Protein AF-0000000075763378 (afdb_homodimer)

Radius of gyration: 29.49 Å; Cα contacts (8 Å, |Δi|>4): 1200; chains: 2; bounding box: 68×89×72 Å

Solvent-accessible surface area (backbone atoms only — not comparable to full-atom values): 32975 Å² total; per-residue (Å²): 110,73,82,59,66,44,76,88,30,53,76,40,71,66,30,55,44,66,60,52,49,52,50,36,41,72,74,69,45,56,63,47,78,47,71,61,95,68,79,81,43,38,11,32,33,29,51,44,80,39,58,74,29,36,42,33,39,42,28,44,43,29,47,34,38,39,36,25,75,38,49,67,58,29,30,40,41,33,37,33,43,33,51,36,37,38,40,46,54,95,91,40,74,46,77,42,43,57,57,29,30,42,44,43,47,21,74,41,59,44,38,37,36,35,35,43,63,22,28,34,40,36,38,36,37,41,47,67,55,48,52,48,43,36,47,75,45,53,33,45,66,47,93,91,48,78,42,62,73,59,42,73,41,55,43,82,76,36,85,61,45,60,59,49,50,53,50,50,29,48,44,71,54,40,86,80,44,30,58,66,50,33,36,36,52,37,50,39,52,46,42,49,49,63,70,71,42,64,48,65,53,44,66,46,79,48,28,90,42,28,37,37,56,59,51,46,50,51,49,45,67,75,38,40,59,48,92,77,46,67,65,54,52,13,58,75,48,73,39,52,65,67,52,39,38,48,22,28,34,67,68,70,65,37,43,57,68,56,49,50,51,49,51,38,49,50,52,50,48,50,43,40,55,30,62,84,43,89,76,87,47,70,68,56,55,39,43,51,44,62,41,82,49,62,67,61,43,39,50,51,41,22,71,72,71,74,44,42,62,68,54,45,33,55,71,39,90,108,73,82,59,65,46,76,88,31,52,76,40,72,65,29,55,45,66,60,53,47,53,50,36,39,71,75,70,46,55,64,49,77,47,69,62,96,69,78,80,43,38,11,31,31,29,50,45,80,40,57,74,28,34,44,34,38,43,27,42,43,28,46,34,39,38,38,27,75,39,47,66,58,28,31,40,42,32,37,32,42,32,50,37,36,39,36,46,53,92,93,40,75,46,77,42,43,55,56,29,31,40,43,44,47,20,75,43,60,45,38,37,36,36,34,43,64,22,28,34,41,36,38,36,38,41,46,67,57,49,50,48,43,35,47,74,46,54,33,45,64,46,93,90,49,77,41,62,74,61,42,72,42,54,44,80,75,36,83,61,45,60,58,48,51,52,48,51,28,47,42,69,55,38,87,78,44,30,59,66,49,32,36,38,53,39,50,41,53,46,44,49,49,63,71,70,42,64,50,66,53,45,65,44,78,50,29,90,46,27,36,37,54,60,49,45,50,50,49,44,68,74,38,41,61,47,92,75,48,68,65,55,51,12,58,73,48,73,38,51,65,66,53,39,38,49,24,28,34,67,70,71,66,36,43,58,67,57,48,50,51,49,51,37,49,50,51,51,47,50,44,39,55,31,60,84,45,89,74,87,49,69,66,57,53,39,42,49,46,64,41,82,48,62,67,60,43,40,51,52,40,21,71,72,72,72,43,43,62,67,55,46,33,56,71,39,91

Structure (mmCIF, N/CA/C/O backbone):
data_AF-0000000075763378-model_v1
#
loop_
_entity.id
_entity.type
_entity.pdbx_description
1 polymer 'BenABC operon transcriptional acti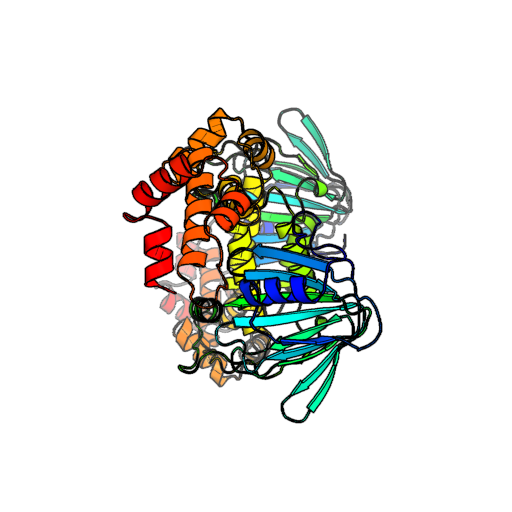vator BenR'
#
loop_
_atom_site.group_PDB
_atom_site.id
_atom_site.type_symbol
_atom_site.label_atom_id
_atom_site.label_alt_id
_atom_site.label_comp_id
_atom_site.label_asym_id
_atom_site.label_entity_id
_atom_site.label_seq_id
_atom_site.pdbx_PDB_ins_code
_atom_site.Cartn_x
_atom_site.Cartn_y
_atom_site.Cartn_z
_atom_site.occupancy
_atom_site.B_iso_or_equiv
_atom_site.auth_seq_id
_atom_site.auth_comp_id
_atom_site.auth_asym_id
_atom_site.auth_atom_id
_atom_site.pdbx_PDB_model_num
ATOM 1 N N . MET A 1 1 ? 7.871 -16.969 12.867 1 43.75 1 MET A N 1
ATOM 2 C CA . MET A 1 1 ? 6.949 -16.266 11.984 1 43.75 1 MET A CA 1
ATOM 3 C C . MET A 1 1 ? 6.199 -17.25 11.094 1 43.75 1 MET A C 1
ATOM 5 O O . MET A 1 1 ? 6.801 -18.141 10.508 1 43.75 1 MET A O 1
ATOM 9 N N . GLU A 1 2 ? 5.066 -17.5 11.398 1 54.94 2 GLU A N 1
ATOM 10 C CA . GLU A 1 2 ? 4.156 -18.453 10.773 1 54.94 2 GLU A CA 1
ATOM 11 C C . GLU A 1 2 ? 4.062 -18.234 9.273 1 54.94 2 GLU A C 1
ATOM 13 O O . GLU A 1 2 ? 4.465 -17.172 8.773 1 54.94 2 GLU A O 1
ATOM 18 N N . ARG A 1 3 ? 3.76 -19.266 8.664 1 60.5 3 ARG A N 1
ATOM 19 C CA . ARG A 1 3 ? 3.533 -19.281 7.223 1 60.5 3 ARG A CA 1
ATOM 20 C C . ARG A 1 3 ? 2.695 -18.094 6.781 1 60.5 3 ARG A C 1
ATOM 22 O O . ARG A 1 3 ? 1.625 -17.844 7.34 1 60.5 3 ARG A O 1
ATOM 29 N N . LEU A 1 4 ? 3.328 -17.375 5.945 1 72.56 4 LEU A N 1
ATOM 30 C CA . LEU A 1 4 ? 2.719 -16.109 5.574 1 72.56 4 LEU A CA 1
ATOM 31 C C . LEU A 1 4 ? 1.67 -16.297 4.484 1 72.56 4 LEU A C 1
ATOM 33 O O . LEU A 1 4 ? 0.601 -15.688 4.527 1 72.56 4 LEU A O 1
ATOM 37 N N . LEU A 1 5 ? 1.991 -17.328 3.596 1 78.62 5 LEU A N 1
ATOM 38 C CA . LEU A 1 5 ? 1.055 -17.469 2.488 1 78.62 5 LEU A CA 1
ATOM 39 C C . LEU A 1 5 ? -0.003 -18.531 2.812 1 78.62 5 LEU A C 1
ATOM 41 O O . LEU A 1 5 ? 0.295 -19.531 3.455 1 78.62 5 LEU A O 1
ATOM 45 N N . ASN A 1 6 ? -1.215 -18.266 2.381 1 71.31 6 ASN A N 1
ATOM 46 C CA . ASN A 1 6 ? -2.34 -19.141 2.719 1 71.31 6 ASN A CA 1
ATOM 47 C C . ASN A 1 6 ? -2.355 -20.391 1.86 1 71.31 6 ASN A C 1
ATOM 49 O O . ASN A 1 6 ? -1.549 -20.531 0.939 1 71.31 6 ASN A O 1
ATOM 53 N N . GLU A 1 7 ? -3.234 -21.297 2.184 1 69.88 7 GLU A N 1
ATOM 54 C CA . GLU A 1 7 ? -3.34 -22.609 1.572 1 69.88 7 GLU A CA 1
ATOM 55 C C . GLU A 1 7 ? -3.779 -22.516 0.114 1 69.88 7 GLU A C 1
ATOM 57 O O . GLU A 1 7 ? -3.471 -23.391 -0.694 1 69.88 7 GLU A O 1
ATOM 62 N N . LYS A 1 8 ? -4.363 -21.438 -0.174 1 68 8 LYS A N 1
ATOM 63 C CA . LYS A 1 8 ? -4.859 -21.266 -1.536 1 68 8 LYS A CA 1
ATOM 64 C C . LYS A 1 8 ? -3.705 -21.125 -2.527 1 68 8 LYS A C 1
ATOM 66 O O . LYS A 1 8 ? -3.861 -21.422 -3.715 1 68 8 LYS A O 1
ATOM 71 N N . SER A 1 9 ? -2.551 -20.828 -2.025 1 75.94 9 SER A N 1
ATOM 72 C CA . SER A 1 9 ? -1.377 -20.625 -2.867 1 75.94 9 SER A CA 1
ATOM 73 C C . SER A 1 9 ? -0.483 -21.859 -2.883 1 75.94 9 SER A C 1
ATOM 75 O O . SER A 1 9 ? 0.584 -21.844 -3.5 1 75.94 9 SER A O 1
ATOM 77 N N . ARG A 1 10 ? -0.946 -22.922 -2.275 1 80.94 10 ARG A N 1
ATOM 78 C CA . ARG A 1 10 ? -0.123 -24.125 -2.174 1 80.94 10 ARG A CA 1
ATOM 79 C C . ARG A 1 10 ? -0.064 -24.859 -3.506 1 80.94 10 ARG A C 1
ATOM 81 O O . ARG A 1 10 ? -1.099 -25.125 -4.125 1 80.94 10 ARG A O 1
ATOM 88 N N . ILE A 1 11 ? 1.103 -25.188 -3.928 1 79.38 11 ILE A N 1
ATOM 89 C CA . ILE A 1 11 ? 1.32 -25.891 -5.188 1 79.38 11 ILE A CA 1
ATOM 90 C C . ILE A 1 11 ? 1.763 -27.312 -4.906 1 79.38 11 ILE A C 1
ATOM 92 O O . ILE A 1 11 ? 1.257 -28.266 -5.52 1 79.38 11 ILE A O 1
ATOM 96 N N . PHE A 1 12 ? 2.754 -27.406 -4.051 1 82.56 12 PHE A N 1
ATOM 97 C CA . PHE A 1 12 ? 3.281 -28.719 -3.652 1 82.56 12 PHE A CA 1
ATOM 98 C C . PHE A 1 12 ? 3.207 -28.891 -2.141 1 82.56 12 PHE A C 1
ATOM 100 O O . PHE A 1 12 ? 3.451 -27.938 -1.389 1 82.56 12 PHE A O 1
ATOM 107 N N . GLU A 1 13 ? 2.818 -30.047 -1.712 1 85.25 13 GLU A N 1
ATOM 108 C CA . GLU A 1 13 ? 2.844 -30.438 -0.306 1 85.25 13 GLU A CA 1
ATOM 109 C C . GLU A 1 13 ? 3.541 -31.781 -0.118 1 85.25 13 GLU A C 1
ATOM 111 O O . GLU A 1 13 ? 3.064 -32.812 -0.606 1 85.25 13 GLU A O 1
ATOM 116 N N . ARG A 1 14 ? 4.633 -31.734 0.608 1 87.75 14 ARG A N 1
ATOM 117 C CA . ARG A 1 14 ? 5.414 -32.938 0.872 1 87.75 14 ARG A CA 1
ATOM 118 C C . ARG A 1 14 ? 5.711 -33.688 -0.42 1 87.75 14 ARG A C 1
ATOM 120 O O . ARG A 1 14 ? 5.398 -34.875 -0.538 1 87.75 14 ARG A O 1
ATOM 127 N N . ALA A 1 15 ? 6.309 -32.969 -1.328 1 85.69 15 ALA A N 1
ATOM 128 C CA . ALA A 1 15 ? 6.57 -33.5 -2.664 1 85.69 15 ALA A CA 1
ATOM 129 C C . ALA A 1 15 ? 8.062 -33.75 -2.871 1 85.69 15 ALA A C 1
ATOM 131 O O . ALA A 1 15 ? 8.875 -33.438 -1.997 1 85.69 15 ALA A O 1
ATOM 132 N N . ASP A 1 16 ? 8.344 -34.375 -3.955 1 87.88 16 ASP A N 1
ATOM 133 C CA . ASP A 1 16 ? 9.727 -34.594 -4.359 1 87.88 16 ASP A CA 1
ATOM 134 C C . ASP A 1 16 ? 10.445 -33.25 -4.57 1 87.88 16 ASP A C 1
ATOM 136 O O . ASP A 1 16 ? 9.977 -32.406 -5.336 1 87.88 16 ASP A O 1
ATOM 140 N N . PRO A 1 17 ? 11.594 -33.125 -3.9 1 92.06 17 PRO A N 1
ATOM 141 C CA . PRO A 1 17 ? 12.328 -31.844 -4.016 1 92.06 17 PRO A CA 1
ATOM 142 C C . PRO A 1 17 ? 12.672 -31.5 -5.461 1 92.06 17 PRO A C 1
ATOM 144 O O . PRO A 1 17 ? 12.695 -30.328 -5.824 1 92.06 17 PRO A O 1
ATOM 147 N N . HIS A 1 18 ? 12.914 -32.438 -6.262 1 90.31 18 HIS A N 1
ATOM 148 C CA . HIS A 1 18 ? 13.258 -32.156 -7.648 1 90.31 18 HIS A CA 1
ATOM 149 C C . HIS A 1 18 ? 12.055 -31.625 -8.422 1 90.31 18 HIS A C 1
ATOM 151 O O . HIS A 1 18 ? 12.203 -30.75 -9.281 1 90.31 18 HIS A O 1
ATOM 157 N N . ALA A 1 19 ? 10.961 -32.156 -8.078 1 84.88 19 ALA A N 1
ATOM 158 C CA . ALA A 1 19 ? 9.75 -31.641 -8.711 1 84.88 19 ALA A CA 1
ATOM 159 C C . ALA A 1 19 ? 9.492 -30.188 -8.305 1 84.88 19 ALA A C 1
ATOM 161 O O . ALA A 1 19 ? 9.133 -29.359 -9.141 1 84.88 19 ALA A O 1
ATOM 162 N N . VAL A 1 20 ? 9.695 -29.953 -7.074 1 89.06 20 VAL A N 1
ATOM 163 C CA . VAL A 1 20 ? 9.539 -28.609 -6.547 1 89.06 20 VAL A CA 1
ATOM 164 C C . VAL A 1 20 ? 10.555 -27.672 -7.199 1 89.06 20 VAL A C 1
ATOM 166 O O . VAL A 1 20 ? 10.211 -26.578 -7.645 1 89.06 20 VAL A O 1
ATOM 169 N N . SER A 1 21 ? 11.742 -28.109 -7.301 1 91.75 21 SER A N 1
ATOM 170 C CA . SER A 1 21 ? 12.805 -27.328 -7.926 1 91.75 21 SER A CA 1
ATOM 171 C C . SER A 1 21 ? 12.477 -27.031 -9.383 1 91.75 21 SER A C 1
ATOM 173 O O . SER A 1 21 ? 12.758 -25.938 -9.875 1 91.75 21 SER A O 1
ATOM 175 N N . ASP A 1 22 ? 11.938 -27.953 -10.047 1 85.56 22 ASP A N 1
ATOM 176 C CA . ASP A 1 22 ? 11.555 -27.766 -11.445 1 85.56 22 ASP A CA 1
ATOM 177 C C . ASP A 1 22 ? 10.531 -26.641 -11.586 1 85.56 22 ASP A C 1
ATOM 179 O O . ASP A 1 22 ? 10.633 -25.797 -12.484 1 85.56 22 ASP A O 1
ATOM 183 N N . TYR A 1 23 ? 9.625 -26.688 -10.719 1 83.44 23 TYR A N 1
ATOM 184 C CA . TYR A 1 23 ? 8.633 -25.625 -10.711 1 83.44 23 TYR A CA 1
ATOM 185 C C . TYR A 1 23 ? 9.273 -24.266 -10.438 1 83.44 23 TYR A C 1
ATOM 187 O O . TYR A 1 23 ? 8.977 -23.281 -11.117 1 83.44 23 TYR A O 1
ATOM 195 N N . VAL A 1 24 ? 10.125 -24.203 -9.484 1 91.44 24 VAL A N 1
ATOM 196 C CA . VAL A 1 24 ? 10.812 -22.984 -9.102 1 91.44 24 VAL A CA 1
ATOM 197 C C . VAL A 1 24 ? 11.633 -22.453 -10.273 1 91.44 24 VAL A C 1
ATOM 199 O O . VAL A 1 24 ? 11.656 -21.25 -10.539 1 91.44 24 VAL A O 1
ATOM 202 N N . ASN A 1 25 ? 12.25 -23.328 -10.992 1 88.25 25 ASN A N 1
ATOM 203 C CA . ASN A 1 25 ? 13.047 -22.953 -12.164 1 88.25 25 ASN A CA 1
ATOM 204 C C . ASN A 1 25 ? 12.188 -22.312 -13.242 1 88.25 25 ASN A C 1
ATOM 206 O O . ASN A 1 25 ? 12.648 -21.422 -13.961 1 88.25 25 ASN A O 1
ATOM 210 N N . GLN A 1 26 ? 11.047 -22.734 -13.211 1 81.81 26 GLN A N 1
ATOM 211 C CA . GLN A 1 26 ? 10.148 -22.25 -14.258 1 81.81 26 GLN A CA 1
ATOM 212 C C . GLN A 1 26 ? 9.508 -20.922 -13.867 1 81.81 26 GLN A C 1
ATOM 214 O O . GLN A 1 26 ? 9.273 -20.062 -14.719 1 81.81 26 GLN A O 1
ATOM 219 N N . HIS A 1 27 ? 9.273 -20.703 -12.594 1 85.06 27 HIS A N 1
ATOM 220 C CA . HIS A 1 27 ? 8.367 -19.609 -12.242 1 85.06 27 HIS A CA 1
ATOM 221 C C . HIS A 1 27 ? 9.062 -18.578 -11.359 1 85.06 27 HIS A C 1
ATOM 223 O O . HIS A 1 27 ? 8.594 -17.453 -11.242 1 85.06 27 HIS A O 1
ATOM 229 N N . VAL A 1 28 ? 10.125 -18.984 -10.766 1 91.38 28 VAL A N 1
ATOM 230 C CA . VAL A 1 28 ? 10.664 -18.125 -9.719 1 91.38 28 VAL A CA 1
ATOM 231 C C . VAL A 1 28 ? 12.086 -17.703 -10.086 1 91.38 28 VAL A C 1
ATOM 233 O O . VAL A 1 28 ? 12.398 -16.5 -10.102 1 91.38 28 VAL A O 1
ATOM 236 N N . GLY A 1 29 ? 12.867 -18.578 -10.398 1 92.06 29 GLY A N 1
ATOM 237 C CA . GLY A 1 29 ? 14.242 -18.312 -10.773 1 92.06 29 GLY A CA 1
ATOM 238 C C . GLY A 1 29 ? 15.039 -19.562 -11.109 1 92.06 29 GLY A C 1
ATOM 239 O O . GLY A 1 29 ? 14.922 -20.578 -10.422 1 92.06 29 GLY A O 1
ATOM 240 N N . VAL A 1 30 ? 15.836 -19.406 -12.086 1 90.25 30 VAL A N 1
ATOM 241 C CA . VAL A 1 30 ? 16.625 -20.547 -12.555 1 90.25 30 VAL A CA 1
ATOM 242 C C . VAL A 1 30 ? 17.703 -20.875 -11.523 1 90.25 30 VAL A C 1
ATOM 244 O O . VAL A 1 30 ? 18.391 -19.984 -11.008 1 90.25 30 VAL A O 1
ATOM 247 N N . HIS A 1 31 ? 17.781 -22.234 -11.242 1 93.62 31 HIS A N 1
ATOM 248 C CA . HIS A 1 31 ? 18.766 -22.688 -10.258 1 93.62 31 HIS A CA 1
ATOM 249 C C . HIS A 1 31 ? 19 -24.188 -10.367 1 93.62 31 HIS A C 1
ATOM 251 O O . HIS A 1 31 ? 18.422 -24.844 -11.227 1 93.62 31 HIS A O 1
ATOM 257 N N . CYS A 1 32 ? 19.984 -24.672 -9.633 1 94.75 32 CYS A N 1
ATOM 258 C CA . CYS A 1 32 ? 20.266 -26.094 -9.461 1 94.75 32 CYS A CA 1
ATOM 259 C C . CYS A 1 32 ? 20.266 -26.484 -7.988 1 94.75 32 CYS A C 1
ATOM 261 O O . CYS A 1 32 ? 20.625 -25.672 -7.133 1 94.75 32 CYS A O 1
ATOM 263 N N . ILE A 1 33 ? 19.828 -27.688 -7.742 1 94.88 33 ILE A N 1
ATOM 264 C CA . ILE A 1 33 ? 19.844 -28.125 -6.355 1 94.88 33 ILE A CA 1
ATOM 265 C C . ILE A 1 33 ? 20.641 -29.422 -6.23 1 94.88 33 ILE A C 1
ATOM 267 O O . ILE A 1 33 ? 20.688 -30.234 -7.16 1 94.88 33 ILE A O 1
ATOM 271 N N . ARG A 1 34 ? 21.312 -29.578 -5.113 1 94.19 34 ARG A N 1
ATOM 272 C CA . ARG A 1 34 ? 21.953 -30.828 -4.695 1 94.19 34 ARG A CA 1
ATOM 273 C C . ARG A 1 34 ? 21.422 -31.297 -3.35 1 94.19 34 ARG A C 1
ATOM 275 O O . ARG A 1 34 ? 21.391 -30.531 -2.385 1 94.19 34 ARG A O 1
ATOM 282 N N . LEU A 1 35 ? 20.984 -32.531 -3.299 1 91.31 35 LEU A N 1
ATOM 283 C CA . LEU A 1 35 ? 20.422 -33.125 -2.094 1 91.31 35 LEU A CA 1
ATOM 284 C C . LEU A 1 35 ? 21.406 -34.062 -1.439 1 91.31 35 LEU A C 1
ATOM 286 O O . LEU A 1 35 ? 22.312 -34.594 -2.104 1 91.31 35 LEU A O 1
ATOM 290 N N . PRO A 1 36 ? 21.156 -34.188 -0.113 1 83.38 36 PRO A N 1
ATOM 291 C CA . PRO A 1 36 ? 22 -35.188 0.523 1 83.38 36 PRO A CA 1
ATOM 292 C C . PRO A 1 36 ? 21.703 -36.625 0.036 1 83.38 36 PRO A C 1
ATOM 294 O O . PRO A 1 36 ? 20.594 -36.875 -0.448 1 83.38 36 PRO A O 1
ATOM 297 N N . ARG A 1 37 ? 22.719 -37.562 0.229 1 79.06 37 ARG A N 1
ATOM 298 C CA . ARG A 1 37 ? 22.641 -38.938 -0.262 1 79.06 37 ARG A CA 1
ATOM 299 C C . ARG A 1 37 ? 21.656 -39.75 0.564 1 79.06 37 ARG A C 1
ATOM 301 O O . ARG A 1 37 ? 21.078 -40.719 0.07 1 79.06 37 ARG A O 1
ATOM 308 N N . THR A 1 38 ? 21.453 -39.25 1.741 1 80.94 38 THR A N 1
ATOM 309 C CA . THR A 1 38 ? 20.578 -40.031 2.613 1 80.94 38 THR A CA 1
ATOM 310 C C . THR A 1 38 ? 19.344 -39.219 3.012 1 80.94 38 THR A C 1
ATOM 312 O O . THR A 1 38 ? 19.406 -38 3.102 1 80.94 38 THR A O 1
ATOM 315 N N . GLY A 1 39 ? 18.234 -39.875 2.975 1 80 39 GLY A N 1
ATOM 316 C CA . GLY A 1 39 ? 17 -39.25 3.434 1 80 39 GLY A CA 1
ATOM 317 C C . GLY A 1 39 ? 15.977 -39.062 2.33 1 80 39 GLY A C 1
ATOM 318 O O . GLY A 1 39 ? 16.266 -39.281 1.156 1 80 39 GLY A O 1
ATOM 319 N N . THR A 1 40 ? 14.719 -38.906 2.768 1 85.5 40 THR A N 1
ATOM 320 C CA . THR A 1 40 ? 13.625 -38.656 1.838 1 85.5 40 THR A CA 1
ATOM 321 C C . THR A 1 40 ? 13 -37.281 2.109 1 85.5 40 THR A C 1
ATOM 323 O O . THR A 1 40 ? 11.914 -37.188 2.697 1 85.5 40 THR A O 1
ATOM 326 N N . PRO A 1 41 ? 13.758 -36.281 1.648 1 89.81 41 PRO A N 1
ATOM 327 C CA . PRO A 1 41 ? 13.211 -34.938 1.894 1 89.81 41 PRO A CA 1
ATOM 328 C C . PRO A 1 41 ? 11.852 -34.75 1.23 1 89.81 41 PRO A C 1
ATOM 330 O O . PRO A 1 41 ? 11.609 -35.25 0.14 1 89.81 41 PRO A O 1
ATOM 333 N N . GLN A 1 42 ? 10.977 -34.125 2.01 1 91.44 42 GLN A N 1
ATOM 334 C CA . GLN A 1 42 ? 9.648 -33.75 1.538 1 91.44 42 GLN A CA 1
ATOM 335 C C . GLN A 1 42 ? 9.516 -32.219 1.422 1 91.44 42 GLN A C 1
ATOM 337 O O . GLN A 1 42 ? 9.469 -31.531 2.434 1 91.44 42 GLN A O 1
ATOM 342 N N . ALA A 1 43 ? 9.398 -31.844 0.19 1 92.25 43 ALA A N 1
ATOM 343 C CA . ALA A 1 43 ? 9.422 -30.406 -0.078 1 92.25 43 ALA A CA 1
ATOM 344 C C . ALA A 1 43 ? 8.008 -29.844 -0.185 1 92.25 43 ALA A C 1
ATOM 346 O O . ALA A 1 43 ? 7.078 -30.562 -0.575 1 92.25 43 ALA A O 1
ATOM 347 N N . SER A 1 44 ? 7.844 -28.672 0.254 1 92.31 44 SER A N 1
ATOM 348 C CA . SER A 1 44 ? 6.582 -27.953 0.128 1 92.31 44 SER A CA 1
ATOM 349 C C . SER A 1 44 ? 6.801 -26.578 -0.478 1 92.31 44 SER A C 1
ATOM 351 O O . SER A 1 44 ? 7.828 -25.938 -0.239 1 92.31 44 SER A O 1
ATOM 353 N N . LEU A 1 45 ? 5.812 -26.172 -1.309 1 90 45 LEU A N 1
ATOM 354 C CA . LEU A 1 45 ? 5.934 -24.891 -2.02 1 90 45 LEU A CA 1
ATOM 355 C C . LEU A 1 45 ? 4.57 -24.234 -2.193 1 90 45 LEU A C 1
ATOM 357 O O . LEU A 1 45 ? 3.602 -24.891 -2.576 1 90 45 LEU A O 1
ATOM 361 N N . SER A 1 46 ? 4.48 -23.031 -1.758 1 88.56 46 SER A N 1
ATOM 362 C CA . SER A 1 46 ? 3.367 -22.156 -2.111 1 88.56 46 SER A CA 1
ATOM 363 C C . SER A 1 46 ? 3.826 -21.016 -3.012 1 88.56 46 SER A C 1
ATOM 365 O O . SER A 1 46 ? 4.914 -20.469 -2.82 1 88.56 46 SER A O 1
ATOM 367 N N . HIS A 1 47 ? 3.088 -20.734 -4.012 1 88.44 47 HIS A N 1
ATOM 368 C CA . HIS A 1 47 ? 3.461 -19.688 -4.961 1 88.44 47 HIS A CA 1
ATOM 369 C C . HIS A 1 47 ? 2.229 -18.984 -5.508 1 88.44 47 HIS A C 1
ATOM 371 O O . HIS A 1 47 ? 1.197 -19.609 -5.746 1 88.44 47 HIS A O 1
ATOM 377 N N . CYS A 1 48 ? 2.33 -17.656 -5.652 1 84.5 48 CYS A N 1
ATOM 378 C CA . CYS A 1 48 ? 1.285 -16.891 -6.336 1 84.5 48 CYS A CA 1
ATOM 379 C C . CYS A 1 48 ? 1.841 -15.602 -6.922 1 84.5 48 CYS A C 1
ATOM 381 O O . CYS A 1 48 ? 2.838 -15.07 -6.434 1 84.5 48 CYS A O 1
ATOM 383 N N . LYS A 1 49 ? 1.235 -15.234 -8.008 1 85.56 49 LYS A N 1
ATOM 384 C CA . LYS A 1 49 ? 1.504 -13.906 -8.539 1 85.56 49 LYS A CA 1
ATOM 385 C C . LYS A 1 49 ? 0.794 -12.828 -7.723 1 85.56 49 LYS A C 1
ATOM 387 O O . LYS A 1 49 ? -0.345 -13.023 -7.293 1 85.56 49 LYS A O 1
ATOM 392 N N . PHE A 1 50 ? 1.455 -11.734 -7.52 1 90.31 50 PHE A N 1
ATOM 393 C CA . PHE A 1 50 ? 0.918 -10.617 -6.75 1 90.31 50 PHE A CA 1
ATOM 394 C C . PHE A 1 50 ? 1.29 -9.289 -7.398 1 90.31 50 PHE A C 1
ATOM 396 O O . PHE A 1 50 ? 2.363 -8.742 -7.133 1 90.31 50 PHE A O 1
ATOM 403 N N . GLY A 1 51 ? 0.297 -8.734 -8.156 1 88.56 51 GLY A N 1
ATOM 404 C CA . GLY A 1 51 ? 0.657 -7.574 -8.953 1 88.56 51 GLY A CA 1
ATOM 405 C C . GLY A 1 51 ? 1.802 -7.84 -9.914 1 88.56 51 GLY A C 1
ATOM 406 O O . GLY A 1 51 ? 1.703 -8.719 -10.773 1 88.56 51 GLY A O 1
ATOM 407 N N . LYS A 1 52 ? 2.916 -7.113 -9.633 1 91.19 52 LYS A N 1
ATOM 408 C CA . LYS A 1 52 ? 4.086 -7.289 -10.484 1 91.19 52 LYS A CA 1
ATOM 409 C C . LYS A 1 52 ? 5.129 -8.18 -9.812 1 91.19 52 LYS A C 1
ATOM 411 O O . LYS A 1 52 ? 6.207 -8.414 -10.367 1 91.19 52 LYS A O 1
ATOM 416 N N . LEU A 1 53 ? 4.773 -8.695 -8.695 1 95.12 53 LEU A N 1
ATOM 417 C CA . LEU A 1 53 ? 5.684 -9.531 -7.93 1 95.12 53 LEU A CA 1
ATOM 418 C C . LEU A 1 53 ? 5.223 -10.992 -7.945 1 95.12 53 LEU A C 1
ATOM 420 O O . LEU A 1 53 ? 4.094 -11.281 -8.336 1 95.12 53 LEU A O 1
ATOM 424 N N . ASP A 1 54 ? 6.125 -11.875 -7.625 1 92.62 54 ASP A N 1
ATOM 425 C CA . ASP A 1 54 ? 5.785 -13.242 -7.238 1 92.62 54 ASP A CA 1
ATOM 426 C C . ASP A 1 54 ? 6.129 -13.5 -5.773 1 92.62 54 ASP A C 1
ATOM 428 O O . ASP A 1 54 ? 7.176 -13.062 -5.289 1 92.62 54 ASP A O 1
ATOM 432 N N . LEU A 1 55 ? 5.219 -14.133 -5.129 1 93.75 55 LEU A N 1
ATOM 433 C CA . LEU A 1 55 ? 5.449 -14.586 -3.762 1 93.75 55 LEU A CA 1
ATOM 434 C C . LEU A 1 55 ? 5.613 -16.094 -3.713 1 93.75 55 LEU A C 1
ATOM 436 O O . LEU A 1 55 ? 4.785 -16.844 -4.25 1 93.75 55 LEU A O 1
ATOM 440 N N . CYS A 1 56 ? 6.703 -16.547 -3.084 1 94.69 56 CYS A N 1
ATOM 441 C CA . CYS A 1 56 ? 7.008 -17.969 -3.031 1 94.69 56 CYS A CA 1
ATOM 442 C C . CYS A 1 56 ? 7.469 -18.375 -1.637 1 94.69 56 CYS A C 1
ATOM 444 O O . CYS A 1 56 ? 8.461 -17.859 -1.129 1 94.69 56 CYS A O 1
ATOM 446 N N . GLN A 1 57 ? 6.727 -19.219 -1.036 1 94.81 57 GLN A N 1
ATOM 447 C CA . GLN A 1 57 ? 7.133 -19.844 0.222 1 94.81 57 GLN A CA 1
ATOM 448 C C . GLN A 1 57 ? 7.598 -21.281 0.003 1 94.81 57 GLN A C 1
ATOM 450 O O . GLN A 1 57 ? 6.852 -22.109 -0.525 1 94.81 57 GLN A O 1
ATOM 455 N N . ILE A 1 58 ? 8.828 -21.578 0.48 1 95.38 58 ILE A N 1
ATOM 456 C CA . ILE A 1 58 ? 9.391 -22.859 0.074 1 95.38 58 ILE A CA 1
ATOM 457 C C . ILE A 1 58 ? 10.086 -23.516 1.262 1 95.38 58 ILE A C 1
ATOM 459 O O . ILE A 1 58 ? 10.68 -22.828 2.098 1 95.38 58 ILE A O 1
ATOM 463 N N . SER A 1 59 ? 9.961 -24.75 1.383 1 95.31 59 SER A N 1
ATOM 464 C CA . SER A 1 59 ? 10.695 -25.672 2.254 1 95.31 59 SER A CA 1
ATOM 465 C C . SER A 1 59 ? 11.031 -26.969 1.535 1 95.31 59 SER A C 1
ATOM 467 O O . SER A 1 59 ? 10.164 -27.578 0.898 1 95.31 59 SER A O 1
ATOM 469 N N . TYR A 1 60 ? 12.273 -27.391 1.584 1 94.25 60 TYR A N 1
ATOM 470 C CA . TYR A 1 60 ? 12.672 -28.594 0.87 1 94.25 60 TYR A CA 1
ATOM 471 C C . TYR A 1 60 ? 12.578 -29.828 1.774 1 94.25 60 TYR A C 1
ATOM 473 O O . TYR A 1 60 ? 12.625 -30.953 1.299 1 94.25 60 TYR A O 1
ATOM 481 N N . GLY A 1 61 ? 12.422 -29.641 3.033 1 91.19 61 GLY A N 1
ATOM 482 C CA . GLY A 1 61 ? 12.258 -30.734 3.969 1 91.19 61 GLY A CA 1
ATOM 483 C C . GLY A 1 61 ? 13.547 -31.5 4.215 1 91.19 61 GLY A C 1
ATOM 484 O O . GLY A 1 61 ? 13.523 -32.594 4.766 1 91.19 61 GLY A O 1
ATOM 485 N N . GLY A 1 62 ? 14.609 -31.031 3.787 1 91.31 62 GLY A N 1
ATOM 486 C CA . GLY A 1 62 ? 15.969 -31.531 3.971 1 91.31 62 GLY A CA 1
ATOM 487 C C . GLY A 1 62 ? 17.031 -30.484 3.641 1 91.31 62 GLY A C 1
ATOM 488 O O . GLY A 1 62 ? 16.703 -29.406 3.156 1 91.31 62 GLY A O 1
ATOM 489 N N . SER A 1 63 ? 18.266 -30.906 4.051 1 93.44 63 SER A N 1
ATOM 490 C CA . SER A 1 63 ? 19.359 -30.016 3.684 1 93.44 63 SER A CA 1
ATOM 491 C C . SER A 1 63 ? 19.562 -29.984 2.174 1 93.44 63 SER A C 1
ATOM 493 O O . SER A 1 63 ? 19.562 -31.031 1.519 1 93.44 63 SER A O 1
ATOM 495 N N . VAL A 1 64 ? 19.641 -28.781 1.643 1 94.88 64 VAL A N 1
ATOM 496 C CA . VAL A 1 64 ? 19.766 -28.641 0.195 1 94.88 64 VAL A CA 1
ATOM 497 C C . VAL A 1 64 ? 20.75 -27.531 -0.136 1 94.88 64 VAL A C 1
ATOM 499 O O . VAL A 1 64 ? 20.766 -26.484 0.525 1 94.88 64 VAL A O 1
ATOM 502 N N . HIS A 1 65 ? 21.594 -27.859 -1.091 1 96.56 65 HIS A N 1
ATOM 503 C CA . HIS A 1 65 ? 22.5 -26.859 -1.649 1 96.56 65 HIS A CA 1
ATOM 504 C C . HIS A 1 65 ? 21.953 -26.297 -2.951 1 96.56 65 HIS A C 1
ATOM 506 O O . HIS A 1 65 ? 21.703 -27.031 -3.908 1 96.56 65 HIS A O 1
ATOM 512 N N . VAL A 1 66 ? 21.688 -24.969 -2.957 1 96.88 66 VAL A N 1
ATOM 513 C CA . VAL A 1 66 ? 21.094 -24.281 -4.102 1 96.88 66 VAL A CA 1
ATOM 514 C C . VAL A 1 66 ? 22.141 -23.375 -4.754 1 96.88 66 VAL A C 1
ATOM 516 O O . VAL A 1 66 ? 22.719 -22.5 -4.09 1 96.88 66 VAL A O 1
ATOM 519 N N . THR A 1 67 ? 22.328 -23.516 -6.066 1 97.06 67 THR A N 1
ATOM 520 C CA . THR A 1 67 ? 23.281 -22.656 -6.773 1 97.06 67 THR A CA 1
ATOM 521 C C . THR A 1 67 ? 22.672 -22.125 -8.07 1 97.06 67 THR A C 1
ATOM 523 O O . THR A 1 67 ? 21.781 -22.75 -8.648 1 97.06 67 THR A O 1
ATOM 526 N N . SER A 1 68 ? 23.062 -20.984 -8.453 1 96.12 68 SER A N 1
ATOM 527 C CA . SER A 1 68 ? 22.719 -20.344 -9.719 1 96.12 68 SER A CA 1
ATOM 528 C C . SER A 1 68 ? 23.781 -19.359 -10.148 1 96.12 68 SER A C 1
ATOM 530 O O . SER A 1 68 ? 24.328 -18.625 -9.32 1 96.12 68 SER A O 1
ATOM 532 N N . PRO A 1 69 ? 24.125 -19.359 -11.477 1 93.81 69 PRO A N 1
ATOM 533 C CA . PRO A 1 69 ? 25.094 -18.359 -11.914 1 93.81 69 PRO A CA 1
ATOM 534 C C . PRO A 1 69 ? 24.562 -16.922 -11.82 1 93.81 69 PRO A C 1
ATOM 536 O O . PRO A 1 69 ? 25.328 -15.992 -11.57 1 93.81 69 PRO A O 1
ATOM 539 N N . ALA A 1 70 ? 23.359 -16.766 -12.133 1 94.5 70 ALA A N 1
ATOM 540 C CA . ALA A 1 70 ? 22.703 -15.461 -12.07 1 94.5 70 ALA A CA 1
ATOM 541 C C . ALA A 1 70 ? 21.188 -15.609 -12.172 1 94.5 70 ALA A C 1
ATOM 543 O O . ALA A 1 70 ? 20.688 -16.625 -12.68 1 94.5 70 ALA A O 1
ATOM 544 N N . LEU A 1 71 ? 20.5 -14.609 -11.648 1 93.44 71 LEU A N 1
ATOM 545 C CA . LEU A 1 71 ? 19.031 -14.586 -11.766 1 93.44 71 LEU A CA 1
ATOM 546 C C . LEU A 1 71 ? 18.609 -13.828 -13.023 1 93.44 71 LEU A C 1
ATOM 548 O O . LEU A 1 71 ? 17.438 -13.867 -13.398 1 93.44 71 LEU A O 1
ATOM 552 N N . GLU A 1 72 ? 19.531 -13.141 -13.562 1 90.25 72 GLU A N 1
ATOM 553 C CA . GLU A 1 72 ? 19.469 -12.523 -14.883 1 90.25 72 GLU A CA 1
ATOM 554 C C . GLU A 1 72 ? 18.578 -11.281 -14.867 1 90.25 72 GLU A C 1
ATOM 556 O O . GLU A 1 72 ? 19.062 -10.156 -14.891 1 90.25 72 GLU A O 1
ATOM 561 N N . THR A 1 73 ? 17.25 -11.422 -14.773 1 93.5 73 THR A N 1
ATOM 562 C CA . THR A 1 73 ? 16.375 -10.273 -14.953 1 93.5 73 THR A CA 1
ATOM 563 C C . THR A 1 73 ? 15.492 -10.062 -13.719 1 93.5 73 THR A C 1
ATOM 565 O O . THR A 1 73 ? 14.523 -9.305 -13.758 1 93.5 73 THR A O 1
ATOM 568 N N . ILE A 1 74 ? 15.828 -10.766 -12.641 1 96.81 74 ILE A N 1
ATOM 569 C CA . ILE A 1 74 ? 14.953 -10.664 -11.477 1 96.81 74 ILE A CA 1
ATOM 570 C C . ILE A 1 74 ? 15.805 -10.477 -10.219 1 96.81 74 ILE A C 1
ATOM 572 O O . ILE A 1 74 ? 16.938 -10.938 -10.156 1 96.81 74 ILE A O 1
ATOM 576 N N . TYR A 1 75 ? 15.273 -9.719 -9.297 1 97.75 75 TYR A N 1
ATOM 577 C CA . TYR A 1 75 ? 15.789 -9.664 -7.934 1 97.75 75 TYR A CA 1
ATOM 578 C C . TYR A 1 75 ? 15.078 -10.68 -7.043 1 97.75 75 TYR A C 1
ATOM 580 O O . TYR A 1 75 ? 13.891 -10.953 -7.23 1 97.75 75 TYR A O 1
ATOM 588 N N . HIS A 1 76 ? 15.773 -11.227 -6.082 1 97.75 76 HIS A N 1
ATOM 589 C CA . HIS A 1 76 ? 15.156 -12.023 -5.023 1 97.75 76 HIS A CA 1
ATOM 590 C C . HIS A 1 76 ? 15.305 -11.336 -3.668 1 97.75 76 HIS A C 1
ATOM 592 O O . HIS A 1 76 ? 16.422 -11.031 -3.238 1 97.75 76 HIS A O 1
ATOM 598 N N . LEU A 1 77 ? 14.234 -11.047 -3.133 1 96.81 77 LEU A N 1
ATOM 599 C CA . LEU A 1 77 ? 14.188 -10.719 -1.712 1 96.81 77 LEU A CA 1
ATOM 600 C C . LEU A 1 77 ? 13.719 -11.922 -0.893 1 96.81 77 LEU A C 1
ATOM 602 O O . LEU A 1 77 ? 12.578 -12.359 -1.025 1 96.81 77 LEU A O 1
ATOM 606 N N . GLN A 1 78 ? 14.594 -12.445 0.006 1 96.38 78 GLN A N 1
ATOM 607 C CA . GLN A 1 78 ? 14.289 -13.672 0.732 1 96.38 78 GLN A CA 1
ATOM 608 C C . GLN A 1 78 ? 14.266 -13.43 2.238 1 96.38 78 GLN A C 1
ATOM 610 O O . GLN A 1 78 ? 15.211 -12.867 2.799 1 96.38 78 GLN A O 1
ATOM 615 N N . LEU A 1 79 ? 13.227 -13.789 2.822 1 94.69 79 LEU A N 1
ATOM 616 C CA . LEU A 1 79 ? 13.086 -13.719 4.273 1 94.69 79 LEU A CA 1
ATOM 617 C C . LEU A 1 79 ? 13.141 -15.109 4.891 1 94.69 79 LEU A C 1
ATOM 619 O O . LEU A 1 79 ? 12.297 -15.961 4.586 1 94.69 79 LEU A O 1
ATOM 623 N N . LEU A 1 80 ? 14.125 -15.305 5.746 1 94.88 80 LEU A N 1
ATOM 624 C CA . LEU A 1 80 ? 14.211 -16.578 6.441 1 94.88 80 LEU A CA 1
ATOM 625 C C . LEU A 1 80 ? 13.188 -16.656 7.57 1 94.88 80 LEU A C 1
ATOM 627 O O . LEU A 1 80 ? 13.141 -15.766 8.43 1 94.88 80 LEU A O 1
ATOM 631 N N . GLN A 1 81 ? 12.375 -17.672 7.512 1 92.75 81 GLN A N 1
ATOM 632 C CA . GLN A 1 81 ? 11.305 -17.781 8.5 1 92.75 81 GLN A CA 1
ATOM 633 C C . GLN A 1 81 ? 11.641 -18.844 9.547 1 92.75 81 GLN A C 1
ATOM 635 O O . GLN A 1 81 ? 11.289 -18.703 10.719 1 92.75 81 GLN A O 1
ATOM 640 N N . ARG A 1 82 ? 12.188 -19.875 9.133 1 95.19 82 ARG A N 1
ATOM 641 C CA . ARG A 1 82 ? 12.57 -20.984 10.008 1 95.19 82 ARG A CA 1
ATOM 642 C C . ARG A 1 82 ? 13.883 -21.609 9.562 1 95.19 82 ARG A C 1
ATOM 644 O O . ARG A 1 82 ? 14.242 -21.547 8.391 1 95.19 82 ARG A O 1
ATOM 651 N N . GLY A 1 83 ? 14.633 -22.172 10.57 1 95.94 83 GLY A N 1
ATOM 652 C CA . GLY A 1 83 ? 15.891 -22.812 10.258 1 95.94 83 GLY A CA 1
ATOM 653 C C . GLY A 1 83 ? 17.016 -21.844 9.992 1 95.94 83 GLY A C 1
ATOM 654 O O . GLY A 1 83 ? 17.094 -20.781 10.625 1 95.94 83 GLY A O 1
ATOM 655 N N . HIS A 1 84 ? 17.969 -22.328 9.227 1 95.88 84 HIS A N 1
ATOM 656 C CA . HIS A 1 84 ? 19.078 -21.453 8.852 1 95.88 84 HIS A CA 1
ATOM 657 C C . HIS A 1 84 ? 19.484 -21.672 7.398 1 95.88 84 HIS A C 1
ATOM 659 O O . HIS A 1 84 ? 19.141 -22.688 6.801 1 95.88 84 HIS A O 1
ATOM 665 N N . CYS A 1 85 ? 20.094 -20.688 6.855 1 96.69 85 CYS A N 1
ATOM 666 C CA . CYS A 1 85 ? 20.547 -20.688 5.473 1 96.69 85 CYS A CA 1
ATOM 667 C C . CYS A 1 85 ? 21.953 -20.094 5.359 1 96.69 85 CYS A C 1
ATOM 669 O O . CYS A 1 85 ? 22.172 -18.953 5.773 1 96.69 85 CYS A O 1
ATOM 671 N N . LEU A 1 86 ? 22.859 -20.906 4.879 1 97.19 86 LEU A N 1
ATOM 672 C CA . LEU A 1 86 ? 24.219 -20.422 4.664 1 97.19 86 LEU A CA 1
ATOM 673 C C . LEU A 1 86 ? 24.359 -19.812 3.277 1 97.19 86 LEU A C 1
ATOM 675 O O . LEU A 1 86 ? 24.062 -20.453 2.27 1 97.19 86 LEU A O 1
ATOM 679 N N . TRP A 1 87 ? 24.766 -18.594 3.264 1 96.81 87 TRP A N 1
ATOM 680 C CA . TRP A 1 87 ? 25.047 -17.859 2.025 1 96.81 87 TRP A CA 1
ATOM 681 C C . TRP A 1 87 ? 26.547 -17.703 1.803 1 96.81 87 TRP A C 1
ATOM 683 O O . TRP A 1 87 ? 27.281 -17.344 2.727 1 96.81 87 TRP A O 1
ATOM 693 N N . ARG A 1 88 ? 26.984 -18.016 0.655 1 94.94 88 ARG A N 1
ATOM 694 C CA . ARG A 1 88 ? 28.359 -17.797 0.25 1 94.94 88 ARG A CA 1
ATOM 695 C C . ARG A 1 88 ? 28.438 -16.891 -0.979 1 94.94 88 ARG A C 1
ATOM 697 O O . ARG A 1 88 ? 27.812 -17.172 -2.002 1 94.94 88 ARG A O 1
ATOM 704 N N . GLY A 1 89 ? 29.094 -15.805 -0.872 1 89.94 89 GLY A N 1
ATOM 705 C CA . GLY A 1 89 ? 29.281 -14.875 -1.974 1 89.94 89 GLY A CA 1
ATOM 706 C C . GLY A 1 89 ? 30.391 -13.875 -1.729 1 89.94 89 GLY A C 1
ATOM 707 O O . GLY A 1 89 ? 30.609 -13.445 -0.594 1 89.94 89 GLY A O 1
ATOM 708 N N . ARG A 1 90 ? 31 -13.547 -2.844 1 83.75 90 ARG A N 1
ATOM 709 C CA . ARG A 1 90 ? 32.062 -12.531 -2.814 1 83.75 90 ARG A CA 1
ATOM 710 C C . ARG A 1 90 ? 33.094 -12.852 -1.765 1 83.75 90 ARG A C 1
ATOM 712 O O . ARG A 1 90 ? 33.531 -11.977 -1.018 1 83.75 90 ARG A O 1
ATOM 719 N N . GLY A 1 91 ? 33.375 -14.078 -1.677 1 85.06 91 GLY A N 1
ATOM 720 C CA . GLY A 1 91 ? 34.406 -14.5 -0.756 1 85.06 91 GLY A CA 1
ATOM 721 C C . GLY A 1 91 ? 33.969 -14.484 0.695 1 85.06 91 GLY A C 1
ATOM 722 O O . GLY A 1 91 ? 34.781 -14.68 1.6 1 85.06 91 GLY A O 1
ATOM 723 N N . GLN A 1 92 ? 32.75 -14.219 0.953 1 90.12 92 GLN A N 1
ATOM 724 C CA . GLN A 1 92 ? 32.219 -14.172 2.312 1 90.12 92 GLN A CA 1
ATOM 725 C C . GLN A 1 92 ? 31.156 -15.227 2.52 1 90.12 92 GLN A C 1
ATOM 727 O O . GLN A 1 92 ? 30.609 -15.758 1.553 1 90.12 92 GLN A O 1
ATOM 732 N N . GLU A 1 93 ? 31.094 -15.602 3.803 1 93.88 93 GLU A N 1
ATOM 733 C CA . GLU A 1 93 ? 30.031 -16.5 4.207 1 93.88 93 GLU A CA 1
ATOM 734 C C . GLU A 1 93 ? 29.188 -15.898 5.324 1 93.88 93 GLU A C 1
ATOM 736 O O . GLU A 1 93 ? 29.703 -15.188 6.188 1 93.88 93 GLU A O 1
ATOM 741 N N . HIS A 1 94 ? 27.906 -16.156 5.238 1 94.12 94 HIS A N 1
ATOM 742 C CA . HIS A 1 94 ? 27.016 -15.672 6.289 1 94.12 94 HIS A CA 1
ATOM 743 C C . HIS A 1 94 ? 25.875 -16.672 6.543 1 94.12 94 HIS A C 1
ATOM 745 O O . HIS A 1 94 ? 25.25 -17.141 5.602 1 94.12 94 HIS A O 1
ATOM 751 N N . TYR A 1 95 ? 25.688 -16.859 7.852 1 94.62 95 TYR A N 1
ATOM 752 C CA . TYR A 1 95 ? 24.578 -17.719 8.273 1 94.62 95 TYR A CA 1
ATOM 753 C C . TYR A 1 95 ? 23.344 -16.875 8.602 1 94.62 95 TYR A C 1
ATOM 755 O O . TYR A 1 95 ? 23.297 -16.203 9.633 1 94.62 95 TYR A O 1
ATOM 763 N N . PHE A 1 96 ? 22.391 -17.062 7.738 1 95.12 96 PHE A N 1
ATOM 764 C CA . PHE A 1 96 ? 21.141 -16.344 7.965 1 95.12 96 PHE A CA 1
ATOM 765 C C . PHE A 1 96 ? 20.266 -17.062 8.984 1 95.12 96 PHE A C 1
ATOM 767 O O . PHE A 1 96 ? 20.141 -18.297 8.938 1 95.12 96 PHE A O 1
ATOM 774 N N . THR A 1 97 ? 19.719 -16.297 9.875 1 93.88 97 THR A N 1
ATOM 775 C CA . THR A 1 97 ? 18.781 -16.797 10.875 1 93.88 97 THR A CA 1
ATOM 776 C C . THR A 1 97 ? 17.406 -16.188 10.672 1 93.88 97 THR A C 1
ATOM 778 O O . THR A 1 97 ? 17.25 -15.219 9.93 1 93.88 97 THR A O 1
ATOM 781 N N . PRO A 1 98 ? 16.406 -16.844 11.305 1 92.69 98 PRO A N 1
ATOM 782 C CA . PRO A 1 98 ? 15.047 -16.312 11.117 1 92.69 98 PRO A CA 1
ATOM 783 C C . PRO A 1 98 ? 14.938 -14.828 11.422 1 92.69 98 PRO A C 1
ATOM 785 O O . PRO A 1 98 ? 15.484 -14.359 12.422 1 92.69 98 PRO A O 1
ATOM 788 N N . GLY A 1 99 ? 14.273 -14.086 10.492 1 89.31 99 GLY A N 1
ATOM 789 C CA . GLY A 1 99 ? 14.117 -12.648 10.648 1 89.31 99 GLY A CA 1
ATOM 790 C C . GLY A 1 99 ? 15.094 -11.852 9.805 1 89.31 99 GLY A C 1
ATOM 791 O O . GLY A 1 99 ? 14.938 -10.641 9.648 1 89.31 99 GLY A O 1
ATOM 792 N N . GLU A 1 100 ? 16.016 -12.492 9.242 1 92 100 GLU A N 1
ATOM 793 C CA . GLU A 1 100 ? 16.984 -11.805 8.391 1 92 100 GLU A CA 1
ATOM 794 C C . GLU A 1 100 ? 16.562 -11.859 6.922 1 92 100 GLU A C 1
ATOM 796 O O . GLU A 1 100 ? 15.891 -12.805 6.5 1 92 100 GLU A O 1
ATOM 801 N N . LEU A 1 101 ? 17.016 -10.773 6.211 1 93.25 101 LEU A N 1
ATOM 802 C CA . LEU A 1 101 ? 16.641 -10.594 4.816 1 93.25 101 LEU A CA 1
ATOM 803 C C . LEU A 1 101 ? 17.844 -10.719 3.9 1 93.25 101 LEU A C 1
ATOM 805 O O . LEU A 1 101 ? 18.891 -10.102 4.156 1 93.25 101 LEU A O 1
ATOM 809 N N . LEU A 1 102 ? 17.734 -11.562 2.918 1 95.38 102 LEU A N 1
ATOM 810 C CA . LEU A 1 102 ? 18.734 -11.711 1.875 1 95.38 102 LEU A CA 1
ATOM 811 C C . LEU A 1 102 ? 18.25 -11.117 0.558 1 95.38 102 LEU A C 1
ATOM 813 O O . LEU A 1 102 ? 17.203 -11.5 0.05 1 95.38 102 LEU A O 1
ATOM 817 N N . LEU A 1 103 ? 18.953 -10.109 0.073 1 96.06 103 LEU A N 1
ATOM 818 C CA . LEU A 1 103 ? 18.641 -9.523 -1.227 1 96.06 103 LEU A CA 1
ATOM 819 C C . LEU A 1 103 ? 19.688 -9.93 -2.264 1 96.06 103 LEU A C 1
ATOM 821 O O . LEU A 1 103 ? 20.891 -9.758 -2.049 1 96.06 103 LEU A O 1
ATOM 825 N N . ILE A 1 104 ? 19.234 -10.539 -3.375 1 97.06 104 ILE A N 1
ATOM 826 C CA . ILE A 1 104 ? 20.125 -11 -4.43 1 97.06 104 ILE A CA 1
ATOM 827 C C . ILE A 1 104 ? 19.906 -10.172 -5.695 1 97.06 104 ILE A C 1
ATOM 829 O O . ILE A 1 104 ? 18.781 -10.117 -6.215 1 97.06 104 ILE A O 1
ATOM 833 N N . ASN A 1 105 ? 20.953 -9.539 -6.219 1 96.75 105 ASN A N 1
ATOM 834 C CA . ASN A 1 105 ? 20.891 -8.812 -7.48 1 96.75 105 ASN A CA 1
ATOM 835 C C . ASN A 1 105 ? 20.797 -9.758 -8.672 1 96.75 105 ASN A C 1
ATOM 837 O O . ASN A 1 105 ? 21.219 -10.914 -8.586 1 96.75 105 ASN A O 1
ATOM 841 N N . PRO A 1 106 ? 20.25 -9.266 -9.789 1 96.19 106 PRO A N 1
ATOM 842 C CA . PRO A 1 106 ? 20.047 -10.117 -10.961 1 96.19 106 PRO A CA 1
ATOM 843 C C . PRO A 1 106 ? 21.328 -10.758 -11.461 1 96.19 106 PRO A C 1
ATOM 845 O O . PRO A 1 106 ? 21.312 -11.898 -11.945 1 96.19 106 PRO A O 1
ATOM 848 N N . ASP A 1 107 ? 22.422 -10.094 -11.297 1 94.06 107 ASP A N 1
ATOM 849 C CA . ASP A 1 107 ? 23.672 -10.57 -11.891 1 94.06 107 ASP A CA 1
ATOM 850 C C . ASP A 1 107 ? 24.547 -11.242 -10.844 1 94.06 107 ASP A C 1
ATOM 852 O O . ASP A 1 107 ? 25.656 -11.703 -11.148 1 94.06 107 ASP A O 1
ATOM 856 N N . ASP A 1 108 ? 24.125 -11.32 -9.633 1 94.5 108 ASP A N 1
ATOM 857 C CA . ASP A 1 108 ? 24.906 -11.977 -8.586 1 94.5 108 ASP A CA 1
ATOM 858 C C . ASP A 1 108 ? 24.719 -13.492 -8.641 1 94.5 108 ASP A C 1
ATOM 860 O O . ASP A 1 108 ? 23.625 -13.992 -8.875 1 94.5 108 ASP A O 1
ATOM 864 N N . PRO A 1 109 ? 25.828 -14.211 -8.445 1 95.56 109 PRO A N 1
ATOM 865 C CA . PRO A 1 109 ? 25.672 -15.664 -8.305 1 95.56 109 PRO A CA 1
ATOM 866 C C . PRO A 1 109 ? 24.969 -16.047 -7.004 1 95.56 109 PRO A C 1
ATOM 868 O O . PRO A 1 109 ? 25.047 -15.312 -6.016 1 95.56 109 PRO A O 1
ATOM 871 N N . VAL A 1 110 ? 24.297 -17.203 -7.031 1 96.69 110 VAL A N 1
ATOM 872 C CA . VAL A 1 110 ? 23.578 -17.719 -5.867 1 96.69 110 VAL A CA 1
ATOM 873 C C . VAL A 1 110 ? 24.297 -18.969 -5.348 1 96.69 110 VAL A C 1
ATOM 875 O O . VAL A 1 110 ? 24.578 -19.891 -6.117 1 96.69 110 VAL A O 1
ATOM 878 N N . ASP A 1 111 ? 24.641 -18.969 -4.141 1 97.62 111 ASP A N 1
ATOM 879 C CA . ASP A 1 111 ? 25.188 -20.125 -3.424 1 97.62 111 ASP A CA 1
ATOM 880 C C . ASP A 1 111 ? 24.625 -20.203 -2.004 1 97.62 111 ASP A C 1
ATOM 882 O O . ASP A 1 111 ? 25.141 -19.547 -1.095 1 97.62 111 ASP A O 1
ATOM 886 N N . LEU A 1 112 ? 23.641 -21.062 -1.861 1 97.44 112 LEU A N 1
ATOM 887 C CA . LEU A 1 112 ? 22.922 -21.172 -0.598 1 97.44 112 LEU A CA 1
ATOM 888 C C . LEU A 1 112 ? 22.859 -22.625 -0.131 1 97.44 112 LEU A C 1
ATOM 890 O O . LEU A 1 112 ? 22.672 -23.531 -0.944 1 97.44 112 LEU A O 1
ATOM 894 N N . THR A 1 113 ? 23 -22.812 1.103 1 97.44 113 THR A N 1
ATOM 895 C CA . THR A 1 113 ? 22.766 -24.125 1.718 1 97.44 113 THR A CA 1
ATOM 896 C C . THR A 1 113 ? 21.672 -24.016 2.785 1 97.44 113 THR A C 1
ATOM 898 O O . THR A 1 113 ? 21.828 -23.297 3.775 1 97.44 113 THR A O 1
ATOM 901 N N . TYR A 1 114 ? 20.625 -24.766 2.535 1 96.62 114 TYR A N 1
ATOM 902 C CA . TYR A 1 114 ? 19.5 -24.781 3.459 1 96.62 114 TYR A CA 1
ATOM 903 C C . TYR A 1 114 ? 19.688 -25.844 4.531 1 96.62 114 TYR A C 1
ATOM 905 O O . TYR A 1 114 ? 20.156 -26.953 4.246 1 96.62 114 TYR A O 1
ATOM 913 N N . SER A 1 115 ? 19.328 -25.547 5.742 1 95.5 115 SER A N 1
ATOM 914 C CA . SER A 1 115 ? 19.141 -26.594 6.754 1 95.5 115 SER A CA 1
ATOM 915 C C . SER A 1 115 ? 17.922 -27.438 6.465 1 95.5 115 SER A C 1
ATOM 917 O O . SER A 1 115 ? 17.109 -27.094 5.586 1 95.5 115 SER A O 1
ATOM 919 N N . ASP A 1 116 ? 17.734 -28.531 7.188 1 93.38 116 ASP A N 1
ATOM 920 C CA . ASP A 1 116 ? 16.641 -29.469 6.957 1 93.38 116 ASP A CA 1
ATOM 921 C C . ASP A 1 116 ? 15.297 -28.828 7.289 1 93.38 116 ASP A C 1
ATOM 923 O O . ASP A 1 116 ? 14.273 -29.172 6.695 1 93.38 116 ASP A O 1
ATOM 927 N N . ASP A 1 117 ? 15.305 -27.891 8.188 1 94.25 117 ASP A N 1
ATOM 928 C CA . ASP A 1 117 ? 14.062 -27.266 8.633 1 94.25 117 ASP A CA 1
ATOM 929 C C . ASP A 1 117 ? 13.914 -25.859 8.039 1 94.25 117 ASP A C 1
ATOM 931 O O . ASP A 1 117 ? 13.055 -25.094 8.477 1 94.25 117 ASP A O 1
ATOM 935 N N . CYS A 1 118 ? 14.727 -25.562 7.012 1 95.81 118 CYS A N 1
ATOM 936 C CA . CYS A 1 118 ? 14.734 -24.219 6.449 1 95.81 118 CYS A CA 1
ATOM 937 C C . CYS A 1 118 ? 13.43 -23.938 5.715 1 95.81 118 CYS A C 1
ATOM 939 O O . CYS A 1 118 ? 13 -24.719 4.863 1 95.81 118 CYS A O 1
ATOM 941 N N . GLU A 1 119 ? 12.766 -22.859 6.102 1 95.5 119 GLU A N 1
ATOM 942 C CA . GLU A 1 119 ? 11.609 -22.297 5.406 1 95.5 119 GLU A CA 1
ATOM 943 C C . GLU A 1 119 ? 11.82 -20.812 5.105 1 95.5 119 GLU A C 1
ATOM 945 O O . GLU A 1 119 ? 12.234 -20.047 5.98 1 95.5 119 GLU A O 1
ATOM 950 N N . LYS A 1 120 ? 11.555 -20.438 3.846 1 94.88 120 LYS A N 1
ATOM 951 C CA . LYS A 1 120 ? 11.789 -19.047 3.48 1 94.88 120 LYS A CA 1
ATOM 952 C C . LYS A 1 120 ? 10.672 -18.516 2.582 1 94.88 120 LYS A C 1
ATOM 954 O O . LYS A 1 120 ? 10.008 -19.297 1.894 1 94.88 120 LYS A O 1
ATOM 959 N N . LEU A 1 121 ? 10.5 -17.25 2.697 1 95.88 121 LEU A N 1
ATOM 960 C CA . LEU A 1 121 ? 9.656 -16.5 1.757 1 95.88 121 LEU A CA 1
ATOM 961 C C . LEU A 1 121 ? 10.516 -15.773 0.727 1 95.88 121 LEU A C 1
ATOM 963 O O . LEU A 1 121 ? 11.438 -15.039 1.089 1 95.88 121 LEU A O 1
ATOM 967 N N . ILE A 1 122 ? 10.266 -15.992 -0.53 1 97.06 122 ILE A N 1
ATOM 968 C CA . ILE A 1 122 ? 10.977 -15.328 -1.619 1 97.06 122 ILE A CA 1
ATOM 969 C C . ILE A 1 122 ? 10.023 -14.391 -2.355 1 97.06 122 ILE A C 1
ATOM 971 O O . ILE A 1 122 ? 8.961 -14.805 -2.816 1 97.06 122 ILE A O 1
ATOM 975 N N . VAL A 1 123 ? 10.383 -13.172 -2.406 1 97.38 123 VAL A N 1
ATOM 976 C CA . VAL A 1 123 ? 9.703 -12.195 -3.25 1 97.38 123 VAL A CA 1
ATOM 977 C C . VAL A 1 123 ? 10.523 -11.953 -4.52 1 97.38 123 VAL A C 1
ATOM 979 O O . VAL A 1 123 ? 11.648 -11.445 -4.457 1 97.38 123 VAL A O 1
ATOM 982 N N . LYS A 1 124 ? 9.953 -12.328 -5.57 1 97.69 124 LYS A N 1
ATOM 983 C CA . LYS A 1 124 ? 10.578 -12.125 -6.871 1 97.69 124 LYS A CA 1
ATOM 984 C C . LYS A 1 124 ? 10.18 -10.773 -7.469 1 97.69 124 LYS A C 1
ATOM 986 O O . LYS A 1 124 ? 8.992 -10.477 -7.602 1 97.69 124 LYS A O 1
ATOM 991 N N . LEU A 1 125 ? 11.18 -9.969 -7.84 1 97.44 125 LEU A N 1
ATOM 992 C CA . LEU A 1 125 ? 10.945 -8.648 -8.414 1 97.44 125 LEU A CA 1
ATOM 993 C C . LEU A 1 125 ? 11.602 -8.523 -9.789 1 97.44 125 LEU A C 1
ATOM 995 O O . LEU A 1 125 ? 12.836 -8.562 -9.891 1 97.44 125 LEU A O 1
ATOM 999 N N . PRO A 1 126 ? 10.812 -8.266 -10.82 1 95.94 126 PRO A N 1
ATOM 1000 C CA . PRO A 1 126 ? 11.438 -8.023 -12.117 1 95.94 126 PRO A CA 1
ATOM 1001 C C . PRO A 1 126 ? 12.273 -6.742 -12.141 1 95.94 126 PRO A C 1
ATOM 1003 O O . PRO A 1 126 ? 11.867 -5.727 -11.562 1 95.94 126 PRO A O 1
ATOM 1006 N N . ALA A 1 127 ? 13.414 -6.828 -12.805 1 96.38 127 ALA A N 1
ATOM 1007 C CA . ALA A 1 127 ? 14.305 -5.68 -12.898 1 96.38 127 ALA A CA 1
ATOM 1008 C C . ALA A 1 127 ? 13.609 -4.492 -13.562 1 96.38 127 ALA A C 1
ATOM 1010 O O . ALA A 1 127 ? 13.781 -3.348 -13.141 1 96.38 127 ALA A O 1
ATOM 1011 N N . SER A 1 128 ? 12.828 -4.742 -14.508 1 94.81 128 SER A N 1
ATOM 1012 C CA . SER A 1 128 ? 12.109 -3.688 -15.211 1 94.81 128 SER A CA 1
ATOM 1013 C C . SER A 1 128 ? 11.133 -2.971 -14.289 1 94.81 128 SER A C 1
ATOM 1015 O O . SER A 1 128 ? 10.953 -1.756 -14.383 1 94.81 128 SER A O 1
ATOM 1017 N N . PHE A 1 129 ? 10.57 -3.77 -13.461 1 95.69 129 PHE A N 1
ATOM 1018 C CA . PHE A 1 129 ? 9.609 -3.209 -12.508 1 95.69 129 PHE A CA 1
ATOM 1019 C C . PHE A 1 129 ? 10.312 -2.303 -11.508 1 95.69 129 PHE A C 1
ATOM 1021 O O . PHE A 1 129 ? 9.797 -1.236 -11.164 1 95.69 129 PHE A O 1
ATOM 1028 N N . LEU A 1 130 ? 11.438 -2.684 -11.008 1 96.19 130 LEU A N 1
ATOM 1029 C CA . LEU A 1 130 ? 12.219 -1.87 -10.078 1 96.19 130 LEU A CA 1
ATOM 1030 C C . LEU A 1 130 ? 12.672 -0.574 -10.742 1 96.19 130 LEU A C 1
ATOM 1032 O O . LEU A 1 130 ? 12.68 0.483 -10.102 1 96.19 130 LEU A O 1
ATOM 1036 N N . GLU A 1 131 ? 13.047 -0.669 -11.969 1 93.38 131 GLU A N 1
ATOM 1037 C CA . GLU A 1 131 ? 13.43 0.516 -12.727 1 93.38 131 GLU A CA 1
ATOM 1038 C C . GLU A 1 131 ? 12.258 1.477 -12.891 1 93.38 131 GLU A C 1
ATOM 1040 O O . GLU A 1 131 ? 12.43 2.695 -12.82 1 93.38 131 GLU A O 1
ATOM 1045 N N . GLN A 1 132 ? 11.156 0.93 -13.148 1 92.88 132 GLN A N 1
ATOM 1046 C CA . GLN A 1 132 ? 9.945 1.743 -13.242 1 92.88 132 GLN A CA 1
ATOM 1047 C C . GLN A 1 132 ? 9.68 2.486 -11.938 1 92.88 132 GLN A C 1
ATOM 1049 O O . GLN A 1 132 ? 9.352 3.674 -11.945 1 92.88 132 GLN A O 1
ATOM 1054 N N . ALA A 1 133 ? 9.734 1.769 -10.859 1 92 133 ALA A N 1
ATOM 1055 C CA . ALA A 1 133 ? 9.539 2.383 -9.555 1 92 133 ALA A CA 1
ATOM 1056 C C . ALA A 1 133 ? 10.547 3.504 -9.312 1 92 133 ALA A C 1
ATOM 1058 O O . ALA A 1 133 ? 10.203 4.547 -8.75 1 92 133 ALA A O 1
ATOM 1059 N N . CYS A 1 134 ? 11.758 3.277 -9.703 1 91.19 134 CYS A N 1
ATOM 1060 C CA . CYS A 1 134 ? 12.805 4.289 -9.586 1 91.19 134 CYS A CA 1
ATOM 1061 C C . CYS A 1 134 ? 12.422 5.559 -10.336 1 91.19 134 CYS A C 1
ATOM 1063 O O . CYS A 1 134 ? 12.516 6.66 -9.797 1 91.19 134 CYS A O 1
ATOM 1065 N N . SER A 1 135 ? 11.953 5.34 -11.516 1 88.31 135 SER A N 1
ATOM 1066 C CA . SER A 1 135 ? 11.547 6.465 -12.352 1 88.31 135 SER A CA 1
ATOM 1067 C C . SER A 1 135 ? 10.352 7.195 -11.758 1 88.31 135 SER A C 1
ATOM 1069 O O . SER A 1 135 ? 10.297 8.43 -11.773 1 88.31 135 SER A O 1
ATOM 1071 N N . GLU A 1 136 ? 9.422 6.445 -11.266 1 84.69 136 GLU A N 1
ATOM 1072 C CA . GLU A 1 136 ? 8.219 7.023 -10.68 1 84.69 136 GLU A CA 1
ATOM 1073 C C . GLU A 1 136 ? 8.555 7.887 -9.469 1 84.69 136 GLU A C 1
ATOM 1075 O O . GLU A 1 136 ? 7.824 8.828 -9.141 1 84.69 136 GLU A O 1
ATOM 1080 N N . ASN A 1 137 ? 9.594 7.531 -8.82 1 82.44 137 ASN A N 1
ATOM 1081 C CA . ASN A 1 137 ? 10.039 8.312 -7.676 1 82.44 137 ASN A CA 1
ATOM 1082 C C . ASN A 1 137 ? 11 9.422 -8.094 1 82.44 137 ASN A C 1
ATOM 1084 O O . ASN A 1 137 ? 11.594 10.094 -7.25 1 82.44 137 ASN A O 1
ATOM 1088 N N . GLN A 1 138 ? 11.156 9.508 -9.344 1 78.5 138 GLN A N 1
ATOM 1089 C CA . GLN A 1 138 ? 11.977 10.555 -9.945 1 78.5 138 GLN A CA 1
ATOM 1090 C C . GLN A 1 138 ? 13.445 10.383 -9.57 1 78.5 138 GLN A C 1
ATOM 1092 O O . GLN A 1 138 ? 14.148 11.359 -9.312 1 78.5 138 GLN A O 1
ATOM 1097 N N . TRP A 1 139 ? 13.852 9.203 -9.398 1 83.25 139 TRP A N 1
ATOM 1098 C CA . TRP A 1 139 ? 15.258 8.852 -9.219 1 83.25 139 TRP A CA 1
ATOM 1099 C C . TRP A 1 139 ? 15.867 8.367 -10.523 1 83.25 139 TRP A C 1
ATOM 1101 O O . TRP A 1 139 ? 15.164 8.156 -11.516 1 83.25 139 TRP A O 1
ATOM 1111 N N . ARG A 1 140 ? 17.219 8.359 -10.547 1 86.5 140 ARG A N 1
ATOM 1112 C CA . ARG A 1 140 ? 17.906 7.957 -11.766 1 86.5 140 ARG A CA 1
ATOM 1113 C C . ARG A 1 140 ? 18.656 6.648 -11.57 1 86.5 140 ARG A C 1
ATOM 1115 O O . ARG A 1 140 ? 19.484 6.535 -10.664 1 86.5 140 ARG A O 1
ATOM 1122 N N . ALA A 1 141 ? 18.312 5.715 -12.367 1 90.19 141 ALA A N 1
ATOM 1123 C CA . ALA A 1 141 ? 19.016 4.434 -12.367 1 90.19 141 ALA A CA 1
ATOM 1124 C C . ALA A 1 141 ? 20.172 4.441 -13.375 1 90.19 141 ALA A C 1
ATOM 1126 O O . ALA A 1 141 ? 20.062 5.039 -14.445 1 90.19 141 ALA A O 1
ATOM 1127 N N . PRO A 1 142 ? 21.25 3.795 -13 1 88.5 142 PRO A N 1
ATOM 1128 C CA . PRO A 1 142 ? 22.344 3.674 -13.984 1 88.5 142 PRO A CA 1
ATOM 1129 C C . PRO A 1 142 ? 21.938 2.84 -15.195 1 88.5 142 PRO A C 1
ATOM 1131 O O . PRO A 1 142 ? 21 2.033 -15.117 1 88.5 142 PRO A O 1
ATOM 1134 N N . SER A 1 143 ? 22.609 3.027 -16.281 1 89.19 143 SER A N 1
ATOM 1135 C CA . SER A 1 143 ? 22.312 2.316 -17.531 1 89.1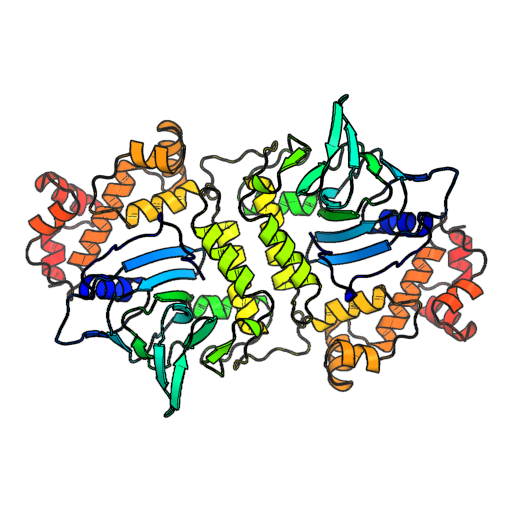9 143 SER A CA 1
ATOM 1136 C C . SER A 1 143 ? 22.516 0.813 -17.359 1 89.19 143 SER A C 1
ATOM 1138 O O . SER A 1 143 ? 21.875 0.016 -18.031 1 89.19 143 SER A O 1
ATOM 1140 N N . GLY A 1 144 ? 23.469 0.436 -16.469 1 90.31 144 GLY A N 1
ATOM 1141 C CA . GLY A 1 144 ? 23.75 -0.974 -16.25 1 90.31 144 GLY A CA 1
ATOM 1142 C C . GLY A 1 144 ? 22.734 -1.654 -15.344 1 90.31 144 GLY A C 1
ATOM 1143 O O . GLY A 1 144 ? 22.812 -2.859 -15.102 1 90.31 144 GLY A O 1
ATOM 1144 N N . GLY A 1 145 ? 21.781 -0.883 -14.875 1 92.94 145 GLY A N 1
ATOM 1145 C CA . GLY A 1 145 ? 20.75 -1.441 -14.008 1 92.94 145 GLY A CA 1
ATOM 1146 C C . GLY A 1 145 ? 20.953 -1.092 -12.547 1 92.94 145 GLY A C 1
ATOM 1147 O O . GLY A 1 145 ? 22.016 -0.639 -12.148 1 92.94 145 GLY A O 1
ATOM 1148 N N . ILE A 1 146 ? 19.953 -1.312 -11.812 1 95.69 146 ILE A N 1
ATOM 1149 C CA . ILE A 1 146 ? 19.969 -1.026 -10.383 1 95.69 146 ILE A CA 1
ATOM 1150 C C . ILE A 1 146 ? 20.672 -2.17 -9.641 1 95.69 146 ILE A C 1
ATOM 1152 O O . ILE A 1 146 ? 20.422 -3.342 -9.938 1 95.69 146 ILE A O 1
ATOM 1156 N N . ARG A 1 147 ? 21.531 -1.829 -8.766 1 95.31 147 ARG A N 1
ATOM 1157 C CA . ARG A 1 147 ? 22.203 -2.812 -7.918 1 95.31 147 ARG A CA 1
ATOM 1158 C C . ARG A 1 147 ? 22.203 -2.369 -6.457 1 95.31 147 ARG A C 1
ATOM 1160 O O . ARG A 1 147 ? 22.578 -1.237 -6.145 1 95.31 147 ARG A O 1
ATOM 1167 N N . PHE A 1 148 ? 21.781 -3.262 -5.629 1 94.06 148 PHE A N 1
ATOM 1168 C CA . PHE A 1 148 ? 21.859 -2.998 -4.195 1 94.06 148 PHE A CA 1
ATOM 1169 C C . PHE A 1 148 ? 23.25 -3.322 -3.666 1 94.06 148 PHE A C 1
ATOM 1171 O O . PHE A 1 148 ? 23.891 -4.277 -4.117 1 94.06 148 PHE A O 1
ATOM 1178 N N . SER A 1 149 ? 23.672 -2.568 -2.643 1 88.38 149 SER A N 1
ATOM 1179 C CA . SER A 1 149 ? 25.047 -2.609 -2.188 1 88.38 149 SER A CA 1
ATOM 1180 C C . SER A 1 149 ? 25.297 -3.809 -1.277 1 88.38 149 SER A C 1
ATOM 1182 O O . SER A 1 149 ? 26.391 -4.371 -1.266 1 88.38 149 SER A O 1
ATOM 1184 N N . ALA A 1 150 ? 24.359 -4.125 -0.48 1 85.31 150 ALA A N 1
ATOM 1185 C CA . ALA A 1 150 ? 24.516 -5.223 0.469 1 85.31 150 ALA A CA 1
ATOM 1186 C C . ALA A 1 150 ? 23.453 -6.297 0.233 1 85.31 150 ALA A C 1
ATOM 1188 O O . ALA A 1 150 ? 22.344 -5.996 -0.212 1 85.31 150 ALA A O 1
ATOM 1189 N N . ASN A 1 151 ? 23.844 -7.504 0.57 1 86.69 151 ASN A N 1
ATOM 1190 C CA . ASN A 1 151 ? 22.922 -8.617 0.419 1 86.69 151 ASN A CA 1
ATOM 1191 C C . ASN A 1 151 ? 22.156 -8.883 1.707 1 86.69 151 ASN A C 1
ATOM 1193 O O . ASN A 1 151 ? 21.016 -9.352 1.668 1 86.69 151 ASN A O 1
ATOM 1197 N N . ARG A 1 152 ? 22.828 -8.516 2.695 1 87.25 152 ARG A N 1
ATOM 1198 C CA . ARG A 1 152 ? 22.25 -8.836 3.996 1 87.25 152 ARG A CA 1
ATOM 1199 C C . ARG A 1 152 ? 21.578 -7.613 4.609 1 87.25 152 ARG A C 1
ATOM 1201 O O . ARG A 1 152 ? 22.156 -6.531 4.66 1 87.25 152 ARG A O 1
ATOM 1208 N N . HIS A 1 153 ? 20.391 -7.891 5.129 1 86.88 153 HIS A N 1
ATOM 1209 C CA . HIS A 1 153 ? 19.656 -6.84 5.824 1 86.88 153 HIS A CA 1
ATOM 1210 C C . HIS A 1 153 ? 18.828 -7.41 6.969 1 86.88 153 HIS A C 1
ATOM 1212 O O . HIS A 1 153 ? 18.422 -8.578 6.93 1 86.88 153 HIS A O 1
ATOM 1218 N N . ALA A 1 154 ? 18.766 -6.586 7.965 1 81.62 154 ALA A N 1
ATOM 1219 C CA . ALA A 1 154 ? 17.844 -6.953 9.031 1 81.62 154 ALA A CA 1
ATOM 1220 C C . ALA A 1 154 ? 16.438 -6.438 8.734 1 81.62 154 ALA A C 1
ATOM 1222 O O . ALA A 1 154 ? 16.266 -5.324 8.234 1 81.62 154 ALA A O 1
ATOM 1223 N N . LEU A 1 155 ? 15.469 -7.238 9.008 1 76.12 155 LEU A N 1
ATOM 1224 C CA . LEU A 1 155 ? 14.086 -6.848 8.781 1 76.12 155 LEU A CA 1
ATOM 1225 C C . LEU A 1 155 ? 13.734 -5.594 9.578 1 76.12 155 LEU A C 1
ATOM 1227 O O . LEU A 1 155 ? 12.977 -4.746 9.109 1 76.12 155 LEU A O 1
ATOM 1231 N N . GLY A 1 156 ? 14.383 -5.445 10.664 1 73.56 156 GLY A N 1
ATOM 1232 C CA . GLY A 1 156 ? 14.133 -4.312 11.547 1 73.56 156 GLY A CA 1
ATOM 1233 C C . GLY A 1 156 ? 14.711 -3.012 11.023 1 73.56 156 GLY A C 1
ATOM 1234 O O . GLY A 1 156 ? 14.352 -1.932 11.492 1 73.56 156 GLY A O 1
ATOM 1235 N N . GLU A 1 157 ? 15.602 -3.105 10.047 1 72.75 157 GLU A N 1
ATOM 1236 C CA . GLU A 1 157 ? 16.219 -1.916 9.477 1 72.75 157 GLU A CA 1
ATOM 1237 C C . GLU A 1 157 ? 15.25 -1.159 8.578 1 72.75 157 GLU A C 1
ATOM 1239 O O . GLU A 1 157 ? 15.453 0.023 8.289 1 72.75 157 GLU A O 1
ATOM 1244 N N . MET A 1 158 ? 14.352 -1.808 8.133 1 76.75 158 MET A N 1
ATOM 1245 C CA . MET A 1 158 ? 13.344 -1.189 7.273 1 76.75 158 MET A CA 1
ATOM 1246 C C . MET A 1 158 ? 12.031 -1.001 8.016 1 76.75 158 MET A C 1
ATOM 1248 O O . MET A 1 158 ? 11.289 -1.963 8.234 1 76.75 158 MET A O 1
ATOM 1252 N N . ASP A 1 159 ? 11.797 0.223 8.32 1 78.12 159 ASP A N 1
ATOM 1253 C CA . ASP A 1 159 ? 10.656 0.535 9.18 1 78.12 159 ASP A CA 1
ATOM 1254 C C . ASP A 1 159 ? 9.352 0.05 8.547 1 78.12 159 ASP A C 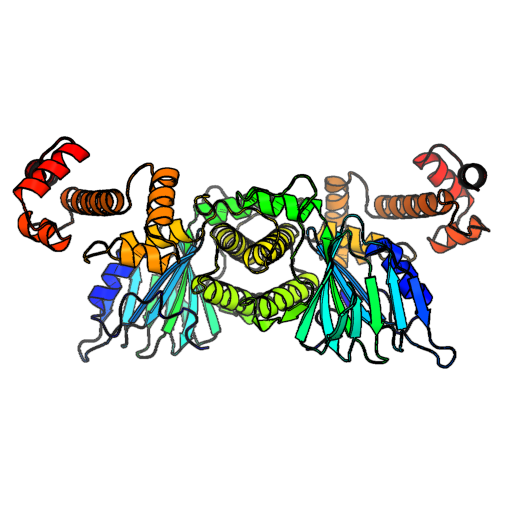1
ATOM 1256 O O . ASP A 1 159 ? 9.008 0.443 7.43 1 78.12 159 ASP A O 1
ATOM 1260 N N . GLY A 1 160 ? 8.75 -0.861 9.289 1 83.44 160 GLY A N 1
ATOM 1261 C CA . GLY A 1 160 ? 7.414 -1.307 8.922 1 83.44 160 GLY A CA 1
ATOM 1262 C C . GLY A 1 160 ? 7.418 -2.359 7.828 1 83.44 160 GLY A C 1
ATOM 1263 O O . GLY A 1 160 ? 6.355 -2.799 7.379 1 83.44 160 GLY A O 1
ATOM 1264 N N . PHE A 1 161 ? 8.57 -2.75 7.379 1 88.31 161 PHE A N 1
ATOM 1265 C CA . PHE A 1 161 ? 8.641 -3.645 6.23 1 88.31 161 PHE A CA 1
ATOM 1266 C C . PHE A 1 161 ? 8.109 -5.027 6.586 1 88.31 161 PHE A C 1
ATOM 1268 O O . PHE A 1 161 ? 7.477 -5.684 5.754 1 88.31 161 PHE A O 1
ATOM 1275 N N . ASP A 1 162 ? 8.359 -5.469 7.82 1 88 162 ASP A N 1
ATOM 1276 C CA . ASP A 1 162 ? 7.82 -6.746 8.281 1 88 162 ASP A CA 1
ATOM 1277 C C . ASP A 1 162 ? 6.293 -6.742 8.242 1 88 162 ASP A C 1
ATOM 1279 O O . ASP A 1 162 ? 5.68 -7.695 7.75 1 88 162 ASP A O 1
ATOM 1283 N N . SER A 1 163 ? 5.746 -5.688 8.703 1 89.38 163 SER A N 1
ATOM 1284 C CA . SER A 1 163 ? 4.293 -5.547 8.688 1 89.38 163 SER A CA 1
ATOM 1285 C C . SER A 1 163 ? 3.762 -5.473 7.258 1 89.38 163 SER A C 1
ATOM 1287 O O . SER A 1 163 ? 2.699 -6.02 6.957 1 89.38 163 SER A O 1
ATOM 1289 N N . LEU A 1 164 ? 4.523 -4.785 6.43 1 92.81 164 LEU A N 1
ATOM 1290 C CA . LEU A 1 164 ? 4.133 -4.664 5.027 1 92.81 164 LEU A CA 1
ATOM 1291 C C . LEU A 1 164 ? 4.109 -6.031 4.352 1 92.81 164 LEU A C 1
ATOM 1293 O O . LEU A 1 164 ? 3.131 -6.387 3.693 1 92.81 164 LEU A O 1
ATOM 1297 N N . LEU A 1 165 ? 5.121 -6.793 4.59 1 92.06 165 LEU A N 1
ATOM 1298 C CA . LEU A 1 165 ? 5.18 -8.125 3.998 1 92.06 165 LEU A CA 1
ATOM 1299 C C . LEU A 1 165 ? 4.055 -9.008 4.527 1 92.06 165 LEU A C 1
ATOM 1301 O O . LEU A 1 165 ? 3.439 -9.758 3.766 1 92.06 165 LEU A O 1
ATOM 1305 N N . GLY A 1 166 ? 3.844 -8.93 5.785 1 90.62 166 GLY A N 1
ATOM 1306 C CA . GLY A 1 166 ? 2.721 -9.648 6.359 1 90.62 166 GLY A CA 1
ATOM 1307 C C . GLY A 1 166 ? 1.392 -9.289 5.719 1 90.62 166 GLY A C 1
ATOM 1308 O O . GLY A 1 166 ? 0.587 -10.172 5.41 1 90.62 166 GLY A O 1
ATOM 1309 N N . LEU A 1 167 ? 1.2 -8.047 5.52 1 91.12 167 LEU A N 1
ATOM 1310 C CA . LEU A 1 167 ? -0.035 -7.562 4.914 1 91.12 167 LEU A CA 1
ATOM 1311 C C . LEU A 1 167 ? -0.15 -8.031 3.467 1 91.12 167 LEU A C 1
ATOM 1313 O O . LEU A 1 167 ? -1.227 -8.438 3.025 1 91.12 167 LEU A O 1
ATOM 1317 N N . VAL A 1 168 ? 0.908 -7.984 2.764 1 92.94 168 VAL A N 1
ATOM 1318 C CA . VAL A 1 168 ? 0.948 -8.414 1.37 1 92.94 168 VAL A CA 1
ATOM 1319 C C . VAL A 1 168 ? 0.59 -9.898 1.278 1 92.94 168 VAL A C 1
ATOM 1321 O O . VAL A 1 168 ? -0.21 -10.297 0.429 1 92.94 168 VAL A O 1
ATOM 1324 N N . CYS A 1 169 ? 1.135 -10.68 2.162 1 90.5 169 CYS A N 1
ATOM 1325 C CA . CYS A 1 169 ? 0.858 -12.109 2.16 1 90.5 169 CYS A CA 1
ATOM 1326 C C . CYS A 1 169 ? -0.596 -12.383 2.525 1 90.5 169 CYS A C 1
ATOM 1328 O O . CYS A 1 169 ? -1.227 -13.273 1.953 1 90.5 169 CYS A O 1
ATOM 1330 N N . ARG A 1 170 ? -1.073 -11.648 3.393 1 86.31 170 ARG A N 1
ATOM 1331 C CA . ARG A 1 170 ? -2.48 -11.781 3.762 1 86.31 170 ARG A CA 1
ATOM 1332 C C . ARG A 1 170 ? -3.389 -11.406 2.596 1 86.31 170 ARG A C 1
ATOM 1334 O O . ARG A 1 170 ? -4.379 -12.094 2.328 1 86.31 170 ARG A O 1
ATOM 1341 N N . GLU A 1 171 ? -3.021 -10.336 1.979 1 86 171 GLU A N 1
ATOM 1342 C CA . GLU A 1 171 ? -3.787 -9.867 0.827 1 86 171 GLU A CA 1
ATOM 1343 C C . GLU A 1 171 ? -3.773 -10.898 -0.299 1 86 171 GLU A C 1
ATOM 1345 O O . GLU A 1 171 ? -4.77 -11.062 -1.005 1 86 171 GLU A O 1
ATOM 1350 N N . ALA A 1 172 ? -2.652 -11.484 -0.446 1 83.81 172 ALA A N 1
ATOM 1351 C CA . ALA A 1 172 ? -2.502 -12.484 -1.502 1 83.81 172 ALA A CA 1
ATOM 1352 C C . ALA A 1 172 ? -3.477 -13.641 -1.307 1 83.81 172 ALA A C 1
ATOM 1354 O O . ALA A 1 172 ? -3.916 -14.258 -2.277 1 83.81 172 ALA A O 1
ATOM 1355 N N . GLY A 1 173 ? -3.785 -13.875 -0.112 1 76.38 173 GLY A N 1
ATOM 1356 C CA . GLY A 1 173 ? -4.691 -14.977 0.187 1 76.38 173 GLY A CA 1
ATOM 1357 C C . GLY A 1 173 ? -6.145 -14.539 0.276 1 76.38 173 GLY A C 1
ATOM 1358 O O . GLY A 1 173 ? -7.039 -15.383 0.417 1 76.38 173 GLY A O 1
ATOM 1359 N N . SER A 1 174 ? -6.336 -13.273 0.198 1 74.5 174 SER A N 1
ATOM 1360 C CA . SER A 1 174 ? -7.684 -12.75 0.394 1 74.5 174 SER A CA 1
ATOM 1361 C C . SER A 1 174 ? -8.531 -12.922 -0.861 1 74.5 174 SER A C 1
ATOM 1363 O O . SER A 1 174 ? -8.039 -12.75 -1.978 1 74.5 174 SER A O 1
ATOM 1365 N N . GLU A 1 175 ? -9.758 -13.211 -0.668 1 64.62 175 GLU A N 1
ATOM 1366 C CA . GLU A 1 175 ? -10.703 -13.344 -1.773 1 64.62 175 GLU A CA 1
ATOM 1367 C C . GLU A 1 175 ? -11.133 -11.977 -2.305 1 64.62 175 GLU A C 1
ATOM 1369 O O . GLU A 1 175 ? -11.625 -11.867 -3.432 1 64.62 175 GLU A O 1
ATOM 1374 N N . GLN A 1 176 ? -10.914 -10.992 -1.515 1 64.44 176 GLN A N 1
ATOM 1375 C CA . GLN A 1 176 ? -11.391 -9.656 -1.855 1 64.44 176 GLN A CA 1
ATOM 1376 C C . GLN A 1 176 ? -10.289 -8.828 -2.504 1 64.44 176 GLN A C 1
ATOM 1378 O O . GLN A 1 176 ? -10.523 -7.68 -2.896 1 64.44 176 GLN A O 1
ATOM 1383 N N . SER A 1 177 ? -9.203 -9.5 -2.646 1 72.81 177 SER A N 1
ATOM 1384 C CA . SER A 1 177 ? -8.102 -8.703 -3.178 1 72.81 177 SER A CA 1
ATOM 1385 C C . SER A 1 177 ? -8.273 -8.445 -4.672 1 72.81 177 SER A C 1
ATOM 1387 O O . SER A 1 177 ? -8.516 -9.375 -5.441 1 72.81 177 SER A O 1
ATOM 1389 N N . ILE A 1 178 ? -8.258 -7.16 -4.996 1 74.81 178 ILE A N 1
ATOM 1390 C CA . ILE A 1 178 ? -8.398 -6.766 -6.395 1 74.81 178 ILE A CA 1
ATOM 1391 C C . ILE A 1 178 ? -7.02 -6.453 -6.977 1 74.81 178 ILE A C 1
ATOM 1393 O O . ILE A 1 178 ? -6.094 -6.086 -6.246 1 74.81 178 ILE A O 1
ATOM 1397 N N . PRO A 1 179 ? -6.844 -6.574 -8.227 1 80.56 179 PRO A N 1
ATOM 1398 C CA . PRO A 1 179 ? -5.547 -6.395 -8.883 1 80.56 179 PRO A CA 1
ATOM 1399 C C . PRO A 1 179 ? -4.93 -5.027 -8.609 1 80.56 179 PRO A C 1
ATOM 1401 O O . PRO A 1 179 ? -3.715 -4.914 -8.438 1 80.56 179 PRO A O 1
ATOM 1404 N N . GLN A 1 180 ? -5.723 -4.047 -8.539 1 83.44 180 GLN A N 1
ATOM 1405 C CA . GLN A 1 180 ? -5.215 -2.695 -8.328 1 83.44 180 GLN A CA 1
ATOM 1406 C C . GLN A 1 180 ? -4.535 -2.57 -6.965 1 83.44 180 GLN A C 1
ATOM 1408 O O . GLN A 1 180 ? -3.498 -1.917 -6.84 1 83.44 180 GLN A O 1
ATOM 1413 N N . ILE A 1 181 ? -5.168 -3.18 -5.969 1 89.56 181 ILE A N 1
ATOM 1414 C CA . ILE A 1 181 ? -4.59 -3.162 -4.629 1 89.56 181 ILE A CA 1
ATOM 1415 C C . ILE A 1 181 ? -3.254 -3.904 -4.633 1 89.56 181 ILE A C 1
ATOM 1417 O O . ILE A 1 181 ? -2.273 -3.434 -4.051 1 89.56 181 ILE A O 1
ATOM 1421 N N . GLN A 1 182 ? -3.193 -4.977 -5.344 1 90 182 GLN A N 1
ATOM 1422 C CA . GLN A 1 182 ? -1.959 -5.746 -5.453 1 90 182 GLN A CA 1
ATOM 1423 C C . GLN A 1 182 ? -0.867 -4.938 -6.148 1 90 182 GLN A C 1
ATOM 1425 O O . GLN A 1 182 ? 0.29 -4.953 -5.723 1 90 182 GLN A O 1
ATOM 1430 N N . GLU A 1 183 ? -1.256 -4.27 -7.133 1 90.69 183 GLU A N 1
ATOM 1431 C CA . GLU A 1 183 ? -0.311 -3.426 -7.859 1 90.69 183 GLU A CA 1
ATOM 1432 C C . GLU A 1 183 ? 0.237 -2.316 -6.965 1 90.69 183 GLU A C 1
ATOM 1434 O O . GLU A 1 183 ? 1.434 -2.02 -6.996 1 90.69 183 GLU A O 1
ATOM 1439 N N . GLN A 1 184 ? -0.65 -1.731 -6.238 1 93.06 184 GLN A N 1
ATOM 1440 C CA . GLN A 1 184 ? -0.226 -0.661 -5.344 1 93.06 184 GLN A CA 1
ATOM 1441 C C . GLN A 1 184 ? 0.747 -1.18 -4.289 1 93.06 184 GLN A C 1
ATOM 1443 O O . GLN A 1 184 ? 1.771 -0.548 -4.016 1 93.06 184 GLN A O 1
ATOM 1448 N N . TYR A 1 185 ? 0.438 -2.307 -3.695 1 95.06 185 TYR A N 1
ATOM 1449 C CA . TYR A 1 185 ? 1.344 -2.906 -2.721 1 95.06 185 TYR A CA 1
ATOM 1450 C C . TYR A 1 185 ? 2.701 -3.199 -3.348 1 95.06 185 TYR A C 1
ATOM 1452 O O . TYR A 1 185 ? 3.74 -3.006 -2.711 1 95.06 185 TYR A O 1
ATOM 1460 N N . SER A 1 186 ? 2.688 -3.709 -4.582 1 95.69 186 SER A N 1
ATOM 1461 C CA . SER A 1 186 ? 3.934 -3.996 -5.285 1 95.69 186 SER A CA 1
ATOM 1462 C C . SER A 1 186 ? 4.797 -2.744 -5.418 1 95.69 186 SER A C 1
ATOM 1464 O O . SER A 1 186 ? 6.008 -2.791 -5.191 1 95.69 186 SER A O 1
ATOM 1466 N N . ARG A 1 187 ? 4.18 -1.692 -5.715 1 94.44 187 ARG A N 1
ATOM 1467 C CA . ARG A 1 187 ? 4.891 -0.429 -5.875 1 94.44 187 ARG A CA 1
ATOM 1468 C C . ARG A 1 187 ? 5.473 0.045 -4.547 1 94.44 187 ARG A C 1
ATOM 1470 O O . ARG A 1 187 ? 6.574 0.599 -4.512 1 94.44 187 ARG A O 1
ATOM 1477 N N . ILE A 1 188 ? 4.684 -0.162 -3.523 1 94.81 188 ILE A N 1
ATOM 1478 C CA . ILE A 1 188 ? 5.164 0.226 -2.201 1 94.81 188 ILE A CA 1
ATOM 1479 C C . ILE A 1 188 ? 6.414 -0.577 -1.85 1 94.81 188 ILE A C 1
ATOM 1481 O O . ILE A 1 188 ? 7.418 -0.014 -1.406 1 94.81 188 ILE A O 1
ATOM 1485 N N . ILE A 1 189 ? 6.383 -1.851 -2.098 1 95.5 189 ILE A N 1
ATOM 1486 C CA . ILE A 1 189 ? 7.512 -2.725 -1.798 1 95.5 189 ILE A CA 1
ATOM 1487 C C . ILE A 1 189 ? 8.742 -2.262 -2.574 1 95.5 189 ILE A C 1
ATOM 1489 O O . ILE A 1 189 ? 9.82 -2.086 -1.999 1 95.5 189 ILE A O 1
ATOM 1493 N N . ALA A 1 190 ? 8.609 -2.047 -3.846 1 95.19 190 ALA A N 1
ATOM 1494 C CA . ALA A 1 190 ? 9.719 -1.622 -4.695 1 95.19 190 ALA A CA 1
ATOM 1495 C C . ALA A 1 190 ? 10.289 -0.288 -4.223 1 95.19 190 ALA A C 1
ATOM 1497 O O . ALA A 1 190 ? 11.508 -0.143 -4.074 1 95.19 190 ALA A O 1
ATOM 1498 N N . SER A 1 191 ? 9.43 0.649 -3.963 1 91.38 191 SER A N 1
ATOM 1499 C CA . SER A 1 191 ? 9.859 1.98 -3.547 1 91.38 191 SER A CA 1
ATOM 1500 C C . SER A 1 191 ? 10.547 1.939 -2.184 1 91.38 191 SER A C 1
ATOM 1502 O O . SER A 1 191 ? 11.531 2.639 -1.959 1 91.38 191 SER A O 1
ATOM 1504 N N . LYS A 1 192 ? 9.945 1.199 -1.279 1 90.5 192 LYS A N 1
ATOM 1505 C CA . LYS A 1 192 ? 10.539 1.079 0.05 1 90.5 192 LYS A CA 1
ATOM 1506 C C . LYS A 1 192 ? 11.945 0.485 -0.023 1 90.5 192 LYS A C 1
ATOM 1508 O O . LYS A 1 192 ? 12.852 0.929 0.687 1 90.5 192 LYS A O 1
ATOM 1513 N N . LEU A 1 193 ? 12.141 -0.543 -0.836 1 91.62 193 LEU A N 1
ATOM 1514 C CA . LEU A 1 193 ? 13.461 -1.137 -1.018 1 91.62 193 LEU A CA 1
ATOM 1515 C C . LEU A 1 193 ? 14.453 -0.1 -1.525 1 91.62 193 LEU A C 1
ATOM 1517 O O . LEU A 1 193 ? 15.555 0.028 -0.983 1 91.62 193 LEU A O 1
ATOM 1521 N N . LEU A 1 194 ? 14.047 0.657 -2.482 1 89.19 194 LEU A N 1
ATOM 1522 C CA . LEU A 1 194 ? 14.93 1.624 -3.127 1 89.19 194 LEU A CA 1
ATOM 1523 C C . LEU A 1 194 ? 15.266 2.768 -2.178 1 89.19 194 LEU A C 1
ATOM 1525 O O . LEU A 1 194 ? 16.375 3.312 -2.227 1 89.19 194 LEU A O 1
ATOM 1529 N N . CYS A 1 195 ? 14.328 3.072 -1.312 1 83 195 CYS A N 1
ATOM 1530 C CA . CYS A 1 195 ? 14.539 4.203 -0.418 1 83 195 CYS A CA 1
ATOM 1531 C C . CYS A 1 195 ? 15.32 3.785 0.819 1 83 195 CYS A C 1
ATOM 1533 O O . CYS A 1 195 ? 16.094 4.574 1.368 1 83 195 CYS A O 1
ATOM 1535 N N . SER A 1 196 ? 15.125 2.59 1.261 1 82.56 196 SER A N 1
ATOM 1536 C CA . SER A 1 196 ? 15.664 2.174 2.553 1 82.56 196 SER A CA 1
ATOM 1537 C C . SER A 1 196 ? 17.031 1.505 2.396 1 82.56 196 SER A C 1
ATOM 1539 O O . SER A 1 196 ? 17.844 1.529 3.316 1 82.56 196 SER A O 1
ATOM 1541 N N . LEU A 1 197 ? 17.25 0.879 1.264 1 86.94 197 LEU A N 1
ATOM 1542 C CA . LEU A 1 197 ? 18.484 0.121 1.09 1 86.94 197 LEU A CA 1
ATOM 1543 C C . LEU A 1 197 ? 19.469 0.875 0.2 1 86.94 197 LEU A C 1
ATOM 1545 O O . LEU A 1 197 ? 19.062 1.513 -0.776 1 86.94 197 LEU A O 1
ATOM 1549 N N . ALA A 1 198 ? 20.719 0.759 0.587 1 87.06 198 ALA A N 1
ATOM 1550 C CA . ALA A 1 198 ? 21.75 1.387 -0.227 1 87.06 198 ALA A CA 1
ATOM 1551 C C . ALA A 1 198 ? 21.844 0.733 -1.604 1 87.06 198 ALA A C 1
ATOM 1553 O O . ALA A 1 198 ? 21.766 -0.492 -1.721 1 87.06 198 ALA A O 1
ATOM 1554 N N . SER A 1 199 ? 21.812 1.526 -2.592 1 91.12 199 SER A N 1
ATOM 1555 C CA . SER A 1 199 ? 21.922 1.082 -3.979 1 91.12 199 SER A CA 1
ATOM 1556 C C . SER A 1 199 ? 22.719 2.076 -4.82 1 91.12 199 SER A C 1
ATOM 1558 O O . SER A 1 199 ? 23.219 3.07 -4.301 1 91.12 199 SER A O 1
ATOM 1560 N N . ASN A 1 200 ? 22.875 1.768 -6.09 1 90.56 200 ASN A N 1
ATOM 1561 C CA . ASN A 1 200 ? 23.656 2.617 -6.98 1 90.56 200 ASN A CA 1
ATOM 1562 C C . ASN A 1 200 ? 22.781 3.682 -7.645 1 90.56 200 ASN A C 1
ATOM 1564 O O . ASN A 1 200 ? 23.219 4.34 -8.594 1 90.56 200 ASN A O 1
ATOM 1568 N N . ILE A 1 201 ? 21.547 3.773 -7.16 1 89.06 201 ILE A N 1
ATOM 1569 C CA . ILE A 1 201 ? 20.672 4.789 -7.742 1 89.06 201 ILE A CA 1
ATOM 1570 C C . ILE A 1 201 ? 21.094 6.172 -7.254 1 89.06 201 ILE A C 1
ATOM 1572 O O . ILE A 1 201 ? 21.672 6.309 -6.168 1 89.06 201 ILE A O 1
ATOM 1576 N N . GLN A 1 202 ? 20.969 7.074 -8.203 1 81.06 202 GLN A N 1
ATOM 1577 C CA . GLN A 1 202 ? 21.219 8.469 -7.84 1 81.06 202 GLN A CA 1
ATOM 1578 C C . GLN A 1 202 ? 19.922 9.172 -7.453 1 81.06 202 GLN A C 1
ATOM 1580 O O . GLN A 1 202 ? 18.953 9.164 -8.211 1 81.06 202 GLN A O 1
ATOM 1585 N N . ARG A 1 203 ? 19.922 9.43 -6.254 1 70.38 203 ARG A N 1
ATOM 1586 C CA . ARG A 1 203 ? 18.75 10.148 -5.75 1 70.38 203 ARG A CA 1
ATOM 1587 C C . ARG A 1 203 ? 18.984 11.656 -5.773 1 70.38 203 ARG A C 1
ATOM 1589 O O . ARG A 1 203 ? 20.078 12.125 -5.434 1 70.38 203 ARG A O 1
ATOM 1596 N N . ASP A 1 204 ? 18.406 12.211 -6.809 1 56.19 204 ASP A N 1
ATOM 1597 C CA . ASP A 1 204 ? 18.578 13.664 -6.809 1 56.19 204 ASP A CA 1
ATOM 1598 C C . ASP A 1 204 ? 18.141 14.266 -5.477 1 56.19 204 ASP A C 1
ATOM 1600 O O . ASP A 1 204 ? 16.969 14.18 -5.105 1 56.19 204 ASP A O 1
ATOM 1604 N N . PRO A 1 205 ? 19.125 14.438 -4.586 1 51.75 205 PRO A N 1
ATOM 1605 C CA . PRO A 1 205 ? 18.766 15.031 -3.293 1 51.75 205 PRO A CA 1
ATOM 1606 C C . PRO A 1 205 ? 17.672 16.078 -3.408 1 51.75 205 PRO A C 1
ATOM 1608 O O . PRO A 1 205 ? 16.953 16.344 -2.436 1 51.75 205 PRO A O 1
ATOM 1611 N N . PHE A 1 206 ? 17.734 16.672 -4.656 1 48.47 206 PHE A N 1
ATOM 1612 C CA . PHE A 1 206 ? 16.844 17.797 -4.871 1 48.47 206 PHE A CA 1
ATOM 1613 C C . PHE A 1 206 ? 15.578 17.344 -5.598 1 48.47 206 PHE A C 1
ATOM 1615 O O . PHE A 1 206 ? 14.766 18.188 -6.012 1 48.47 206 PHE A O 1
ATOM 1622 N N . GLY A 1 207 ? 15.523 16.125 -5.875 1 49.12 207 GLY A N 1
ATOM 1623 C CA . GLY A 1 207 ? 14.414 15.695 -6.715 1 49.12 207 GLY A CA 1
ATOM 1624 C C . GLY A 1 207 ? 13.086 15.648 -5.977 1 49.12 207 GLY A C 1
ATOM 1625 O O . GLY A 1 207 ? 13.039 15.844 -4.762 1 49.12 207 GLY A O 1
ATOM 1626 N N . ASP A 1 208 ? 12 15.805 -6.668 1 47.31 208 ASP A N 1
ATOM 1627 C CA . ASP A 1 208 ? 10.625 15.828 -6.184 1 47.31 208 ASP A CA 1
ATOM 1628 C C . ASP A 1 208 ? 10.391 14.727 -5.148 1 47.31 208 ASP A C 1
ATOM 1630 O O . ASP A 1 208 ? 9.469 14.828 -4.336 1 47.31 208 ASP A O 1
ATOM 1634 N N . SER A 1 209 ? 11.188 13.805 -5.336 1 46.41 209 SER A N 1
ATOM 1635 C CA . SER A 1 209 ? 10.961 12.633 -4.492 1 46.41 209 SER A CA 1
ATOM 1636 C C . SER A 1 209 ? 11.641 12.797 -3.135 1 46.41 209 SER A C 1
ATOM 1638 O O . SER A 1 209 ? 11.602 11.883 -2.305 1 46.41 209 SER A O 1
ATOM 1640 N N . CYS A 1 210 ? 12.461 13.805 -3.02 1 48.66 210 CYS A N 1
ATOM 1641 C CA . CYS A 1 210 ? 13.109 13.961 -1.723 1 48.66 210 CYS A CA 1
ATOM 1642 C C . CYS A 1 210 ? 12.086 14.188 -0.621 1 48.66 210 CYS A C 1
ATOM 1644 O O . CYS A 1 210 ? 11.328 15.164 -0.661 1 48.66 210 CYS A O 1
ATOM 1646 N N . PRO A 1 211 ? 11.664 13.141 0.04 1 50.12 211 PRO A N 1
ATOM 1647 C CA . PRO A 1 211 ? 10.727 13.266 1.162 1 50.12 211 PRO A CA 1
ATOM 1648 C C . PRO A 1 211 ? 10.891 14.578 1.923 1 50.12 211 PRO A C 1
ATOM 1650 O O . PRO A 1 211 ? 9.922 15.086 2.504 1 50.12 211 PRO A O 1
ATOM 1653 N N . SER A 1 212 ? 11.984 15.203 1.595 1 57.56 212 SER A N 1
ATOM 1654 C CA . SER A 1 212 ? 12.406 16.281 2.486 1 57.56 212 SER A CA 1
ATOM 1655 C C . SER A 1 212 ? 11.68 17.578 2.158 1 57.56 212 SER A C 1
ATOM 1657 O O . SER A 1 212 ? 11.258 18.312 3.061 1 57.56 212 SER A O 1
ATOM 1659 N N . PHE A 1 213 ? 11.289 17.672 0.807 1 66.62 213 PHE A N 1
ATOM 1660 C CA . PHE A 1 213 ? 10.773 19 0.54 1 66.62 213 PHE A CA 1
ATOM 1661 C C . PHE A 1 213 ? 9.328 19.125 1.012 1 66.62 213 PHE A C 1
ATOM 1663 O O . PHE A 1 213 ? 8.953 20.141 1.608 1 66.62 213 PHE A O 1
ATOM 1670 N N . GLY A 1 214 ? 8.594 18.078 0.721 1 64.62 214 GLY A N 1
ATOM 1671 C CA . GLY A 1 214 ? 7.227 18.109 1.223 1 64.62 214 GLY A CA 1
ATOM 1672 C C . GLY A 1 214 ? 7.148 18.234 2.732 1 64.62 214 GLY A C 1
ATOM 1673 O O . GLY A 1 214 ? 6.371 19.031 3.26 1 64.62 214 GLY A O 1
ATOM 1674 N N . ARG A 1 215 ? 7.918 17.453 3.246 1 66.69 215 ARG A N 1
ATOM 1675 C CA . ARG A 1 215 ? 7.984 17.516 4.703 1 66.69 215 ARG A CA 1
ATOM 1676 C C . ARG A 1 215 ? 8.438 18.891 5.168 1 66.69 215 ARG A C 1
ATOM 1678 O O . ARG A 1 215 ? 7.926 19.422 6.164 1 66.69 215 ARG A O 1
ATOM 1685 N N . LEU A 1 216 ? 9.352 19.391 4.426 1 75.31 216 LEU A N 1
ATOM 1686 C CA . LEU A 1 216 ? 9.859 20.719 4.777 1 75.31 216 LEU A CA 1
ATOM 1687 C C . LEU A 1 216 ? 8.773 21.781 4.609 1 75.31 216 LEU A C 1
ATOM 1689 O O . LEU A 1 216 ? 8.586 22.625 5.488 1 75.31 216 LEU A O 1
ATOM 1693 N N . THR A 1 217 ? 8.047 21.578 3.514 1 78.5 217 THR A N 1
ATOM 1694 C CA . THR A 1 217 ? 7.035 22.594 3.262 1 78.5 217 THR A CA 1
ATOM 1695 C C . THR A 1 217 ? 5.863 22.438 4.227 1 78.5 217 THR A C 1
ATOM 1697 O O . THR A 1 217 ? 5.293 23.438 4.688 1 78.5 217 THR A O 1
ATOM 1700 N N . ASP A 1 218 ? 5.551 21.266 4.504 1 72.88 218 ASP A N 1
ATOM 1701 C CA . ASP A 1 218 ? 4.531 21.047 5.52 1 72.88 218 ASP A CA 1
ATOM 1702 C C . ASP A 1 218 ? 4.953 21.625 6.867 1 72.88 218 ASP A C 1
ATOM 1704 O O . ASP A 1 218 ? 4.156 22.266 7.547 1 72.88 218 ASP A O 1
ATOM 1708 N N . TYR A 1 219 ? 6.125 21.344 7.223 1 76.56 219 TYR A N 1
ATOM 1709 C CA . TYR A 1 219 ? 6.676 21.875 8.461 1 76.56 219 TYR A CA 1
ATOM 1710 C C . TYR A 1 219 ? 6.621 23.406 8.477 1 76.56 219 TYR A C 1
ATOM 1712 O O . TYR A 1 219 ? 6.223 24 9.477 1 76.56 219 TYR A O 1
ATOM 1720 N N . ILE A 1 220 ? 6.977 23.938 7.367 1 85 220 ILE A N 1
ATOM 1721 C CA . ILE A 1 220 ? 6.977 25.391 7.262 1 85 220 ILE A CA 1
ATOM 1722 C C . ILE A 1 220 ? 5.559 25.922 7.457 1 85 220 ILE A C 1
ATOM 1724 O O . ILE A 1 220 ? 5.328 26.828 8.266 1 85 220 ILE A O 1
ATOM 1728 N N . ASP A 1 221 ? 4.648 25.25 6.812 1 81.5 221 ASP A N 1
ATOM 1729 C CA . ASP A 1 221 ? 3.264 25.703 6.871 1 81.5 221 ASP A CA 1
ATOM 1730 C C . ASP A 1 221 ? 2.697 25.562 8.281 1 81.5 221 ASP A C 1
ATOM 1732 O O . ASP A 1 221 ? 1.927 26.422 8.734 1 81.5 221 ASP A O 1
ATOM 1736 N N . GLU A 1 222 ? 3.139 24.594 8.906 1 75.69 222 GLU A N 1
ATOM 1737 C CA . GLU A 1 222 ? 2.631 24.312 10.242 1 75.69 222 GLU A CA 1
ATOM 1738 C C . GLU A 1 222 ? 3.268 25.219 11.281 1 75.69 222 GLU A C 1
ATOM 1740 O O . GLU A 1 222 ? 2.717 25.406 12.367 1 75.69 222 GLU A O 1
ATOM 1745 N N . HIS A 1 223 ? 4.371 25.812 10.938 1 82 223 HIS A N 1
ATOM 1746 C CA . HIS A 1 223 ? 5.129 26.562 11.938 1 82 223 HIS A CA 1
ATOM 1747 C C . HIS A 1 223 ? 5.414 27.984 11.469 1 82 223 HIS A C 1
ATOM 1749 O O . HIS A 1 223 ? 6.473 28.531 11.766 1 82 223 HIS A O 1
ATOM 1755 N N . LEU A 1 224 ? 4.527 28.484 10.812 1 87.19 224 LEU A N 1
ATOM 1756 C CA . LEU A 1 224 ? 4.75 29.781 10.18 1 87.19 224 LEU A CA 1
ATOM 1757 C C . LEU A 1 224 ? 4.867 30.891 11.227 1 87.19 224 LEU A C 1
ATOM 1759 O O . LEU A 1 224 ? 5.52 31.906 10.984 1 87.19 224 LEU A O 1
ATOM 1763 N N . LYS A 1 225 ? 4.246 30.703 12.352 1 84.88 225 LYS A N 1
ATOM 1764 C CA . LYS A 1 225 ? 4.262 31.734 13.375 1 84.88 225 LYS A CA 1
ATOM 1765 C C . LYS A 1 225 ? 5.52 31.656 14.234 1 84.88 225 LYS A C 1
ATOM 1767 O O . LYS A 1 225 ? 5.75 32.5 15.094 1 84.88 225 LYS A O 1
ATOM 1772 N N . GLN A 1 226 ? 6.262 30.641 13.961 1 81.69 226 GLN A N 1
ATOM 1773 C CA . GLN A 1 226 ? 7.52 30.469 14.68 1 81.69 226 GLN A CA 1
ATOM 1774 C C . GLN A 1 226 ? 8.703 30.938 13.844 1 81.69 226 GLN A C 1
ATOM 1776 O O . GLN A 1 226 ? 8.562 31.203 12.648 1 81.69 226 GLN A O 1
ATOM 1781 N N . ASP A 1 227 ? 9.82 31.188 14.625 1 82.62 227 ASP A N 1
ATOM 1782 C CA . ASP A 1 227 ? 11.062 31.516 13.93 1 82.62 227 ASP A CA 1
ATOM 1783 C C . ASP A 1 227 ? 11.734 30.266 13.391 1 82.62 227 ASP A C 1
ATOM 1785 O O . ASP A 1 227 ? 12.383 29.531 14.133 1 82.62 227 ASP A O 1
ATOM 1789 N N . ILE A 1 228 ? 11.453 30 12.102 1 85 228 ILE A N 1
ATOM 1790 C CA . ILE A 1 228 ? 12.008 28.812 11.461 1 85 228 ILE A CA 1
ATOM 1791 C C . ILE A 1 228 ? 13.391 29.141 10.891 1 85 228 ILE A C 1
ATOM 1793 O O . ILE A 1 228 ? 13.523 29.969 9.992 1 85 228 ILE A O 1
ATOM 1797 N N . SER A 1 229 ? 14.398 28.547 11.445 1 87.5 229 SER A N 1
ATOM 1798 C CA . SER A 1 229 ? 15.734 28.75 10.891 1 87.5 229 SER A CA 1
ATOM 1799 C C . SER A 1 229 ? 16.016 27.766 9.758 1 87.5 229 SER A C 1
ATOM 1801 O O . SER A 1 229 ? 15.453 26.672 9.734 1 87.5 229 SER A O 1
ATOM 1803 N N . VAL A 1 230 ? 16.828 28.281 8.828 1 87.5 230 VAL A N 1
ATOM 1804 C CA . VAL A 1 230 ? 17.219 27.438 7.707 1 87.5 230 VAL A CA 1
ATOM 1805 C C . VAL A 1 230 ? 18 26.219 8.227 1 87.5 230 VAL A C 1
ATOM 1807 O O . VAL A 1 230 ? 17.906 25.141 7.656 1 87.5 230 VAL A O 1
ATOM 1810 N N . GLU A 1 231 ? 18.688 26.453 9.312 1 85.25 231 GLU A N 1
ATOM 1811 C CA . GLU A 1 231 ? 19.438 25.359 9.93 1 85.25 231 GLU A CA 1
ATOM 1812 C C . GLU A 1 231 ? 18.516 24.266 10.445 1 85.25 231 GLU A C 1
ATOM 1814 O O . GLU A 1 231 ? 18.797 23.078 10.289 1 85.25 231 GLU A O 1
ATOM 1819 N N . GLN A 1 232 ? 17.484 24.75 11.047 1 83.5 232 GLN A N 1
ATOM 1820 C CA . GLN A 1 232 ? 16.484 23.812 11.531 1 83.5 232 GLN A CA 1
ATOM 1821 C C . GLN A 1 232 ? 15.883 23 10.383 1 83.5 232 GLN A C 1
ATOM 1823 O O . GLN A 1 232 ? 15.672 21.797 10.508 1 83.5 232 GLN A O 1
ATOM 1828 N N . LEU A 1 233 ? 15.609 23.688 9.336 1 84.88 233 LEU A N 1
ATOM 1829 C CA . LEU A 1 233 ? 15.055 23.031 8.156 1 84.88 233 LEU A CA 1
ATOM 1830 C C . LEU A 1 233 ? 16.047 22.016 7.594 1 84.88 233 LEU A C 1
ATOM 1832 O O . LEU A 1 233 ? 15.648 20.906 7.199 1 84.88 233 LEU A O 1
ATOM 1836 N N . ALA A 1 234 ? 17.281 22.391 7.555 1 80.19 234 ALA A N 1
ATOM 1837 C CA . ALA A 1 234 ? 18.328 21.5 7.059 1 80.19 234 ALA A CA 1
ATOM 1838 C C . ALA A 1 234 ? 18.422 20.234 7.918 1 80.19 234 ALA A C 1
ATOM 1840 O O . ALA A 1 234 ? 18.547 19.125 7.391 1 80.19 234 ALA A O 1
ATOM 1841 N N . GLU A 1 235 ? 18.344 20.469 9.195 1 75.75 235 GLU A N 1
ATOM 1842 C CA . GLU A 1 235 ? 18.391 19.344 10.133 1 75.75 235 GLU A CA 1
ATOM 1843 C C . GLU A 1 235 ? 17.188 18.422 9.938 1 75.75 235 GLU A C 1
ATOM 1845 O O . GLU A 1 235 ? 17.328 17.203 9.93 1 75.75 235 GLU A O 1
ATOM 1850 N N . LEU A 1 236 ? 16.109 19.062 9.781 1 70.88 236 LEU A N 1
ATOM 1851 C CA . LEU A 1 236 ? 14.867 18.312 9.602 1 70.88 236 LEU A CA 1
ATOM 1852 C C . LEU A 1 236 ? 14.945 17.438 8.359 1 70.88 236 LEU A C 1
ATOM 1854 O O . LEU A 1 236 ? 14.43 16.312 8.352 1 70.88 236 LEU A O 1
ATOM 1858 N N . ALA A 1 237 ? 15.578 17.969 7.359 1 70.25 237 ALA A N 1
ATOM 1859 C CA . ALA A 1 237 ? 15.656 17.281 6.074 1 70.25 237 ALA A CA 1
ATOM 1860 C C . ALA A 1 237 ? 16.953 16.469 5.973 1 70.25 237 ALA A C 1
ATOM 1862 O O . ALA A 1 237 ? 17.219 15.844 4.941 1 70.25 237 ALA A O 1
ATOM 1863 N N . ASN A 1 238 ? 17.797 16.531 7.059 1 70.5 238 ASN A N 1
ATOM 1864 C CA . ASN A 1 238 ? 19.094 15.867 7.07 1 70.5 238 ASN A CA 1
ATOM 1865 C C . ASN A 1 238 ? 19.906 16.203 5.828 1 70.5 238 ASN A C 1
ATOM 1867 O O . ASN A 1 238 ? 20.406 15.32 5.145 1 70.5 238 ASN A O 1
ATOM 1871 N N . MET A 1 239 ? 19.891 17.453 5.609 1 69.81 239 MET A N 1
ATOM 1872 C CA . MET A 1 239 ? 20.625 17.984 4.469 1 69.81 239 MET A CA 1
ATOM 1873 C C . MET A 1 239 ? 21.594 19.078 4.906 1 69.81 239 MET A C 1
ATOM 1875 O O . MET A 1 239 ? 21.391 19.703 5.953 1 69.81 239 MET A O 1
ATOM 1879 N N . SER A 1 240 ? 22.672 19.203 4.172 1 72.12 240 SER A N 1
ATOM 1880 C CA . SER A 1 240 ? 23.5 20.375 4.355 1 72.12 240 SER A CA 1
ATOM 1881 C C . SER A 1 240 ? 22.75 21.641 3.951 1 72.12 240 SER A C 1
ATOM 1883 O O . SER A 1 240 ? 21.75 21.578 3.242 1 72.12 240 SER A O 1
ATOM 1885 N N . LEU A 1 241 ? 23.234 22.734 4.539 1 80.38 241 LEU A N 1
ATOM 1886 C CA . LEU A 1 241 ? 22.641 24.016 4.168 1 80.38 241 LEU A CA 1
ATOM 1887 C C . LEU A 1 241 ? 22.688 24.219 2.654 1 80.38 241 LEU A C 1
ATOM 1889 O O . LEU A 1 241 ? 21.719 24.672 2.061 1 80.38 241 LEU A O 1
ATOM 1893 N N . ARG A 1 242 ? 23.781 23.781 2.121 1 77.69 242 ARG A N 1
ATOM 1894 C CA . ARG A 1 242 ? 23.922 23.922 0.676 1 77.69 242 ARG A CA 1
ATOM 1895 C C . ARG A 1 242 ? 22.891 23.094 -0.071 1 77.69 242 ARG A C 1
ATOM 1897 O O . ARG A 1 242 ? 22.25 23.594 -1.002 1 77.69 242 ARG A O 1
ATOM 1904 N N . SER A 1 243 ? 22.688 21.922 0.288 1 75.12 243 SER A N 1
ATOM 1905 C CA . SER A 1 243 ? 21.734 21.016 -0.346 1 75.12 243 SER A CA 1
ATOM 1906 C C . SER A 1 243 ? 20.312 21.531 -0.174 1 75.12 243 SER A C 1
ATOM 1908 O O . SER A 1 243 ? 19.484 21.391 -1.076 1 75.12 243 SER A O 1
ATOM 1910 N N . LEU A 1 244 ? 20.078 22.078 1.009 1 81.62 244 LEU A N 1
ATOM 1911 C CA . LEU A 1 244 ? 18.75 22.641 1.268 1 81.62 244 LEU A CA 1
ATOM 1912 C C . LEU A 1 244 ? 18.453 23.797 0.317 1 81.62 244 LEU A C 1
ATOM 1914 O O . LEU A 1 244 ? 17.359 23.859 -0.26 1 81.62 244 LEU A O 1
ATOM 1918 N N . TYR A 1 245 ? 19.406 24.641 0.223 1 81.81 245 TYR A N 1
ATOM 1919 C CA . TYR A 1 245 ? 19.234 25.781 -0.673 1 81.81 245 TYR A CA 1
ATOM 1920 C C . TYR A 1 245 ? 19.031 25.312 -2.109 1 81.81 245 TYR A C 1
ATOM 1922 O O . TYR A 1 245 ? 18.188 25.844 -2.828 1 81.81 245 TYR A O 1
ATOM 1930 N N . LEU A 1 246 ? 19.719 24.297 -2.482 1 76.38 246 LEU A N 1
ATOM 1931 C CA . LEU A 1 246 ? 19.578 23.75 -3.824 1 76.38 246 LEU A CA 1
ATOM 1932 C C . LEU A 1 246 ? 18.188 23.125 -4.012 1 76.38 246 LEU A C 1
ATOM 1934 O O . LEU A 1 246 ? 17.578 23.266 -5.074 1 76.38 246 LEU A O 1
ATOM 1938 N N . LEU A 1 247 ? 17.781 22.5 -2.959 1 76.75 247 LEU A N 1
ATOM 1939 C CA . LEU A 1 247 ? 16.469 21.859 -2.992 1 76.75 247 LEU A CA 1
ATOM 1940 C C . LEU A 1 247 ? 15.383 22.906 -3.256 1 76.75 247 LEU A C 1
ATOM 1942 O O . LEU A 1 247 ? 14.547 22.703 -4.141 1 76.75 247 LEU A O 1
ATOM 1946 N N . PHE A 1 248 ? 15.375 23.938 -2.48 1 82.62 248 PHE A N 1
ATOM 1947 C CA . PHE A 1 248 ? 14.367 24.984 -2.631 1 82.62 248 PHE A CA 1
ATOM 1948 C C . PHE A 1 248 ? 14.5 25.672 -3.98 1 82.62 248 PHE A C 1
ATOM 1950 O O . PHE A 1 248 ? 13.5 25.984 -4.629 1 82.62 248 PHE A O 1
ATOM 1957 N N . GLU A 1 249 ? 15.727 25.844 -4.34 1 79.25 249 GLU A N 1
ATOM 1958 C CA . GLU A 1 249 ? 15.953 26.453 -5.645 1 79.25 249 GLU A CA 1
ATOM 1959 C C . GLU A 1 249 ? 15.359 25.609 -6.762 1 79.25 249 GLU A C 1
ATOM 1961 O O . GLU A 1 249 ? 14.695 26.125 -7.66 1 79.25 249 GLU A O 1
ATOM 1966 N N . ARG A 1 250 ? 15.547 24.438 -6.609 1 71.88 250 ARG A N 1
ATOM 1967 C CA . ARG A 1 250 ? 15.102 23.516 -7.652 1 71.88 250 ARG A CA 1
ATOM 1968 C C . ARG A 1 250 ? 13.586 23.328 -7.617 1 71.88 250 ARG A C 1
ATOM 1970 O O . ARG A 1 250 ? 12.945 23.266 -8.664 1 71.88 250 ARG A O 1
ATOM 1977 N N . LYS A 1 251 ? 13.133 23.25 -6.375 1 72.69 251 LYS A N 1
ATOM 1978 C CA . LYS A 1 251 ? 11.727 22.875 -6.23 1 72.69 251 LYS A CA 1
ATOM 1979 C C . LYS A 1 251 ? 10.812 24.094 -6.398 1 72.69 251 LYS A C 1
ATOM 1981 O O . LYS A 1 251 ? 9.719 23.984 -6.945 1 72.69 251 LYS A O 1
ATOM 1986 N N . VAL A 1 252 ? 11.234 25.156 -5.832 1 78.06 252 VAL A N 1
ATOM 1987 C CA . VAL A 1 252 ? 10.312 26.297 -5.812 1 78.06 252 VAL A CA 1
ATOM 1988 C C . VAL A 1 252 ? 11.016 27.531 -6.359 1 78.06 252 VAL A C 1
ATOM 1990 O O . VAL A 1 252 ? 10.438 28.625 -6.395 1 78.06 252 VAL A O 1
ATOM 1993 N N . GLY A 1 253 ? 12.242 27.328 -6.766 1 77.62 253 GLY A N 1
ATOM 1994 C CA . GLY A 1 253 ? 12.969 28.391 -7.441 1 77.62 253 GLY A CA 1
ATOM 1995 C C . GLY A 1 253 ? 13.398 29.5 -6.512 1 77.62 253 GLY A C 1
ATOM 1996 O O . GLY A 1 253 ? 13.578 30.641 -6.945 1 77.62 253 GLY A O 1
ATOM 1997 N N . THR A 1 254 ? 13.359 29.328 -5.289 1 85.5 254 THR A N 1
ATOM 1998 C CA . THR A 1 254 ? 13.742 30.344 -4.32 1 85.5 254 THR A CA 1
ATOM 1999 C C . THR A 1 254 ? 14.484 29.734 -3.141 1 85.5 254 THR A C 1
ATOM 2001 O O . THR A 1 254 ? 14.789 28.531 -3.15 1 85.5 254 THR A O 1
ATOM 2004 N N . THR A 1 255 ? 14.969 30.609 -2.223 1 88.12 255 THR A N 1
ATOM 2005 C CA . THR A 1 255 ? 15.68 30.141 -1.039 1 88.12 255 THR A CA 1
ATOM 2006 C C . THR A 1 255 ? 14.695 29.703 0.043 1 88.12 255 THR A C 1
ATOM 2008 O O . THR A 1 255 ? 13.531 30.125 0.039 1 88.12 255 THR A O 1
ATOM 2011 N N . PRO A 1 256 ? 15.203 28.859 0.92 1 89.38 256 PRO A N 1
ATOM 2012 C CA . PRO A 1 256 ? 14.336 28.484 2.041 1 89.38 256 PRO A CA 1
ATOM 2013 C C . PRO A 1 256 ? 13.812 29.688 2.816 1 89.38 256 PRO A C 1
ATOM 2015 O O . PRO A 1 256 ? 12.633 29.734 3.168 1 89.38 256 PRO A O 1
ATOM 2018 N N . LYS A 1 257 ? 14.641 30.641 3.055 1 88.88 257 LYS A N 1
ATOM 2019 C CA . LYS A 1 257 ? 14.25 31.844 3.801 1 88.88 257 LYS A CA 1
ATOM 2020 C C . LYS A 1 257 ? 13.156 32.625 3.064 1 88.88 257 LYS A C 1
ATOM 2022 O O . LYS A 1 257 ? 12.164 33.031 3.668 1 88.88 257 LYS A O 1
ATOM 2027 N N . SER A 1 258 ? 13.414 32.75 1.774 1 89.38 258 SER A N 1
ATOM 2028 C CA . SER A 1 258 ? 12.43 33.469 0.97 1 89.38 258 SER A CA 1
ATOM 2029 C C . SER A 1 258 ? 11.109 32.719 0.896 1 89.38 258 SER A C 1
ATOM 2031 O O . SER A 1 258 ? 10.039 33.312 0.922 1 89.38 258 SER A O 1
ATOM 2033 N N . TYR A 1 259 ? 11.234 31.391 0.813 1 91 259 TYR A N 1
ATOM 2034 C CA . TYR A 1 259 ? 10.039 30.562 0.763 1 91 259 TYR A CA 1
ATOM 2035 C C . TYR A 1 259 ? 9.219 30.719 2.035 1 91 259 TYR A C 1
ATOM 2037 O O . TYR A 1 259 ? 7.996 30.906 1.974 1 91 259 TYR A O 1
ATOM 2045 N N . ILE A 1 260 ? 9.883 30.719 3.104 1 91.19 260 ILE A N 1
ATOM 2046 C CA . ILE A 1 260 ? 9.219 30.875 4.395 1 91.19 260 ILE A CA 1
ATOM 2047 C C . ILE A 1 260 ? 8.523 32.219 4.469 1 91.19 260 ILE A C 1
ATOM 2049 O O . ILE A 1 260 ? 7.367 32.312 4.879 1 91.19 260 ILE A O 1
ATOM 2053 N N . ARG A 1 261 ? 9.258 33.188 4.121 1 88.94 261 ARG A N 1
ATOM 2054 C CA . ARG A 1 261 ? 8.719 34.562 4.137 1 88.94 261 ARG A CA 1
ATOM 2055 C C . ARG A 1 261 ? 7.48 34.656 3.25 1 88.94 261 ARG A C 1
ATOM 2057 O O . ARG A 1 261 ? 6.477 35.25 3.648 1 88.94 261 ARG A O 1
ATOM 2064 N N . GLN A 1 262 ? 7.598 34.062 2.098 1 88.25 262 GLN A N 1
ATOM 2065 C CA . GLN A 1 262 ? 6.477 34.094 1.161 1 88.25 262 GLN A CA 1
ATOM 2066 C C . GLN A 1 262 ? 5.262 33.375 1.734 1 88.25 262 GLN A C 1
ATOM 2068 O O . GLN A 1 262 ? 4.129 33.844 1.596 1 88.25 262 GLN A O 1
ATOM 2073 N N . ARG A 1 263 ? 5.559 32.312 2.307 1 90.06 263 ARG A N 1
ATOM 2074 C CA . ARG A 1 263 ? 4.473 31.562 2.91 1 90.06 263 ARG A CA 1
ATOM 2075 C C . ARG A 1 263 ? 3.807 32.344 4.035 1 90.06 263 ARG A C 1
ATOM 2077 O O . ARG A 1 263 ? 2.582 32.312 4.172 1 90.06 263 ARG A O 1
ATOM 2084 N N . LYS A 1 264 ? 4.586 33.031 4.84 1 90.69 264 LYS A N 1
ATOM 2085 C CA . LYS A 1 264 ? 4.059 33.875 5.898 1 90.69 264 LYS A CA 1
ATOM 2086 C C . LYS A 1 264 ? 3.182 35 5.324 1 90.69 264 LYS A C 1
ATOM 2088 O O . LYS A 1 264 ? 2.082 35.25 5.824 1 90.69 264 LYS A O 1
ATOM 2093 N N . LEU A 1 265 ? 3.682 35.5 4.316 1 89.44 265 LEU A N 1
ATOM 2094 C CA . LEU A 1 265 ? 2.936 36.562 3.688 1 89.44 265 LEU A CA 1
ATOM 2095 C C . LEU A 1 265 ? 1.604 36.062 3.139 1 89.44 265 LEU A C 1
ATOM 2097 O O . LEU A 1 265 ? 0.58 36.75 3.268 1 89.44 265 LEU A O 1
ATOM 2101 N N . GLU A 1 266 ? 1.685 34.938 2.564 1 87.5 266 GLU A N 1
ATOM 2102 C CA . GLU A 1 266 ? 0.478 34.344 1.991 1 87.5 266 GLU A CA 1
ATOM 2103 C C . GLU A 1 266 ? -0.565 34.062 3.07 1 87.5 266 GLU A C 1
ATOM 2105 O O . GLU A 1 266 ? -1.758 34.312 2.863 1 87.5 266 GLU A O 1
ATOM 2110 N N . GLN A 1 267 ? -0.141 33.625 4.078 1 86.62 267 GLN A N 1
ATOM 2111 C CA . GLN A 1 267 ? -1.051 33.375 5.188 1 86.62 267 GLN A CA 1
ATOM 2112 C C . GLN A 1 267 ? -1.66 34.656 5.723 1 86.62 267 GLN A C 1
ATOM 2114 O O . GLN A 1 267 ? -2.859 34.719 6.004 1 86.62 267 GLN A O 1
ATOM 2119 N N . ILE A 1 268 ? -0.854 35.594 5.887 1 85.56 268 ILE A N 1
ATOM 2120 C CA . ILE A 1 268 ? -1.33 36.906 6.34 1 85.56 268 ILE A CA 1
ATOM 2121 C C . ILE A 1 268 ? -2.344 37.469 5.344 1 85.56 268 ILE A C 1
ATOM 2123 O O . ILE A 1 268 ? -3.408 37.938 5.734 1 85.56 268 ILE A O 1
ATOM 2127 N N . HIS A 1 269 ? -1.976 37.281 4.129 1 85.5 269 HIS A N 1
ATOM 2128 C CA . HIS A 1 269 ? -2.879 37.75 3.086 1 85.5 269 HIS A CA 1
ATOM 2129 C C . HIS A 1 269 ? -4.227 37.031 3.16 1 85.5 269 HIS A C 1
ATOM 2131 O O . HIS A 1 269 ? -5.273 37.656 2.996 1 85.5 269 HIS A O 1
ATOM 2137 N N . GLY A 1 270 ? -4.121 35.844 3.33 1 81.81 270 GLY A N 1
ATOM 2138 C CA . GLY A 1 270 ? -5.344 35.094 3.482 1 81.81 270 GLY A CA 1
ATOM 2139 C C . GLY A 1 270 ? -6.203 35.562 4.641 1 81.81 270 GLY A C 1
ATOM 2140 O O . GLY A 1 270 ? -7.426 35.656 4.508 1 81.81 270 GLY A O 1
ATOM 2141 N N . ARG A 1 271 ? -5.617 35.875 5.656 1 81.19 271 ARG A N 1
ATOM 2142 C CA . ARG A 1 271 ? -6.324 36.344 6.84 1 81.19 271 ARG A CA 1
ATOM 2143 C C . ARG A 1 271 ? -6.887 37.75 6.613 1 81.19 271 ARG A C 1
ATOM 2145 O O . ARG A 1 271 ? -8.008 38.062 7.031 1 81.19 271 ARG A O 1
ATOM 2152 N N . LEU A 1 272 ? -6.062 38.5 5.977 1 83.94 272 LEU A N 1
ATOM 2153 C CA . LEU A 1 272 ? -6.488 39.875 5.711 1 83.94 272 LEU A CA 1
ATOM 2154 C C . LEU A 1 272 ? -7.629 39.875 4.699 1 83.94 272 LEU A C 1
ATOM 2156 O O . LEU A 1 272 ? -8.469 40.781 4.727 1 83.94 272 LEU A O 1
ATOM 2160 N N . SER A 1 273 ? -7.617 38.844 3.896 1 78.69 273 SER A N 1
ATOM 2161 C CA . SER A 1 273 ? -8.609 38.781 2.83 1 78.69 273 SER A CA 1
ATOM 2162 C C . SER A 1 273 ? -9.883 38.094 3.299 1 78.69 273 SER A C 1
ATOM 2164 O O . SER A 1 273 ? -10.883 38.062 2.572 1 78.69 273 SER A O 1
ATOM 2166 N N . ASP A 1 274 ? -9.828 37.531 4.348 1 72.88 274 ASP A N 1
ATOM 2167 C CA . ASP A 1 274 ? -10.977 36.844 4.91 1 72.88 274 ASP A CA 1
ATOM 2168 C C . ASP A 1 274 ? -11.797 37.75 5.82 1 72.88 274 ASP A C 1
ATOM 2170 O O . ASP A 1 274 ? -11.359 38.062 6.93 1 72.88 274 ASP A O 1
ATOM 2174 N N . PRO A 1 275 ? -13 38.094 5.371 1 69.94 275 PRO A N 1
ATOM 2175 C CA . PRO A 1 275 ? -13.82 38.969 6.184 1 69.94 275 PRO A CA 1
ATOM 2176 C C . PRO A 1 275 ? -14.234 38.344 7.516 1 69.94 275 PRO A C 1
ATOM 2178 O O . PRO A 1 275 ? -14.539 39.062 8.469 1 69.94 275 PRO A O 1
ATOM 2181 N N . SER A 1 276 ? -14.25 37.156 7.516 1 66.31 276 SER A N 1
ATOM 2182 C CA . SER A 1 276 ? -14.672 36.469 8.734 1 66.31 276 SER A CA 1
ATOM 2183 C C . SER A 1 276 ? -13.547 36.438 9.766 1 66.31 276 SER A C 1
ATOM 2185 O O . SER A 1 276 ? -13.797 36.219 10.945 1 66.31 276 SER A O 1
ATOM 2187 N N . ALA A 1 277 ? -12.406 36.781 9.25 1 64.5 277 ALA A N 1
ATOM 2188 C CA . ALA A 1 277 ? -11.242 36.781 10.141 1 64.5 277 ALA A CA 1
ATOM 2189 C C . ALA A 1 277 ? -11.172 38.094 10.93 1 64.5 277 ALA A C 1
ATOM 2191 O O . ALA A 1 277 ? -11.461 39.156 10.406 1 64.5 277 ALA A O 1
ATOM 2192 N N . ARG A 1 278 ? -11.547 38.219 12.211 1 65.81 278 ARG A N 1
ATOM 2193 C CA . ARG A 1 278 ? -11.5 39.438 13.055 1 65.81 278 ARG A CA 1
ATOM 2194 C C . ARG A 1 278 ? -10.07 39.969 13.156 1 65.81 278 ARG A C 1
ATOM 2196 O O . ARG A 1 278 ? -9.383 39.719 14.148 1 65.81 278 ARG A O 1
ATOM 2203 N N . VAL A 1 279 ? -9.57 40.562 11.984 1 65.69 279 VAL A N 1
ATOM 2204 C CA . VAL A 1 279 ? -8.227 41.156 12 1 65.69 279 VAL A CA 1
ATOM 2205 C C . VAL A 1 279 ? -8.312 42.625 12.422 1 65.69 279 VAL A C 1
ATOM 2207 O O . VAL A 1 279 ? -8.961 43.438 11.758 1 65.69 279 VAL A O 1
ATOM 2210 N N . ARG A 1 280 ? -8.023 43.062 13.633 1 66.69 280 ARG A N 1
ATOM 2211 C CA . ARG A 1 280 ? -8.18 44.406 14.117 1 66.69 280 ARG A CA 1
ATOM 2212 C C . ARG A 1 280 ? -6.906 45.219 13.883 1 66.69 280 ARG A C 1
ATOM 2214 O O . ARG A 1 280 ? -6.965 46.438 13.703 1 66.69 280 ARG A O 1
ATOM 2221 N N . ASN A 1 281 ? -5.75 44.469 13.852 1 82.44 281 ASN A N 1
ATOM 2222 C CA . ASN A 1 281 ? -4.473 45.188 13.852 1 82.44 281 ASN A CA 1
ATOM 2223 C C . ASN A 1 281 ? -3.441 44.469 12.977 1 82.44 281 ASN A C 1
ATOM 2225 O O . ASN A 1 281 ? -3.051 43.344 13.266 1 82.44 281 ASN A O 1
ATOM 2229 N N . ILE A 1 282 ? -3.031 45.156 11.883 1 86.75 282 ILE A N 1
ATOM 2230 C CA . ILE A 1 282 ? -2.072 44.625 10.914 1 86.75 282 ILE A CA 1
ATOM 2231 C C . ILE A 1 282 ? -0.73 44.375 11.602 1 86.75 282 ILE A C 1
ATOM 2233 O O . ILE A 1 282 ? -0.05 43.406 11.312 1 86.75 282 ILE A O 1
ATOM 2237 N N . THR A 1 283 ? -0.461 45.312 12.508 1 86.88 283 THR A N 1
ATOM 2238 C CA . THR A 1 283 ? 0.796 45.188 13.242 1 86.88 283 THR A CA 1
ATOM 2239 C C . THR A 1 283 ? 0.848 43.875 14.031 1 86.88 283 THR A C 1
ATOM 2241 O O . THR A 1 283 ? 1.859 43.188 14.008 1 86.88 283 THR A O 1
ATOM 2244 N N . GLU A 1 284 ? -0.198 43.625 14.594 1 87.19 284 GLU A N 1
ATOM 2245 C CA . GLU A 1 284 ? -0.264 42.406 15.422 1 87.19 284 GLU A CA 1
ATOM 2246 C C . GLU A 1 284 ? -0.106 41.156 14.586 1 87.19 284 GLU A C 1
ATOM 2248 O O . GLU A 1 284 ? 0.627 40.25 14.961 1 87.19 284 GLU A O 1
ATOM 2253 N N . ILE A 1 285 ? -0.783 41.125 13.484 1 87.88 285 ILE A N 1
ATOM 2254 C CA . ILE A 1 285 ? -0.732 39.938 12.633 1 87.88 285 ILE A CA 1
ATOM 2255 C C . ILE A 1 285 ? 0.664 39.812 12.031 1 87.88 285 ILE A C 1
ATOM 2257 O O . ILE A 1 285 ? 1.19 38.688 11.93 1 87.88 285 ILE A O 1
ATOM 2261 N N . ALA A 1 286 ? 1.195 40.875 11.648 1 90.06 286 ALA A N 1
ATOM 2262 C CA . ALA A 1 286 ? 2.549 40.844 11.102 1 90.06 286 ALA A CA 1
ATOM 2263 C C . ALA A 1 286 ? 3.547 40.312 12.117 1 90.06 286 ALA A C 1
ATOM 2265 O O . ALA A 1 286 ? 4.371 39.438 11.789 1 90.06 286 ALA A O 1
ATOM 2266 N N . MET A 1 287 ? 3.385 40.75 13.32 1 87.56 287 MET A N 1
ATOM 2267 C CA . MET A 1 287 ? 4.293 40.312 14.383 1 87.56 287 MET A CA 1
ATOM 2268 C C . MET A 1 287 ? 4.074 38.844 14.734 1 87.56 287 MET A C 1
ATOM 2270 O O . MET A 1 287 ? 5.027 38.125 15.039 1 87.56 287 MET A O 1
ATOM 2274 N N . ASP A 1 288 ? 2.85 38.5 14.617 1 87.12 288 ASP A N 1
ATOM 2275 C CA . ASP A 1 288 ? 2.506 37.094 14.891 1 87.12 288 ASP A CA 1
ATOM 2276 C C . ASP A 1 288 ? 3.27 36.156 13.961 1 87.12 288 ASP A C 1
ATOM 2278 O O . ASP A 1 288 ? 3.615 35.031 14.359 1 87.12 288 ASP A O 1
ATOM 2282 N N . TYR A 1 289 ? 3.498 36.688 12.836 1 90 289 TYR A N 1
ATOM 2283 C CA . TYR A 1 289 ? 4.16 35.844 11.844 1 90 289 TYR A CA 1
ATOM 2284 C C . TYR A 1 289 ? 5.641 36.188 11.742 1 90 289 TYR A C 1
ATOM 2286 O O . TYR A 1 289 ? 6.32 35.781 10.805 1 90 289 TYR A O 1
ATOM 2294 N N . GLY A 1 290 ? 6.121 37.062 12.641 1 87.25 290 GLY A N 1
ATOM 2295 C CA . GLY A 1 290 ? 7.551 37.25 12.805 1 87.25 290 GLY A CA 1
ATOM 2296 C C . GLY A 1 290 ? 8.086 38.469 12.055 1 87.25 290 GLY A C 1
ATOM 2297 O O . GLY A 1 290 ? 9.297 38.656 11.938 1 87.25 290 GLY A O 1
ATOM 2298 N N . PHE A 1 291 ? 7.219 39.25 11.586 1 89.88 291 PHE A N 1
ATOM 2299 C CA . PHE A 1 291 ? 7.676 40.469 10.945 1 89.88 291 PHE A CA 1
ATOM 2300 C C . PHE A 1 291 ? 7.867 41.562 11.977 1 89.88 291 PHE A C 1
ATOM 2302 O O . PHE A 1 291 ? 6.895 42.188 12.445 1 89.88 291 PHE A O 1
ATOM 2309 N N . MET A 1 292 ? 9.188 41.812 12.25 1 85.69 292 MET A N 1
ATOM 2310 C CA . MET A 1 292 ? 9.508 42.75 13.328 1 85.69 292 MET A CA 1
ATOM 2311 C C . MET A 1 292 ? 9.625 44.188 12.789 1 85.69 292 MET A C 1
ATOM 2313 O O . MET A 1 292 ? 9.477 45.156 13.539 1 85.69 292 MET A O 1
ATOM 2317 N N . HIS A 1 293 ? 10.047 44.25 11.562 1 86 293 HIS A N 1
ATOM 2318 C CA . HIS A 1 293 ? 10.148 45.531 10.922 1 86 293 HIS A CA 1
ATOM 2319 C C . HIS A 1 293 ? 8.961 45.812 10.008 1 86 293 HIS A C 1
ATOM 2321 O O . HIS A 1 293 ? 8.938 45.344 8.859 1 86 293 HIS A O 1
ATOM 2327 N N . LEU A 1 294 ? 8.031 46.625 10.484 1 87.38 294 LEU A N 1
ATOM 2328 C CA . LEU A 1 294 ? 6.762 46.812 9.797 1 87.38 294 LEU A CA 1
ATOM 2329 C C . LEU A 1 294 ? 6.973 47.5 8.445 1 87.38 294 LEU A C 1
ATOM 2331 O O . LEU A 1 294 ? 6.215 47.25 7.504 1 87.38 294 LEU A O 1
ATOM 2335 N N . GLY A 1 295 ? 7.957 48.344 8.383 1 88.94 295 GLY A N 1
ATOM 2336 C CA . GLY A 1 295 ? 8.281 48.938 7.098 1 88.94 295 GLY A CA 1
ATOM 2337 C C . GLY A 1 295 ? 8.68 47.906 6.055 1 88.94 295 GLY A C 1
ATOM 2338 O O . GLY A 1 295 ? 8.156 47.906 4.941 1 88.94 295 GLY A O 1
ATOM 2339 N N . ARG A 1 296 ? 9.633 47.062 6.48 1 89.44 296 ARG A N 1
ATOM 2340 C CA . ARG A 1 296 ? 10.102 46.031 5.582 1 89.44 296 ARG A CA 1
ATOM 2341 C C . ARG A 1 296 ? 8.977 45.062 5.234 1 89.44 296 ARG A C 1
ATOM 2343 O O . ARG A 1 296 ? 8.898 44.562 4.105 1 89.44 296 ARG A O 1
ATOM 2350 N N . PHE A 1 297 ? 8.172 44.812 6.227 1 93.56 297 PHE A N 1
ATOM 2351 C CA . PHE A 1 297 ? 7.008 43.938 6.016 1 93.56 297 PHE A CA 1
ATOM 2352 C C . PHE A 1 297 ? 6.094 44.531 4.949 1 93.56 297 PHE A C 1
ATOM 2354 O O . PHE A 1 297 ? 5.719 43.844 3.996 1 93.56 297 PHE A O 1
ATOM 2361 N N . SER A 1 298 ? 5.762 45.75 5.074 1 91.5 298 SER A N 1
ATOM 2362 C CA . SER A 1 298 ? 4.863 46.406 4.129 1 91.5 298 SER A CA 1
ATOM 2363 C C . SER A 1 298 ? 5.449 46.406 2.721 1 91.5 298 SER A C 1
ATOM 2365 O O . SER A 1 298 ? 4.723 46.219 1.743 1 91.5 298 SER A O 1
ATOM 2367 N N . GLU A 1 299 ? 6.703 46.594 2.715 1 90.25 299 GLU A N 1
ATOM 2368 C CA . GLU A 1 299 ? 7.387 46.594 1.426 1 90.25 299 GLU A CA 1
ATOM 2369 C C . GLU A 1 299 ? 7.348 45.219 0.783 1 90.25 299 GLU A C 1
ATOM 2371 O O . GLU A 1 299 ? 7.07 45.094 -0.411 1 90.25 299 GLU A O 1
ATOM 2376 N N . SER A 1 300 ? 7.645 44.25 1.541 1 91.19 300 SER A N 1
ATOM 2377 C CA . SER A 1 300 ? 7.637 42.875 1.05 1 91.19 300 SER A CA 1
ATOM 2378 C C . SER A 1 300 ? 6.238 42.469 0.613 1 91.19 300 SER A C 1
ATOM 2380 O O . SER A 1 300 ? 6.078 41.781 -0.401 1 91.19 300 SER A O 1
ATOM 2382 N N . TYR A 1 301 ? 5.262 42.812 1.401 1 93.25 301 TYR A N 1
ATOM 2383 C CA . TYR A 1 301 ? 3.871 42.531 1.091 1 93.25 301 TYR A CA 1
ATOM 2384 C C . TYR A 1 301 ? 3.455 43.156 -0.232 1 93.25 301 TYR A C 1
ATOM 2386 O O . TYR A 1 301 ? 2.879 42.469 -1.093 1 93.25 301 TYR A O 1
ATOM 2394 N N . LYS A 1 302 ? 3.84 44.312 -0.357 1 91.44 302 LYS A N 1
ATOM 2395 C CA . LYS A 1 302 ? 3.514 45.031 -1.582 1 91.44 302 LYS A CA 1
ATOM 2396 C C . LYS A 1 302 ? 4.215 44.406 -2.789 1 91.44 302 LYS A C 1
ATOM 2398 O O . LYS A 1 302 ? 3.623 44.312 -3.865 1 91.44 302 LYS A O 1
ATOM 2403 N N . SER A 1 303 ? 5.375 44.094 -2.598 1 88.62 303 SER A N 1
ATOM 2404 C CA . SER A 1 303 ? 6.137 43.469 -3.674 1 88.62 303 SER A CA 1
ATOM 2405 C C . SER A 1 303 ? 5.512 42.156 -4.098 1 88.62 303 SER A C 1
ATOM 2407 O O . SER A 1 303 ? 5.531 41.812 -5.281 1 88.62 303 SER A O 1
ATOM 2409 N N . THR A 1 304 ? 4.93 41.5 -3.15 1 86.88 304 THR A N 1
ATOM 2410 C CA . THR A 1 304 ? 4.387 40.156 -3.406 1 86.88 304 THR A CA 1
ATOM 2411 C C . THR A 1 304 ? 2.973 40.25 -3.973 1 86.88 304 THR A C 1
ATOM 2413 O O . THR A 1 304 ? 2.617 39.5 -4.887 1 86.88 304 THR A O 1
ATOM 2416 N N . PHE A 1 305 ? 2.119 41.188 -3.48 1 89.56 305 PHE A N 1
ATOM 2417 C CA . PHE A 1 305 ? 0.698 41.125 -3.803 1 89.56 305 PHE A CA 1
ATOM 2418 C C . PHE A 1 305 ? 0.277 42.406 -4.559 1 89.56 305 PHE A C 1
ATOM 2420 O O . PHE A 1 305 ? -0.864 42.5 -5.016 1 89.56 305 PHE A O 1
ATOM 2427 N N . GLY A 1 306 ? 1.208 43.312 -4.656 1 87.19 306 GLY A N 1
ATOM 2428 C CA . GLY A 1 306 ? 0.964 44.5 -5.461 1 87.19 306 GLY A CA 1
ATOM 2429 C C . GLY A 1 306 ? 0.218 45.594 -4.711 1 87.19 306 GLY A C 1
ATOM 2430 O O . GLY A 1 306 ? -0.116 46.625 -5.285 1 87.19 306 GLY A O 1
ATOM 2431 N N . GLU A 1 307 ? -0.087 45.375 -3.498 1 89.25 307 GLU A N 1
ATOM 2432 C CA . GLU A 1 307 ? -0.76 46.375 -2.646 1 89.25 307 GLU A CA 1
ATOM 2433 C C . GLU A 1 307 ? -0.279 46.25 -1.201 1 89.25 307 GLU A C 1
ATOM 2435 O O . GLU A 1 307 ? 0.35 45.281 -0.82 1 89.25 307 GLU A O 1
ATOM 2440 N N . LEU A 1 308 ? -0.592 47.344 -0.428 1 91.75 308 LEU A N 1
ATOM 2441 C CA . LEU A 1 308 ? -0.214 47.344 0.981 1 91.75 308 LEU A CA 1
ATOM 2442 C C . LEU A 1 308 ? -1.175 46.5 1.808 1 91.75 308 LEU A C 1
ATOM 2444 O O . LEU A 1 308 ? -2.334 46.312 1.431 1 91.75 308 LEU A O 1
ATOM 2448 N N . PRO A 1 309 ? -0.604 46 2.9 1 91.5 309 PRO A N 1
ATOM 2449 C CA . PRO A 1 309 ? -1.492 45.219 3.771 1 91.5 309 PRO A CA 1
ATOM 2450 C C . PRO A 1 309 ? -2.732 46 4.195 1 91.5 309 PRO A C 1
ATOM 2452 O O . PRO A 1 309 ? -3.826 45.438 4.277 1 91.5 309 PRO A O 1
ATOM 2455 N N . SER A 1 310 ? -2.598 47.219 4.453 1 89.19 310 SER A N 1
ATOM 2456 C CA . SER A 1 310 ? -3.711 48.062 4.859 1 89.19 310 SER A CA 1
ATOM 2457 C C . SER A 1 310 ? -4.77 48.156 3.766 1 89.19 310 SER A C 1
ATOM 2459 O O . SER A 1 310 ? -5.969 48.219 4.059 1 89.19 310 SER A O 1
ATOM 2461 N N . ASP A 1 311 ? -4.289 48.188 2.562 1 90 311 ASP A N 1
ATOM 2462 C CA . ASP A 1 311 ? -5.211 48.219 1.431 1 90 311 ASP A CA 1
ATOM 2463 C C . ASP A 1 311 ? -6.02 46.938 1.334 1 90 311 ASP A C 1
ATOM 2465 O O . ASP A 1 311 ? -7.223 46.969 1.076 1 90 311 ASP A O 1
ATOM 2469 N N . THR A 1 312 ? -5.332 45.844 1.496 1 88.25 312 THR A N 1
ATOM 2470 C CA . THR A 1 312 ? -6.012 44.531 1.468 1 88.25 312 THR A CA 1
ATOM 2471 C C . THR A 1 312 ? -7.086 44.469 2.549 1 88.25 312 THR A C 1
ATOM 2473 O O . THR A 1 312 ? -8.203 44.031 2.293 1 88.25 312 THR A O 1
ATOM 2476 N N . LEU A 1 313 ? -6.703 44.875 3.756 1 87.69 313 LEU A N 1
ATOM 2477 C CA . LEU A 1 313 ? -7.637 44.875 4.875 1 87.69 313 LEU A CA 1
ATOM 2478 C C . LEU A 1 313 ? -8.844 45.75 4.582 1 87.69 313 LEU A C 1
ATOM 2480 O O . LEU A 1 313 ? -9.984 45.375 4.867 1 87.69 313 LEU A O 1
ATOM 2484 N N . ARG A 1 314 ? -8.617 46.875 4.082 1 84.81 314 ARG A N 1
ATOM 2485 C CA . ARG A 1 314 ? -9.68 47.812 3.783 1 84.81 314 ARG A CA 1
ATOM 2486 C C . ARG A 1 314 ? -10.609 47.281 2.699 1 84.81 314 ARG A C 1
ATOM 2488 O O . ARG A 1 314 ? -11.82 47.469 2.754 1 84.81 314 ARG A O 1
ATOM 2495 N N . ARG A 1 315 ? -10.023 46.562 1.846 1 80.44 315 ARG A N 1
ATOM 2496 C CA . ARG A 1 315 ? -10.781 46.031 0.715 1 80.44 315 ARG A CA 1
ATOM 2497 C C . ARG A 1 315 ? -11.703 44.906 1.148 1 80.44 315 ARG A C 1
ATOM 2499 O O . ARG A 1 315 ? -12.781 44.719 0.573 1 80.44 315 ARG A O 1
ATOM 2506 N N . HIS A 1 316 ? -11.367 44.219 2.092 1 73.25 316 HIS A N 1
ATOM 2507 C CA . HIS A 1 316 ? -12.109 43 2.398 1 73.25 316 HIS A CA 1
ATOM 2508 C C . HIS A 1 316 ? -12.859 43.125 3.717 1 73.25 316 HIS A C 1
ATOM 2510 O O . HIS A 1 316 ? -13.617 42.219 4.094 1 73.25 316 HIS A O 1
ATOM 2516 N N . HIS A 1 317 ? -12.555 44.125 4.41 1 71.19 317 HIS A N 1
ATOM 2517 C CA . HIS A 1 317 ? -13.273 44.375 5.652 1 71.19 317 HIS A CA 1
ATOM 2518 C C . HIS A 1 317 ? -13.945 45.75 5.645 1 71.19 317 HIS A C 1
ATOM 2520 O O . HIS A 1 317 ? -13.43 46.688 5.039 1 71.19 317 HIS A O 1
ATOM 2526 N N . MET B 1 1 ? -5.523 -0.052 21.875 1 43.88 1 MET B N 1
ATOM 2527 C CA . MET B 1 1 ? -4.73 0.243 20.688 1 43.88 1 MET B CA 1
ATOM 2528 C C . MET B 1 1 ? -4.016 1.582 20.828 1 43.88 1 MET B C 1
ATOM 2530 O O . MET B 1 1 ? -4.621 2.576 21.219 1 43.88 1 MET B O 1
ATOM 2534 N N . GLU B 1 2 ? -2.854 1.548 21.109 1 55.28 2 GLU B N 1
ATOM 2535 C CA . GLU B 1 2 ? -1.948 2.658 21.391 1 55.28 2 GLU B CA 1
ATOM 2536 C C . GLU B 1 2 ? -2.002 3.707 20.281 1 55.28 2 GLU B C 1
ATOM 2538 O O . GLU B 1 2 ? -2.52 3.443 19.188 1 55.28 2 GLU B O 1
ATOM 2543 N N . ARG B 1 3 ? -1.716 4.84 20.688 1 61.5 3 ARG B N 1
ATOM 2544 C CA . ARG B 1 3 ? -1.614 5.992 19.812 1 61.5 3 ARG B CA 1
ATOM 2545 C C . ARG B 1 3 ? -0.88 5.629 18.516 1 61.5 3 ARG B C 1
ATOM 2547 O O . ARG B 1 3 ? 0.216 5.066 18.562 1 61.5 3 ARG B O 1
ATOM 2554 N N . LEU B 1 4 ? -1.629 5.812 17.5 1 72.62 4 LEU B N 1
ATOM 2555 C CA . LEU B 1 4 ? -1.118 5.344 16.219 1 72.62 4 LEU B CA 1
ATOM 2556 C C . LEU B 1 4 ? -0.167 6.367 15.609 1 72.62 4 LEU B C 1
ATOM 2558 O O . LEU B 1 4 ? 0.866 6 15.047 1 72.62 4 LEU B O 1
ATOM 2562 N N . LEU B 1 5 ? -0.516 7.684 15.898 1 78.75 5 LEU B N 1
ATOM 2563 C CA . LEU B 1 5 ? 0.324 8.688 15.266 1 78.75 5 LEU B CA 1
ATOM 2564 C C . LEU B 1 5 ? 1.446 9.133 16.203 1 78.75 5 LEU B C 1
ATOM 2566 O O . LEU B 1 5 ? 1.246 9.234 17.406 1 78.75 5 LEU B O 1
ATOM 2570 N N . ASN B 1 6 ? 2.602 9.367 15.633 1 71.56 6 ASN B N 1
ATOM 2571 C CA . ASN B 1 6 ? 3.783 9.688 16.422 1 71.56 6 ASN B CA 1
ATOM 2572 C C . ASN B 1 6 ? 3.781 11.141 16.875 1 71.56 6 ASN B C 1
ATOM 2574 O O . ASN B 1 6 ? 2.904 11.914 16.484 1 71.56 6 ASN B O 1
ATOM 2578 N N . GLU B 1 7 ? 4.734 11.492 17.688 1 69.94 7 GLU B N 1
ATOM 2579 C CA . GLU B 1 7 ? 4.848 12.797 18.344 1 69.94 7 GLU B CA 1
ATOM 2580 C C . GLU B 1 7 ? 5.148 13.891 17.328 1 69.94 7 GLU B C 1
ATOM 2582 O O . GLU B 1 7 ? 4.809 15.062 17.531 1 69.94 7 GLU B O 1
ATOM 2587 N N . LYS B 1 8 ? 5.664 13.469 16.25 1 68.12 8 LYS B N 1
ATOM 2588 C CA . LYS B 1 8 ? 6.027 14.453 15.227 1 68.12 8 LYS B CA 1
ATOM 2589 C C . LYS B 1 8 ? 4.789 15.086 14.609 1 68.12 8 LYS B C 1
ATOM 2591 O O . LYS B 1 8 ? 4.852 16.203 14.094 1 68.12 8 LYS B O 1
ATOM 2596 N N . SER B 1 9 ? 3.666 14.453 14.773 1 76.06 9 SER B N 1
ATOM 2597 C CA . SER B 1 9 ? 2.416 14.938 14.203 1 76.06 9 SER B CA 1
ATOM 2598 C C . SER B 1 9 ? 1.58 15.68 15.234 1 76.06 9 SER B C 1
ATOM 2600 O O . SER B 1 9 ? 0.462 16.109 14.945 1 76.06 9 SER B O 1
ATOM 2602 N N . ARG B 1 10 ? 2.154 15.906 16.422 1 81.31 10 ARG B N 1
ATOM 2603 C CA . ARG B 1 10 ? 1.396 16.531 17.484 1 81.31 10 ARG B CA 1
ATOM 2604 C C . ARG B 1 10 ? 1.249 18.031 17.25 1 81.31 10 ARG B C 1
ATOM 2606 O O . ARG B 1 10 ? 2.234 18.719 16.984 1 81.31 10 ARG B O 1
ATOM 2613 N N . ILE B 1 11 ? 0.059 18.5 17.344 1 79.19 11 ILE B N 1
ATOM 2614 C CA . ILE B 1 11 ? -0.242 19.922 17.141 1 79.19 11 ILE B CA 1
AT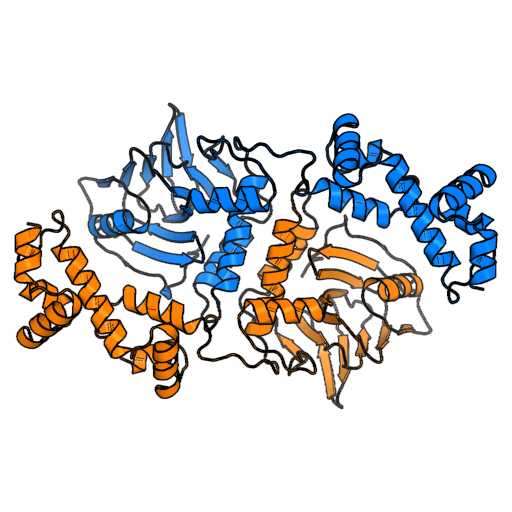OM 2615 C C . ILE B 1 11 ? -0.596 20.562 18.484 1 79.19 11 ILE B C 1
ATOM 2617 O O . ILE B 1 11 ? -0.106 21.656 18.797 1 79.19 11 ILE B O 1
ATOM 2621 N N . PHE B 1 12 ? -1.495 19.906 19.172 1 82.75 12 PHE B N 1
ATOM 2622 C CA . PHE B 1 12 ? -1.929 20.375 20.484 1 82.75 12 PHE B CA 1
ATOM 2623 C C . PHE B 1 12 ? -1.718 19.297 21.547 1 82.75 12 PHE B C 1
ATOM 2625 O O . PHE B 1 12 ? -1.941 18.109 21.281 1 82.75 12 PHE B O 1
ATOM 2632 N N . GLU B 1 13 ? -1.237 19.688 22.688 1 85.56 13 GLU B N 1
ATOM 2633 C CA . GLU B 1 13 ? -1.124 18.828 23.859 1 85.56 13 GLU B CA 1
ATOM 2634 C C . GLU B 1 13 ? -1.742 19.484 25.094 1 85.56 13 GLU B C 1
ATOM 2636 O O . GLU B 1 13 ? -1.263 20.516 25.547 1 85.56 13 GLU B O 1
ATOM 2641 N N . ARG B 1 14 ? -2.777 18.828 25.594 1 88.12 14 ARG B N 1
ATOM 2642 C CA . ARG B 1 14 ? -3.479 19.344 26.766 1 88.12 14 ARG B CA 1
ATOM 2643 C C . ARG B 1 14 ? -3.85 20.812 26.594 1 88.12 14 ARG B C 1
ATOM 2645 O O . ARG B 1 14 ? -3.498 21.641 27.422 1 88.12 14 ARG B O 1
ATOM 2652 N N . ALA B 1 15 ? -4.543 21.047 25.516 1 85.75 15 ALA B N 1
ATOM 2653 C CA . ALA B 1 15 ? -4.898 22.406 25.141 1 85.75 15 ALA B CA 1
ATOM 2654 C C . ALA B 1 15 ? -6.391 22.672 25.344 1 85.75 15 ALA B C 1
ATOM 2656 O O . ALA B 1 15 ? -7.137 21.766 25.719 1 85.75 15 ALA B O 1
ATOM 2657 N N . ASP B 1 16 ? -6.73 23.906 25.188 1 87.94 16 ASP B N 1
ATOM 2658 C CA . ASP B 1 16 ? -8.141 24.297 25.234 1 87.94 16 ASP B CA 1
ATOM 2659 C C . ASP B 1 16 ? -8.93 23.609 24.125 1 87.94 16 ASP B C 1
ATOM 2661 O O . ASP B 1 16 ? -8.578 23.703 22.953 1 87.94 16 ASP B O 1
ATOM 2665 N N . PRO B 1 17 ? -10.023 22.938 24.516 1 92.06 17 PRO B N 1
ATOM 2666 C CA . PRO B 1 17 ? -10.82 22.219 23.531 1 92.06 17 PRO B CA 1
ATOM 2667 C C . PRO B 1 17 ? -11.305 23.125 22.391 1 92.06 17 PRO B C 1
ATOM 2669 O O . PRO B 1 17 ? -11.422 22.672 21.25 1 92.06 17 PRO B O 1
ATOM 2672 N N . HIS B 1 18 ? -11.57 24.312 22.672 1 90.31 18 HIS B N 1
ATOM 2673 C CA . HIS B 1 18 ? -12.055 25.219 21.625 1 90.31 18 HIS B CA 1
ATOM 2674 C C . HIS B 1 18 ? -10.945 25.547 20.625 1 90.31 18 HIS B C 1
ATOM 2676 O O . HIS B 1 18 ? -11.203 25.688 19.438 1 90.31 18 HIS B O 1
ATOM 2682 N N . ALA B 1 19 ? -9.805 25.656 21.172 1 84.56 19 ALA B N 1
ATOM 2683 C CA . ALA B 1 19 ? -8.672 25.891 20.266 1 84.56 19 ALA B CA 1
ATOM 2684 C C . ALA B 1 19 ? -8.453 24.688 19.359 1 84.56 19 ALA B C 1
ATOM 2686 O O . ALA B 1 19 ? -8.203 24.844 18.156 1 84.56 19 ALA B O 1
ATOM 2687 N N . VAL B 1 20 ? -8.555 23.562 19.938 1 88.88 20 VAL B N 1
ATOM 2688 C CA . VAL B 1 20 ? -8.414 22.328 19.172 1 88.88 20 VAL B CA 1
ATOM 2689 C C . VAL B 1 20 ? -9.523 22.219 18.141 1 88.88 20 VAL B C 1
ATOM 2691 O O . VAL B 1 20 ? -9.273 21.906 16.969 1 88.88 20 VAL B O 1
ATOM 2694 N N . SER B 1 21 ? -10.695 22.516 18.531 1 91.69 21 SER B N 1
ATOM 2695 C CA . SER B 1 21 ? -11.836 22.484 17.625 1 91.69 21 SER B CA 1
ATOM 2696 C C . SER B 1 21 ? -11.656 23.453 16.453 1 91.69 21 SER B C 1
ATOM 2698 O O . SER B 1 21 ? -12.031 23.156 15.32 1 91.69 21 SER B O 1
ATOM 2700 N N . ASP B 1 22 ? -11.141 24.562 16.75 1 85 22 ASP B N 1
ATOM 2701 C CA . ASP B 1 22 ? -10.898 25.562 15.703 1 85 22 ASP B CA 1
ATOM 2702 C C . ASP B 1 22 ? -9.938 25.016 14.641 1 85 22 ASP B C 1
ATOM 2704 O O . ASP B 1 22 ? -10.156 25.219 13.445 1 85 22 ASP B O 1
ATOM 2708 N N . TYR B 1 23 ? -8.961 24.406 15.133 1 83.5 23 TYR B N 1
ATOM 2709 C CA . TYR B 1 23 ? -8.016 23.781 14.211 1 83.5 23 TYR B CA 1
ATOM 2710 C C . TYR B 1 23 ? -8.688 22.703 13.375 1 83.5 23 TYR B C 1
ATOM 2712 O O . TYR B 1 23 ? -8.5 22.641 12.156 1 83.5 23 TYR B O 1
ATOM 2720 N N . VAL B 1 24 ? -9.453 21.891 13.984 1 91.44 24 VAL B N 1
ATOM 2721 C CA . VAL B 1 24 ? -10.156 20.797 13.312 1 91.44 24 VAL B CA 1
ATOM 2722 C C . VAL B 1 24 ? -11.102 21.359 12.258 1 91.44 24 VAL B C 1
ATOM 2724 O O . VAL B 1 24 ? -11.203 20.828 11.148 1 91.44 24 VAL B O 1
ATOM 2727 N N . ASN B 1 25 ? -11.75 22.438 12.555 1 88 25 ASN B N 1
ATOM 2728 C CA . ASN B 1 25 ? -12.656 23.094 11.625 1 88 25 ASN B CA 1
ATOM 2729 C C . ASN B 1 25 ? -11.93 23.578 10.375 1 88 25 ASN B C 1
ATOM 2731 O O . ASN B 1 25 ? -12.484 23.562 9.281 1 88 25 ASN B O 1
ATOM 2735 N N . GLN B 1 26 ? -10.773 23.859 10.625 1 81.06 26 GLN B N 1
ATOM 2736 C CA . GLN B 1 26 ? -9.992 24.422 9.531 1 81.06 26 GLN B CA 1
ATOM 2737 C C . GLN B 1 26 ? -9.375 23.312 8.672 1 81.06 26 GLN B C 1
ATOM 2739 O O . GLN B 1 26 ? -9.258 23.469 7.453 1 81.06 26 GLN B O 1
ATOM 2744 N N . HIS B 1 27 ? -9.039 22.203 9.242 1 84.69 27 HIS B N 1
ATOM 2745 C CA . HIS B 1 27 ? -8.148 21.281 8.531 1 84.69 27 HIS B CA 1
ATOM 2746 C C . HIS B 1 27 ? -8.805 19.922 8.32 1 84.69 27 HIS B C 1
ATOM 2748 O O . HIS B 1 27 ? -8.383 19.156 7.457 1 84.69 27 HIS B O 1
ATOM 2754 N N . VAL B 1 28 ? -9.797 19.656 9.094 1 91.25 28 VAL B N 1
ATOM 2755 C CA . VAL B 1 28 ? -10.281 18.281 9.109 1 91.25 28 VAL B CA 1
ATOM 2756 C C . VAL B 1 28 ? -11.742 18.25 8.672 1 91.25 28 VAL B C 1
ATOM 2758 O O . VAL B 1 28 ? -12.109 17.516 7.754 1 91.25 28 VAL B O 1
ATOM 2761 N N . GLY B 1 29 ? -12.508 19 9.25 1 91.88 29 GLY B N 1
ATOM 2762 C CA . GLY B 1 29 ? -13.922 19.062 8.93 1 91.88 29 GLY B CA 1
ATOM 2763 C C . GLY B 1 29 ? -14.68 20.062 9.773 1 91.88 29 GLY B C 1
ATOM 2764 O O . GLY B 1 29 ? -14.461 20.172 10.977 1 91.88 29 GLY B O 1
ATOM 2765 N N . VAL B 1 30 ? -15.578 20.719 9.141 1 90 30 VAL B N 1
ATOM 2766 C CA . VAL B 1 30 ? -16.359 21.734 9.812 1 90 30 VAL B CA 1
ATOM 2767 C C . VAL B 1 30 ? -17.328 21.094 10.805 1 90 30 VAL B C 1
ATOM 2769 O O . VAL B 1 30 ? -17.984 20.094 10.484 1 90 30 VAL B O 1
ATOM 2772 N N . HIS B 1 31 ? -17.328 21.719 12.047 1 93.62 31 HIS B N 1
ATOM 2773 C CA . HIS B 1 31 ? -18.188 21.172 13.086 1 93.62 31 HIS B CA 1
ATOM 2774 C C . HIS B 1 31 ? -18.359 22.172 14.227 1 93.62 31 HIS B C 1
ATOM 2776 O O . HIS B 1 31 ? -17.844 23.281 14.164 1 93.62 31 HIS B O 1
ATOM 2782 N N . CYS B 1 32 ? -19.25 21.859 15.148 1 94.69 32 CYS B N 1
ATOM 2783 C CA . CYS B 1 32 ? -19.453 22.594 16.391 1 94.69 32 CYS B CA 1
ATOM 2784 C C . CYS B 1 32 ? -19.297 21.672 17.594 1 94.69 32 CYS B C 1
ATOM 2786 O O . CYS B 1 32 ? -19.625 20.484 17.516 1 94.69 32 CYS B O 1
ATOM 2788 N N . ILE B 1 33 ? -18.797 22.234 18.641 1 94.88 33 ILE B N 1
ATOM 2789 C CA . ILE B 1 33 ? -18.672 21.422 19.844 1 94.88 33 ILE B CA 1
ATOM 2790 C C . ILE B 1 33 ? -19.406 22.094 21 1 94.88 33 ILE B C 1
ATOM 2792 O O . ILE B 1 33 ? -19.484 23.312 21.062 1 94.88 33 ILE B O 1
ATOM 2796 N N . ARG B 1 34 ? -19.969 21.297 21.891 1 94.25 34 ARG B N 1
ATOM 2797 C CA . ARG B 1 34 ? -20.516 21.703 23.172 1 94.25 34 ARG B CA 1
ATOM 2798 C C . ARG B 1 34 ? -19.844 20.969 24.328 1 94.25 34 ARG B C 1
ATOM 2800 O O . ARG B 1 34 ? -19.766 19.734 24.312 1 94.25 34 ARG B O 1
ATOM 2807 N N . LEU B 1 35 ? -19.344 21.719 25.266 1 91.25 35 LEU B N 1
ATOM 2808 C CA . LEU B 1 35 ? -18.641 21.156 26.422 1 91.25 35 LEU B CA 1
ATOM 2809 C C . LEU B 1 35 ? -19.531 21.203 27.656 1 91.25 35 LEU B C 1
ATOM 2811 O O . LEU B 1 35 ? -20.469 22 27.734 1 91.25 35 LEU B O 1
ATOM 2815 N N . PRO B 1 36 ? -19.156 20.234 28.547 1 83 36 PRO B N 1
ATOM 2816 C CA . PRO B 1 36 ? -19.906 20.328 29.812 1 83 36 PRO B CA 1
ATOM 2817 C C . PRO B 1 36 ? -19.578 21.609 30.594 1 83 36 PRO B C 1
ATOM 2819 O O . PRO B 1 36 ? -18.516 22.188 30.406 1 83 36 PRO B O 1
ATOM 2822 N N . ARG B 1 37 ? -20.547 21.969 31.531 1 79 37 ARG B N 1
ATOM 2823 C CA . ARG B 1 37 ? -20.438 23.219 32.312 1 79 37 ARG B CA 1
ATOM 2824 C C . ARG B 1 37 ? -19.359 23.109 33.375 1 79 37 ARG B C 1
ATOM 2826 O O . ARG B 1 37 ? -18.797 24.125 33.781 1 79 37 ARG B O 1
ATOM 2833 N N . THR B 1 38 ? -19.062 21.891 33.688 1 80.88 38 THR B N 1
ATOM 2834 C CA . THR B 1 38 ? -18.094 21.734 34.75 1 80.88 38 THR B CA 1
ATOM 2835 C C . THR B 1 38 ? -16.859 20.969 34.25 1 80.88 38 THR B C 1
ATOM 2837 O O . THR B 1 38 ? -16.969 20.141 33.344 1 80.88 38 THR B O 1
ATOM 2840 N N . GLY B 1 39 ? -15.742 21.438 34.625 1 79.88 39 GLY B N 1
ATOM 2841 C CA . GLY B 1 39 ? -14.5 20.734 34.312 1 79.88 39 GLY B CA 1
ATOM 2842 C C . GLY B 1 39 ? -13.586 21.547 33.406 1 79.88 39 GLY B C 1
ATOM 2843 O O . GLY B 1 39 ? -13.977 22.594 32.906 1 79.88 39 GLY B O 1
ATOM 2844 N N . THR B 1 40 ? -12.305 21.156 33.438 1 85.5 40 THR B N 1
ATOM 2845 C CA . THR B 1 40 ? -11.305 21.766 32.562 1 85.5 40 THR B CA 1
ATOM 2846 C C . THR B 1 40 ? -10.719 20.734 31.609 1 85.5 40 THR B C 1
ATOM 2848 O O . THR B 1 40 ? -9.594 20.266 31.797 1 85.5 40 THR B O 1
ATOM 2851 N N . PRO B 1 41 ? -11.562 20.453 30.609 1 89.81 41 PRO B N 1
ATOM 2852 C CA . PRO B 1 41 ? -11.055 19.469 29.656 1 89.81 41 PRO B CA 1
ATOM 2853 C C . PRO B 1 41 ? -9.773 19.906 28.969 1 89.81 41 PRO B C 1
ATOM 2855 O O . PRO B 1 41 ? -9.602 21.109 28.672 1 89.81 41 PRO B O 1
ATOM 2858 N N . GLN B 1 42 ? -8.859 18.953 28.891 1 91.56 42 GLN B N 1
ATOM 2859 C CA . GLN B 1 42 ? -7.594 19.156 28.188 1 91.56 42 GLN B CA 1
ATOM 2860 C C . GLN B 1 42 ? -7.539 18.312 26.922 1 91.56 42 GLN B C 1
ATOM 2862 O O . GLN B 1 42 ? -7.43 17.078 26.984 1 91.56 42 GLN B O 1
ATOM 2867 N N . ALA B 1 43 ? -7.535 19.031 25.828 1 92.31 43 ALA B N 1
ATOM 2868 C CA . ALA B 1 43 ? -7.648 18.359 24.547 1 92.31 43 ALA B CA 1
ATOM 2869 C C . ALA B 1 43 ? -6.273 18.156 23.906 1 92.31 43 ALA B C 1
ATOM 2871 O O . ALA B 1 43 ? -5.352 18.938 24.141 1 92.31 43 ALA B O 1
ATOM 2872 N N . SER B 1 44 ? -6.125 17.094 23.266 1 92.25 44 SER B N 1
ATOM 2873 C CA . SER B 1 44 ? -4.918 16.797 22.516 1 92.25 44 SER B CA 1
ATOM 2874 C C . SER B 1 44 ? -5.25 16.406 21.078 1 92.25 44 SER B C 1
ATOM 2876 O O . SER B 1 44 ? -6.281 15.789 20.812 1 92.25 44 SER B O 1
ATOM 2878 N N . LEU B 1 45 ? -4.355 16.859 20.156 1 89.81 45 LEU B N 1
ATOM 2879 C CA . LEU B 1 45 ? -4.594 16.625 18.734 1 89.81 45 LEU B CA 1
ATOM 2880 C C . LEU B 1 45 ? -3.283 16.422 17.984 1 89.81 45 LEU B C 1
ATOM 2882 O O . LEU B 1 45 ? -2.32 17.156 18.188 1 89.81 45 LEU B O 1
ATOM 2886 N N . SER B 1 46 ? -3.207 15.32 17.297 1 88.56 46 SER B N 1
ATOM 2887 C CA . SER B 1 46 ? -2.168 15.109 16.297 1 88.56 46 SER B CA 1
ATOM 2888 C C . SER B 1 46 ? -2.754 15.086 14.891 1 88.56 46 SER B C 1
ATOM 2890 O O . SER B 1 46 ? -3.842 14.547 14.68 1 88.56 46 SER B O 1
ATOM 2892 N N . HIS B 1 47 ? -2.135 15.734 13.992 1 88.06 47 HIS B N 1
ATOM 2893 C CA . HIS B 1 47 ? -2.635 15.812 12.625 1 88.06 47 HIS B CA 1
ATOM 2894 C C . HIS B 1 47 ? -1.488 15.859 11.617 1 88.06 47 HIS B C 1
ATOM 2896 O O . HIS B 1 47 ? -0.456 16.484 11.875 1 88.06 47 HIS B O 1
ATOM 2902 N N . CYS B 1 48 ? -1.658 15.141 10.5 1 84.31 48 CYS B N 1
ATOM 2903 C CA . CYS B 1 48 ? -0.711 15.25 9.391 1 84.31 48 CYS B CA 1
ATOM 2904 C C . CYS B 1 48 ? -1.372 14.883 8.07 1 84.31 48 CYS B C 1
ATOM 2906 O O . CYS B 1 48 ? -2.342 14.125 8.039 1 84.31 48 CYS B O 1
ATOM 2908 N N . LYS B 1 49 ? -0.888 15.531 7.07 1 85.56 49 LYS B N 1
ATOM 2909 C CA . LYS B 1 49 ? -1.258 15.117 5.723 1 85.56 49 LYS B CA 1
ATOM 2910 C C . LYS B 1 49 ? -0.527 13.836 5.32 1 85.56 49 LYS B C 1
ATOM 2912 O O . LYS B 1 49 ? 0.652 13.664 5.637 1 85.56 49 LYS B O 1
ATOM 2917 N N . PHE B 1 50 ? -1.211 12.977 4.641 1 90.19 50 PHE B N 1
ATOM 2918 C CA . PHE B 1 50 ? -0.655 11.703 4.188 1 90.19 50 PHE B CA 1
ATOM 2919 C C . PHE B 1 50 ? -1.139 11.375 2.781 1 90.19 50 PHE B C 1
ATOM 2921 O O . PHE B 1 50 ? -2.203 10.773 2.609 1 90.19 50 PHE B O 1
ATOM 2928 N N . GLY B 1 51 ? -0.237 11.664 1.794 1 88.38 51 GLY B N 1
ATOM 2929 C CA . GLY B 1 51 ? -0.714 11.555 0.424 1 88.38 51 GLY B CA 1
ATOM 2930 C C . GLY B 1 51 ? -1.926 12.43 0.147 1 88.38 51 GLY B C 1
ATOM 2931 O O . GLY B 1 51 ? -1.865 13.648 0.293 1 88.38 51 GLY B O 1
ATOM 2932 N N . LYS B 1 52 ? -3.045 11.711 -0.147 1 90.69 52 LYS B N 1
ATOM 2933 C CA . LYS B 1 52 ? -4.277 12.438 -0.434 1 90.69 52 LYS B CA 1
ATOM 2934 C C . LYS B 1 52 ? -5.219 12.422 0.767 1 90.69 52 LYS B C 1
ATOM 2936 O O . LYS B 1 52 ? -6.328 12.961 0.702 1 90.69 52 LYS B O 1
ATOM 2941 N N . LEU B 1 53 ? -4.73 11.891 1.829 1 95 53 LEU B N 1
ATOM 2942 C CA . LEU B 1 53 ? -5.535 11.766 3.041 1 95 53 LEU B CA 1
ATOM 2943 C C . LEU B 1 53 ? -5.016 12.695 4.133 1 95 53 LEU B C 1
ATOM 2945 O O . LEU B 1 53 ? -3.914 13.242 4.023 1 95 53 LEU B O 1
ATOM 2949 N N . ASP B 1 54 ? -5.852 12.961 5.105 1 92.31 54 ASP B N 1
ATOM 2950 C CA . ASP B 1 54 ? -5.422 13.516 6.387 1 92.31 54 ASP B CA 1
ATOM 2951 C C . ASP B 1 54 ? -5.621 12.508 7.516 1 92.31 54 ASP B C 1
ATOM 2953 O O . ASP B 1 54 ? -6.641 11.812 7.562 1 92.31 54 ASP B O 1
ATOM 2957 N N . LEU B 1 55 ? -4.637 12.438 8.32 1 93.69 55 LEU B N 1
ATOM 2958 C CA . LEU B 1 55 ? -4.723 11.633 9.531 1 93.69 55 LEU B CA 1
ATOM 2959 C C . LEU B 1 55 ? -4.812 12.523 10.766 1 93.69 55 LEU B C 1
ATOM 2961 O O . LEU B 1 55 ? -4.004 13.438 10.945 1 93.69 55 LEU B O 1
ATOM 2965 N N . CYS B 1 56 ? -5.82 12.258 11.602 1 94.62 56 CYS B N 1
ATOM 2966 C CA . CYS B 1 56 ? -6.059 13.086 12.781 1 94.62 56 CYS B CA 1
ATOM 2967 C C . CYS B 1 56 ? -6.375 12.219 14 1 94.62 56 CYS B C 1
ATOM 2969 O O . CYS B 1 56 ? -7.34 11.453 13.984 1 94.62 56 CYS B O 1
ATOM 2971 N N . GLN B 1 57 ? -5.551 12.305 14.953 1 94.81 57 GLN B N 1
ATOM 2972 C CA . GLN B 1 57 ? -5.816 11.688 16.25 1 94.81 57 GLN B CA 1
ATOM 2973 C C .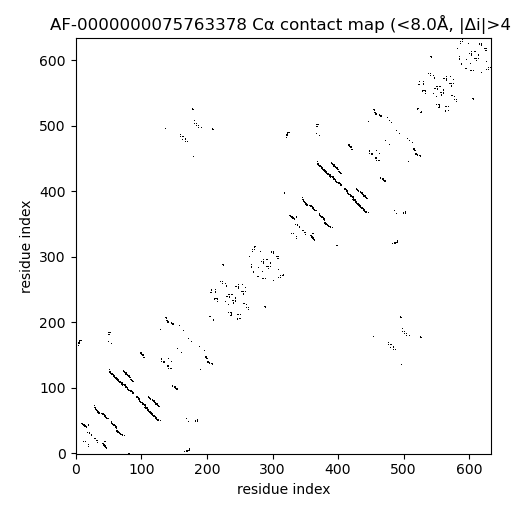 GLN B 1 57 ? -6.238 12.727 17.281 1 94.81 57 GLN B C 1
ATOM 2975 O O . GLN B 1 57 ? -5.504 13.68 17.547 1 94.81 57 GLN B O 1
ATOM 2980 N N . ILE B 1 58 ? -7.398 12.484 17.922 1 95.31 58 ILE B N 1
ATOM 2981 C CA . ILE B 1 58 ? -7.934 13.57 18.719 1 95.31 58 ILE B CA 1
ATOM 2982 C C . ILE B 1 58 ? -8.492 13.016 20.031 1 95.31 58 ILE B C 1
ATOM 2984 O O . ILE B 1 58 ? -9.039 11.906 20.062 1 95.31 58 ILE B O 1
ATOM 2988 N N . SER B 1 59 ? -8.312 13.695 21.062 1 95.31 59 SER B N 1
ATOM 2989 C CA . SER B 1 59 ? -8.922 13.539 22.375 1 95.31 59 SER B CA 1
ATOM 2990 C C . SER B 1 59 ? -9.266 14.898 22.984 1 95.31 59 SER B C 1
ATOM 2992 O O . SER B 1 59 ? -8.43 15.805 22.984 1 95.31 59 SER B O 1
ATOM 2994 N N . TYR B 1 60 ? -10.469 15.062 23.469 1 94.19 60 TYR B N 1
ATOM 2995 C CA . TYR B 1 60 ? -10.875 16.359 24.016 1 94.19 60 TYR B CA 1
ATOM 2996 C C . TYR B 1 60 ? -10.648 16.406 25.531 1 94.19 60 TYR B C 1
ATOM 2998 O O . TYR B 1 60 ? -10.68 17.484 26.125 1 94.19 60 TYR B O 1
ATOM 3006 N N . GLY B 1 61 ? -10.391 15.32 26.125 1 91.06 61 GLY B N 1
ATOM 3007 C CA . GLY B 1 61 ? -10.102 15.273 27.562 1 91.06 61 GLY B CA 1
ATOM 3008 C C . GLY B 1 61 ? -11.328 15.492 28.422 1 91.06 61 GLY B C 1
ATOM 3009 O O . GLY B 1 61 ? -11.211 15.75 29.625 1 91.06 61 GLY B O 1
ATOM 3010 N N . GLY B 1 62 ? -12.453 15.492 27.891 1 91.19 62 GLY B N 1
ATOM 3011 C CA . GLY B 1 62 ? -13.766 15.586 28.5 1 91.19 62 GLY B CA 1
ATOM 3012 C C . GLY B 1 62 ? -14.891 15.156 27.594 1 91.19 62 GLY B C 1
ATOM 3013 O O . GLY B 1 62 ? -14.664 14.875 26.406 1 91.19 62 GLY B O 1
ATOM 3014 N N . SER B 1 63 ? -16.078 15.039 28.281 1 93.25 63 SER B N 1
ATOM 3015 C CA . SER B 1 63 ? -17.234 14.734 27.453 1 93.25 63 SER B CA 1
ATOM 3016 C C . SER B 1 63 ? -17.578 15.898 26.516 1 93.25 63 SER B C 1
ATOM 3018 O O . SER B 1 63 ? -17.594 17.047 26.938 1 93.25 63 SER B O 1
ATOM 3020 N N . VAL B 1 64 ? -17.734 15.562 25.25 1 94.88 64 VAL B N 1
ATOM 3021 C CA . VAL B 1 64 ? -17.984 16.609 24.266 1 94.88 64 VAL B CA 1
ATOM 3022 C C . VAL B 1 64 ? -19.062 16.141 23.281 1 94.88 64 VAL B C 1
ATOM 3024 O O . VAL B 1 64 ? -19.062 14.977 22.875 1 94.88 64 VAL B O 1
ATOM 3027 N N . HIS B 1 65 ? -19.953 17.062 23.016 1 96.5 65 HIS B N 1
ATOM 3028 C CA . HIS B 1 65 ? -20.953 16.844 21.984 1 96.5 65 HIS B CA 1
ATOM 3029 C C . HIS B 1 65 ? -20.547 17.531 20.672 1 96.5 65 HIS B C 1
ATOM 3031 O O . HIS B 1 65 ? -20.359 18.75 20.656 1 96.5 65 HIS B O 1
ATOM 3037 N N . VAL B 1 66 ? -20.359 16.734 19.609 1 96.88 66 VAL B N 1
ATOM 3038 C CA . VAL B 1 66 ? -19.906 17.234 18.328 1 96.88 66 VAL B CA 1
ATOM 3039 C C . VAL B 1 66 ? -21.031 17.141 17.312 1 96.88 66 VAL B C 1
ATOM 3041 O O . VAL B 1 66 ? -21.609 16.062 17.094 1 96.88 66 VAL B O 1
ATOM 3044 N N . THR B 1 67 ? -21.328 18.25 16.625 1 97 67 THR B N 1
ATOM 3045 C CA . THR B 1 67 ? -22.375 18.25 15.617 1 97 67 THR B CA 1
ATOM 3046 C C . THR B 1 67 ? -21.906 18.953 14.344 1 97 67 THR B C 1
ATOM 3048 O O . THR B 1 67 ? -21.047 19.828 14.398 1 97 67 THR B O 1
ATOM 3051 N N . SER B 1 68 ? -22.375 18.531 13.25 1 96 68 SER B N 1
ATOM 3052 C CA . SER B 1 68 ? -22.172 19.141 11.938 1 96 68 SER B CA 1
ATOM 3053 C C . SER B 1 68 ? -23.312 18.812 10.992 1 96 68 SER B C 1
ATOM 3055 O O . SER B 1 68 ? -23.828 17.688 10.977 1 96 68 SER B O 1
ATOM 3057 N N . PRO B 1 69 ? -23.766 19.859 10.203 1 93.69 69 PRO B N 1
ATOM 3058 C CA . PRO B 1 69 ? -24.828 19.547 9.234 1 93.69 69 PRO B CA 1
ATOM 3059 C C . PRO B 1 69 ? -24.344 18.609 8.125 1 93.69 69 PRO B C 1
ATOM 3061 O O . PRO B 1 69 ? -25.125 17.812 7.602 1 93.69 69 PRO B O 1
ATOM 3064 N N . ALA B 1 70 ? -23.188 18.797 7.703 1 94.38 70 ALA B N 1
ATOM 3065 C CA . ALA B 1 70 ? -22.578 17.984 6.656 1 94.38 70 ALA B CA 1
ATOM 3066 C C . ALA B 1 70 ? -21.078 18.219 6.578 1 94.38 70 ALA B C 1
ATOM 3068 O O . ALA B 1 70 ? -20.578 19.25 7.023 1 94.38 70 ALA B O 1
ATOM 3069 N N . LEU B 1 71 ? -20.391 17.203 6.039 1 93.25 71 LEU B N 1
ATOM 3070 C CA . LEU B 1 71 ? -18.953 17.344 5.82 1 93.25 71 LEU B CA 1
ATOM 3071 C C . LEU B 1 71 ? -18.656 17.875 4.422 1 93.25 71 LEU B C 1
ATOM 3073 O O . LEU B 1 71 ? -17.531 18.234 4.109 1 93.25 71 LEU B O 1
ATOM 3077 N N . GLU B 1 72 ? -19.656 17.828 3.635 1 90 72 GLU B N 1
ATOM 3078 C CA . GLU B 1 72 ? -19.734 18.484 2.332 1 90 72 GLU B CA 1
ATOM 3079 C C . GLU B 1 72 ? -18.906 17.75 1.29 1 90 72 GLU B C 1
ATOM 3081 O O . GLU B 1 72 ? -19.469 17.047 0.433 1 90 72 GLU B O 1
ATOM 3086 N N . THR B 1 73 ? -17.578 17.797 1.342 1 93.31 73 THR B N 1
ATOM 3087 C CA . THR B 1 73 ? -16.781 17.266 0.25 1 93.31 73 THR B CA 1
ATOM 3088 C C . THR B 1 73 ? -15.805 16.203 0.764 1 93.31 73 THR B C 1
ATOM 3090 O O . THR B 1 73 ? -14.875 15.805 0.053 1 93.31 73 THR B O 1
ATOM 3093 N N . ILE B 1 74 ? -16 15.789 2.004 1 96.75 74 ILE B N 1
ATOM 3094 C CA . ILE B 1 74 ? -15.039 14.852 2.566 1 96.75 74 ILE B CA 1
ATOM 3095 C C . ILE B 1 74 ? -15.773 13.711 3.27 1 96.75 74 ILE B C 1
ATOM 3097 O O . ILE B 1 74 ? -16.875 13.906 3.787 1 96.75 74 ILE B O 1
ATOM 3101 N N . TYR B 1 75 ? -15.203 12.547 3.188 1 97.69 75 TYR B N 1
ATOM 3102 C CA . TYR B 1 75 ? -15.594 11.422 4.027 1 97.69 75 TYR B CA 1
ATOM 3103 C C . TYR B 1 75 ? -14.758 11.383 5.305 1 97.69 75 TYR B C 1
ATOM 3105 O O . TYR B 1 75 ? -13.586 11.742 5.301 1 97.69 75 TYR B O 1
ATOM 3113 N N . HIS B 1 76 ? -15.344 10.93 6.387 1 97.75 76 HIS B N 1
ATOM 3114 C CA . HIS B 1 76 ? -14.609 10.617 7.605 1 97.75 76 HIS B CA 1
ATOM 3115 C C . HIS B 1 76 ? -14.656 9.125 7.918 1 97.75 76 HIS B C 1
ATOM 3117 O O . HIS B 1 76 ? -15.742 8.555 8.039 1 97.75 76 HIS B O 1
ATOM 3123 N N . LEU B 1 77 ? -13.555 8.578 7.926 1 96.81 77 LEU B N 1
ATOM 3124 C CA . LEU B 1 77 ? -13.398 7.262 8.531 1 96.81 77 LEU B CA 1
ATOM 3125 C C . LEU B 1 77 ? -12.805 7.379 9.938 1 96.81 77 LEU B C 1
ATOM 3127 O O . LEU B 1 77 ? -11.664 7.801 10.102 1 96.81 77 LEU B O 1
ATOM 3131 N N . GLN B 1 78 ? -13.578 6.961 10.977 1 96.31 78 GLN B N 1
ATOM 3132 C CA . GLN B 1 78 ? -13.156 7.16 12.359 1 96.31 78 GLN B CA 1
ATOM 3133 C C . GLN B 1 78 ? -13.008 5.828 13.086 1 96.31 78 GLN B C 1
ATOM 3135 O O . GLN B 1 78 ? -13.922 5.004 13.07 1 96.31 78 GLN B O 1
ATOM 3140 N N . LEU B 1 79 ? -11.906 5.641 13.633 1 94.75 79 LEU B N 1
ATOM 3141 C CA . LEU B 1 79 ? -11.648 4.469 14.461 1 94.75 79 LEU B CA 1
ATOM 3142 C C . LEU B 1 79 ? -11.578 4.844 15.938 1 94.75 79 LEU B C 1
ATOM 3144 O O . LEU B 1 79 ? -10.734 5.645 16.344 1 94.75 79 LEU B O 1
ATOM 3148 N N . LEU B 1 80 ? -12.477 4.25 16.703 1 94.88 80 LEU B N 1
ATOM 3149 C CA . LEU B 1 80 ? -12.445 4.492 18.141 1 94.88 80 LEU B CA 1
ATOM 3150 C C . LEU B 1 80 ? -11.32 3.689 18.797 1 94.88 80 LEU B C 1
ATOM 3152 O O . LEU B 1 80 ? -11.242 2.471 18.625 1 94.88 80 LEU B O 1
ATOM 3156 N N . GLN B 1 81 ? -10.477 4.391 19.484 1 92.69 81 GLN B N 1
ATOM 3157 C CA . GLN B 1 81 ? -9.32 3.74 20.078 1 92.69 81 GLN B CA 1
ATOM 3158 C C . GLN B 1 81 ? -9.508 3.557 21.578 1 92.69 81 GLN B C 1
ATOM 3160 O O . GLN B 1 81 ? -9.062 2.562 22.156 1 92.69 81 GLN B O 1
ATOM 3165 N N . ARG B 1 82 ? -10.055 4.492 22.188 1 95.19 82 ARG B N 1
ATOM 3166 C CA . ARG B 1 82 ? -10.312 4.473 23.625 1 95.19 82 ARG B CA 1
ATOM 3167 C C . ARG B 1 82 ? -11.633 5.148 23.953 1 95.19 82 ARG B C 1
ATOM 3169 O O . ARG B 1 82 ? -12.094 6.023 23.219 1 95.19 82 ARG B O 1
ATOM 3176 N N . GLY B 1 83 ? -12.266 4.68 25.078 1 95.94 83 GLY B N 1
ATOM 3177 C CA . GLY B 1 83 ? -13.523 5.273 25.516 1 95.94 83 GLY B CA 1
ATOM 3178 C C . GLY B 1 83 ? -14.711 4.832 24.672 1 95.94 83 GLY B C 1
ATOM 3179 O O . GLY B 1 83 ? -14.773 3.678 24.25 1 95.94 83 GLY B O 1
ATOM 3180 N N . HIS B 1 84 ? -15.695 5.699 24.672 1 95.81 84 HIS B N 1
ATOM 3181 C CA . HIS B 1 84 ? -16.875 5.41 23.859 1 95.81 84 HIS B CA 1
ATOM 3182 C C . HIS B 1 84 ? -17.391 6.668 23.172 1 95.81 84 HIS B C 1
ATOM 3184 O O . HIS B 1 84 ? -17.047 7.785 23.578 1 95.81 84 HIS B O 1
ATOM 3190 N N . CYS B 1 85 ? -18.094 6.461 22.125 1 96.62 85 CYS B N 1
ATOM 3191 C CA . CYS B 1 85 ? -18.672 7.531 21.328 1 96.62 85 CYS B CA 1
ATOM 3192 C C . CYS B 1 85 ? -20.094 7.195 20.906 1 96.62 85 CYS B C 1
ATOM 3194 O O . CYS B 1 85 ? -20.344 6.156 20.281 1 96.62 85 CYS B O 1
ATOM 3196 N N . LEU B 1 86 ? -21 8.039 21.344 1 97.12 86 LEU B N 1
ATOM 3197 C CA . LEU B 1 86 ? -22.406 7.852 20.953 1 97.12 86 LEU B CA 1
ATOM 3198 C C . LEU B 1 86 ? -22.688 8.547 19.625 1 97.12 86 LEU B C 1
ATOM 3200 O O . LEU B 1 86 ? -22.438 9.75 19.484 1 97.12 86 LEU B O 1
ATOM 3204 N N . TRP B 1 87 ? -23.156 7.789 18.688 1 96.75 87 TRP B N 1
ATOM 3205 C CA . TRP B 1 87 ? -23.562 8.305 17.391 1 96.75 87 TRP B CA 1
ATOM 3206 C C . TRP B 1 87 ? -25.094 8.312 17.25 1 96.75 87 TRP B C 1
ATOM 3208 O O . TRP B 1 87 ? -25.75 7.336 17.609 1 96.75 87 TRP B O 1
ATOM 3218 N N . ARG B 1 88 ? -25.609 9.383 16.844 1 94.94 88 ARG B N 1
ATOM 3219 C CA . ARG B 1 88 ? -27.031 9.508 16.547 1 94.94 88 ARG B CA 1
ATOM 3220 C C . ARG B 1 88 ? -27.25 9.914 15.086 1 94.94 88 ARG B C 1
ATOM 3222 O O . ARG B 1 88 ? -26.703 10.914 14.625 1 94.94 88 ARG B O 1
ATOM 3229 N N . GLY B 1 89 ? -27.953 9.133 14.352 1 89.94 89 GLY B N 1
ATOM 3230 C CA . GLY B 1 89 ? -28.281 9.414 12.961 1 89.94 89 GLY B CA 1
ATOM 3231 C C . GLY B 1 89 ? -29.406 8.555 12.422 1 89.94 89 GLY B C 1
ATOM 3232 O O . GLY B 1 89 ? -29.531 7.387 12.797 1 89.94 89 GLY B O 1
ATOM 3233 N N . ARG B 1 90 ? -30.125 9.203 11.547 1 83.88 90 ARG B N 1
ATOM 3234 C CA . ARG B 1 90 ? -31.203 8.508 10.859 1 83.88 90 ARG B CA 1
ATOM 3235 C C . ARG B 1 90 ? -32.156 7.832 11.852 1 83.88 90 ARG B C 1
ATOM 3237 O O . ARG B 1 90 ? -32.562 6.684 11.656 1 83.88 90 ARG B O 1
ATOM 3244 N N . GLY B 1 91 ? -32.344 8.508 12.883 1 85 91 GLY B N 1
ATOM 3245 C CA . GLY B 1 91 ? -33.281 7.996 13.867 1 85 91 GLY B CA 1
ATOM 3246 C C . GLY B 1 91 ? -32.719 6.867 14.703 1 85 91 GLY B C 1
ATOM 3247 O O . GLY B 1 91 ? -33.438 6.238 15.484 1 85 91 GLY B O 1
ATOM 3248 N N . GLN B 1 92 ? -31.5 6.555 14.555 1 90 92 GLN B N 1
ATOM 3249 C CA . GLN B 1 92 ? -30.859 5.48 15.297 1 90 92 GLN B CA 1
ATOM 3250 C C . GLN B 1 92 ? -29.719 6.016 16.172 1 90 92 GLN B C 1
ATOM 3252 O O . GLN B 1 92 ? -29.234 7.129 15.945 1 90 92 GLN B O 1
ATOM 3257 N N . GLU B 1 93 ? -29.547 5.25 17.234 1 93.75 93 GLU B N 1
ATOM 3258 C CA . GLU B 1 93 ? -28.406 5.535 18.109 1 93.75 93 GLU B CA 1
ATOM 3259 C C . GLU B 1 93 ? -27.5 4.32 18.234 1 93.75 93 GLU B C 1
ATOM 3261 O O . GLU B 1 93 ? -27.969 3.182 18.266 1 93.75 93 GLU B O 1
ATOM 3266 N N . HIS B 1 94 ? -26.219 4.602 18.266 1 93.94 94 HIS B N 1
ATOM 3267 C CA . HIS B 1 94 ? -25.266 3.52 18.453 1 93.94 94 HIS B CA 1
ATOM 3268 C C . HIS B 1 94 ? -24.078 3.979 19.281 1 93.94 94 HIS B C 1
ATOM 3270 O O . HIS B 1 94 ? -23.5 5.043 19.031 1 93.94 94 HIS B O 1
ATOM 3276 N N . TYR B 1 95 ? -23.75 3.076 20.234 1 94.56 95 TYR B N 1
ATOM 3277 C CA . TYR B 1 95 ? -22.578 3.318 21.062 1 94.56 95 TYR B CA 1
ATOM 3278 C C . TYR B 1 95 ? -21.359 2.596 20.5 1 94.56 95 TYR B C 1
ATOM 3280 O O . TYR B 1 95 ? -21.25 1.372 20.594 1 94.56 95 TYR B O 1
ATOM 3288 N N . PHE B 1 96 ? -20.469 3.432 20.016 1 95.06 96 PHE B N 1
ATOM 3289 C CA . PHE B 1 96 ? -19.234 2.861 19.484 1 95.06 96 PHE B CA 1
ATOM 3290 C C . PHE B 1 96 ? -18.25 2.547 20.594 1 95.06 96 PHE B C 1
ATOM 3292 O O . PHE B 1 96 ? -18.078 3.344 21.531 1 95.06 96 PHE B O 1
ATOM 3299 N N . THR B 1 97 ? -17.656 1.387 20.5 1 93.75 97 THR B N 1
ATOM 3300 C CA . THR B 1 97 ? -16.625 0.95 21.422 1 93.75 97 THR B CA 1
ATOM 3301 C C . THR B 1 97 ? -15.281 0.795 20.703 1 93.75 97 THR B C 1
ATOM 3303 O O . THR B 1 97 ? -15.234 0.784 19.469 1 93.75 97 THR B O 1
ATOM 3306 N N . PRO B 1 98 ? -14.219 0.742 21.516 1 92.62 98 PRO B N 1
ATOM 3307 C CA . PRO B 1 98 ? -12.906 0.627 20.875 1 92.62 98 PRO B CA 1
ATOM 3308 C C . PRO B 1 98 ? -12.828 -0.532 19.891 1 92.62 98 PRO B C 1
ATOM 3310 O O . PRO B 1 98 ? -13.305 -1.631 20.172 1 92.62 98 PRO B O 1
ATOM 3313 N N . GLY B 1 99 ? -12.281 -0.231 18.672 1 89.19 99 GLY B N 1
ATOM 3314 C CA . GLY B 1 99 ? -12.18 -1.237 17.625 1 89.19 99 GLY B CA 1
ATOM 3315 C C . GLY B 1 99 ? -13.258 -1.111 16.562 1 89.19 99 GLY B C 1
ATOM 3316 O O . GLY B 1 99 ? -13.172 -1.735 15.5 1 89.19 99 GLY B O 1
ATOM 3317 N N . GLU B 1 100 ? -14.195 -0.31 16.812 1 91.81 100 GLU B N 1
ATOM 3318 C CA . GLU B 1 100 ? -15.258 -0.102 15.828 1 91.81 100 GLU B CA 1
ATOM 3319 C C . GLU B 1 100 ? -14.961 1.101 14.938 1 91.81 100 GLU B C 1
ATOM 3321 O O . GLU B 1 100 ? -14.289 2.043 15.359 1 91.81 100 GLU B O 1
ATOM 3326 N N . LEU B 1 101 ? -15.531 0.971 13.688 1 93.19 101 LEU B N 1
ATOM 3327 C CA . LEU B 1 101 ? -15.273 1.976 12.656 1 93.19 101 LEU B CA 1
ATOM 3328 C C . LEU B 1 101 ? -16.562 2.715 12.297 1 93.19 101 LEU B C 1
ATOM 3330 O O . LEU B 1 101 ? -17.594 2.09 12.062 1 93.19 101 LEU B O 1
ATOM 3334 N N . LEU B 1 102 ? -16.484 4.02 12.344 1 95.38 102 LEU B N 1
ATOM 3335 C CA . LEU B 1 102 ? -17.578 4.887 11.914 1 95.38 102 LEU B CA 1
ATOM 3336 C C . LEU B 1 102 ? -17.234 5.57 10.594 1 95.38 102 LEU B C 1
ATOM 3338 O O . LEU B 1 102 ? -16.219 6.254 10.492 1 95.38 102 LEU B O 1
ATOM 3342 N N . LEU B 1 103 ? -18 5.293 9.57 1 96 103 LEU B N 1
ATOM 3343 C CA . LEU B 1 103 ? -17.844 5.957 8.281 1 96 103 LEU B CA 1
ATOM 3344 C C . LEU B 1 103 ? -18.953 6.984 8.055 1 96 103 LEU B C 1
ATOM 3346 O O . LEU B 1 103 ? -20.141 6.656 8.156 1 96 103 LEU B O 1
ATOM 3350 N N . ILE B 1 104 ? -18.578 8.25 7.812 1 97 104 ILE B N 1
ATOM 3351 C CA . ILE B 1 104 ? -19.531 9.328 7.605 1 97 104 ILE B CA 1
ATOM 3352 C C . ILE B 1 104 ? -19.453 9.812 6.16 1 97 104 ILE B C 1
ATOM 3354 O O . ILE B 1 104 ? -18.391 10.234 5.695 1 97 104 ILE B O 1
ATOM 3358 N N . ASN B 1 105 ? -20.594 9.781 5.441 1 96.69 105 ASN B N 1
ATOM 3359 C CA . ASN B 1 105 ? -20.672 10.32 4.09 1 96.69 105 ASN B CA 1
ATOM 3360 C C . ASN B 1 105 ? -20.641 11.852 4.094 1 96.69 105 ASN B C 1
ATOM 3362 O O . ASN B 1 105 ? -21.016 12.477 5.09 1 96.69 105 ASN B O 1
ATOM 3366 N N . PRO B 1 106 ? -20.219 12.445 2.975 1 96.12 106 PRO B N 1
ATOM 3367 C CA . PRO B 1 106 ? -20.078 13.898 2.906 1 96.12 106 PRO B CA 1
ATOM 3368 C C . PRO B 1 106 ? -21.375 14.641 3.223 1 96.12 106 PRO B C 1
ATOM 3370 O O . PRO B 1 106 ? -21.344 15.711 3.838 1 96.12 106 PRO B O 1
ATOM 3373 N N . ASP B 1 107 ? -22.469 14.062 2.895 1 94.06 107 ASP B N 1
ATOM 3374 C CA . ASP B 1 107 ? -23.734 14.773 3.018 1 94.06 107 ASP B CA 1
ATOM 3375 C C . ASP B 1 107 ? -24.5 14.336 4.27 1 94.06 107 ASP B C 1
ATOM 3377 O O . ASP B 1 107 ? -25.594 14.828 4.539 1 94.06 107 ASP B O 1
ATOM 3381 N N . ASP B 1 108 ? -23.969 13.445 5.02 1 94.5 108 ASP B N 1
ATOM 3382 C CA . ASP B 1 108 ? -24.625 12.992 6.242 1 94.5 108 ASP B CA 1
ATOM 3383 C C . ASP B 1 108 ? -24.391 13.969 7.391 1 94.5 108 ASP B C 1
ATOM 3385 O O . ASP B 1 108 ? -23.297 14.5 7.543 1 94.5 108 ASP B O 1
ATOM 3389 N N . PRO B 1 109 ? -25.438 14.227 8.164 1 95.56 109 PRO B N 1
ATOM 3390 C CA . PRO B 1 109 ? -25.203 15.016 9.375 1 95.56 109 PRO B CA 1
ATOM 3391 C C . PRO B 1 109 ? -24.391 14.266 10.422 1 95.56 109 PRO B C 1
ATOM 3393 O O . PRO B 1 109 ? -24.406 13.031 10.461 1 95.56 109 PRO B O 1
ATOM 3396 N N . VAL B 1 110 ? -23.656 15.008 11.242 1 96.56 110 VAL B N 1
ATOM 3397 C CA . VAL B 1 110 ? -22.828 14.445 12.305 1 96.56 110 VAL B CA 1
ATOM 3398 C C . VAL B 1 110 ? -23.438 14.789 13.664 1 96.56 110 VAL B C 1
ATOM 3400 O O . VAL B 1 110 ? -23.734 15.953 13.945 1 96.56 110 VAL B O 1
ATOM 3403 N N . ASP B 1 111 ? -23.656 13.828 14.438 1 97.62 111 ASP B N 1
ATOM 3404 C CA . ASP B 1 111 ? -24.094 13.953 15.828 1 97.62 111 ASP B CA 1
ATOM 3405 C C . ASP B 1 111 ? -23.406 12.914 16.719 1 97.62 111 ASP B C 1
ATOM 3407 O O . ASP B 1 111 ? -23.859 11.773 16.797 1 97.62 111 ASP B O 1
ATOM 3411 N N . LEU B 1 112 ? -22.375 13.375 17.391 1 97.44 112 LEU B N 1
ATOM 3412 C CA . LEU B 1 112 ? -21.531 12.477 18.188 1 97.44 112 LEU B CA 1
ATOM 3413 C C . LEU B 1 112 ? -21.359 13.008 19.609 1 97.44 112 LEU B C 1
ATOM 3415 O O . LEU B 1 112 ? -21.219 14.219 19.812 1 97.44 112 LEU B O 1
ATOM 3419 N N . THR B 1 113 ? -21.391 12.172 20.531 1 97.38 113 THR B N 1
ATOM 3420 C CA . THR B 1 113 ? -21.047 12.5 21.906 1 97.38 113 THR B CA 1
ATOM 3421 C C . THR B 1 113 ? -19.875 11.648 22.391 1 97.38 113 THR B C 1
ATOM 3423 O O . THR B 1 113 ? -19.984 10.422 22.453 1 97.38 113 THR B O 1
ATOM 3426 N N . TYR B 1 114 ? -18.828 12.336 22.719 1 96.62 114 TYR B N 1
ATOM 3427 C CA . TYR B 1 114 ? -17.625 11.672 23.203 1 96.62 114 TYR B CA 1
ATOM 3428 C C . TYR B 1 114 ? -17.672 11.477 24.719 1 96.62 114 TYR B C 1
ATOM 3430 O O . TYR B 1 114 ? -18.125 12.367 25.438 1 96.62 114 TYR B O 1
ATOM 3438 N N . SER B 1 115 ? -17.203 10.367 25.188 1 95.5 115 SER B N 1
ATOM 3439 C CA . SER B 1 115 ? -16.891 10.227 26.609 1 95.5 115 SER B CA 1
ATOM 3440 C C . SER B 1 115 ? -15.656 11.023 26.984 1 95.5 115 SER B C 1
ATOM 3442 O O . SER B 1 115 ? -14.953 11.547 26.125 1 95.5 115 SER B O 1
ATOM 3444 N N . ASP B 1 116 ? -15.375 11.148 28.281 1 93.38 116 ASP B N 1
ATOM 3445 C CA . ASP B 1 116 ? -14.266 11.953 28.781 1 93.38 116 ASP B CA 1
ATOM 3446 C C . ASP B 1 116 ? -12.922 11.352 28.359 1 93.38 116 ASP B C 1
ATOM 3448 O O . ASP B 1 116 ? -11.945 12.078 28.172 1 93.38 116 ASP B O 1
ATOM 3452 N N . ASP B 1 117 ? -12.891 10.062 28.172 1 94.19 117 ASP B N 1
ATOM 3453 C CA . ASP B 1 117 ? -11.641 9.375 27.844 1 94.19 117 ASP B CA 1
ATOM 3454 C C . ASP B 1 117 ? -11.609 8.977 26.375 1 94.19 117 ASP B C 1
ATOM 3456 O O . ASP B 1 117 ? -10.758 8.188 25.953 1 94.19 117 ASP B O 1
ATOM 3460 N N . CYS B 1 118 ? -12.523 9.586 25.578 1 95.81 118 CYS B N 1
ATOM 3461 C CA . CYS B 1 118 ? -12.641 9.195 24.188 1 95.81 118 CYS B CA 1
ATOM 3462 C C . CYS B 1 118 ? -11.422 9.641 23.391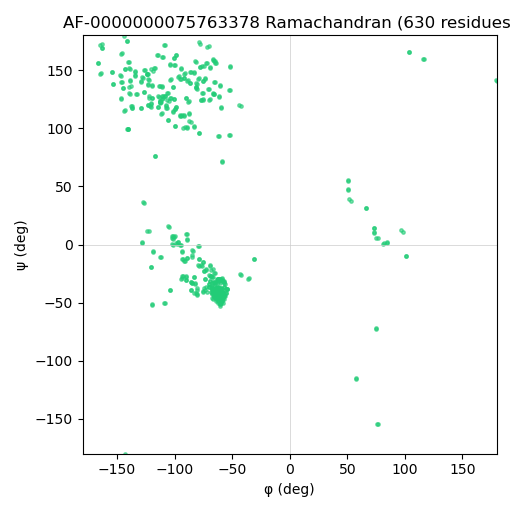 1 95.81 118 CYS B C 1
ATOM 3464 O O . CYS B 1 118 ? -11.031 10.805 23.438 1 95.81 118 CYS B O 1
ATOM 3466 N N . GLU B 1 119 ? -10.766 8.703 22.719 1 95.5 119 GLU B N 1
ATOM 3467 C CA . GLU B 1 119 ? -9.711 8.953 21.75 1 95.5 119 GLU B CA 1
ATOM 3468 C C . GLU B 1 119 ? -10.008 8.258 20.422 1 95.5 119 GLU B C 1
ATOM 3470 O O . GLU B 1 119 ? -10.375 7.086 20.391 1 95.5 119 GLU B O 1
ATOM 3475 N N . LYS B 1 120 ? -9.875 9.023 19.328 1 94.88 120 LYS B N 1
ATOM 3476 C CA . LYS B 1 120 ? -10.195 8.445 18.031 1 94.88 120 LYS B CA 1
ATOM 3477 C C . LYS B 1 120 ? -9.188 8.867 16.969 1 94.88 120 LYS B C 1
ATOM 3479 O O . LYS B 1 120 ? -8.547 9.914 17.094 1 94.88 120 LYS B O 1
ATOM 3484 N N . LEU B 1 121 ? -9.047 7.988 16.016 1 95.81 121 LEU B N 1
ATOM 3485 C CA . LEU B 1 121 ? -8.328 8.305 14.797 1 95.81 121 LEU B CA 1
ATOM 3486 C C . LEU B 1 121 ? -9.297 8.625 13.664 1 95.81 121 LEU B C 1
ATOM 3488 O O . LEU B 1 121 ? -10.211 7.844 13.383 1 95.81 121 LEU B O 1
ATOM 3492 N N . ILE B 1 122 ? -9.164 9.758 13.047 1 97.06 122 ILE B N 1
ATOM 3493 C CA . ILE B 1 122 ? -9.992 10.172 11.922 1 97.06 122 ILE B CA 1
ATOM 3494 C C . ILE B 1 122 ? -9.156 10.211 10.648 1 97.06 122 ILE B C 1
ATOM 3496 O O . ILE B 1 122 ? -8.117 10.875 10.594 1 97.06 122 ILE B O 1
ATOM 3500 N N . VAL B 1 123 ? -9.578 9.484 9.695 1 97.31 123 VAL B N 1
ATOM 3501 C CA . VAL B 1 123 ? -9.023 9.562 8.344 1 97.31 123 VAL B CA 1
ATOM 3502 C C . VAL B 1 123 ? -9.953 10.375 7.453 1 97.31 123 VAL B C 1
ATOM 3504 O O . VAL B 1 123 ? -11.094 9.969 7.195 1 97.31 123 VAL B O 1
ATOM 3507 N N . LYS B 1 124 ? -9.461 11.461 7.055 1 97.62 124 LYS B N 1
ATOM 3508 C CA . LYS B 1 124 ? -10.211 12.328 6.152 1 97.62 124 LYS B CA 1
ATOM 3509 C C . LYS B 1 124 ? -9.922 11.984 4.691 1 97.62 124 LYS B C 1
ATOM 3511 O O . LYS B 1 124 ? -8.766 11.953 4.273 1 97.62 124 LYS B O 1
ATOM 3516 N N . LEU B 1 125 ? -10.984 11.727 3.91 1 97.38 125 LEU B N 1
ATOM 3517 C CA . LEU B 1 125 ? -10.859 11.375 2.5 1 97.38 125 LEU B CA 1
ATOM 3518 C C . LEU B 1 125 ? -11.648 12.344 1.624 1 97.38 125 LEU B C 1
ATOM 3520 O O . LEU B 1 125 ? -12.875 12.398 1.695 1 97.38 125 LEU B O 1
ATOM 3524 N N . PRO B 1 126 ? -10.961 13.031 0.729 1 95.44 126 PRO B N 1
ATOM 3525 C CA . PRO B 1 126 ? -11.703 13.875 -0.21 1 95.44 126 PRO B CA 1
ATOM 3526 C C . PRO B 1 126 ? -12.594 13.062 -1.152 1 95.44 126 PRO B C 1
ATOM 3528 O O . PRO B 1 126 ? -12.188 12 -1.631 1 95.44 126 PRO B O 1
ATOM 3531 N N . ALA B 1 127 ? -13.781 13.594 -1.387 1 96.19 127 ALA B N 1
ATOM 3532 C CA . ALA B 1 127 ? -14.727 12.922 -2.27 1 96.19 127 ALA B CA 1
ATOM 3533 C C . ALA B 1 127 ? -14.141 12.734 -3.664 1 96.19 127 ALA B C 1
ATOM 3535 O O . ALA B 1 127 ? -14.336 11.688 -4.289 1 96.19 127 ALA B O 1
ATOM 3536 N N . SER B 1 128 ? -13.445 13.664 -4.121 1 94.44 128 SER B N 1
ATOM 3537 C CA . SER B 1 128 ? -12.836 13.594 -5.449 1 94.44 128 SER B CA 1
ATOM 3538 C C . SER B 1 128 ? -11.812 12.469 -5.527 1 94.44 128 SER B C 1
ATOM 3540 O O . SER B 1 128 ? -11.695 11.805 -6.559 1 94.44 128 SER B O 1
ATOM 3542 N N . PHE B 1 129 ? -11.141 12.328 -4.445 1 95.5 129 PHE B N 1
ATOM 3543 C CA . PHE B 1 129 ? -10.133 11.273 -4.391 1 95.5 129 PHE B CA 1
ATOM 3544 C C . PHE B 1 129 ? -10.781 9.898 -4.422 1 95.5 129 PHE B C 1
ATOM 3546 O O . PHE B 1 129 ? -10.281 8.992 -5.094 1 95.5 129 PHE B O 1
ATOM 3553 N N . LEU B 1 130 ? -11.844 9.703 -3.715 1 96.12 130 LEU B N 1
ATOM 3554 C CA . LEU B 1 130 ? -12.57 8.438 -3.715 1 96.12 130 LEU B CA 1
ATOM 3555 C C . LEU B 1 130 ? -13.133 8.141 -5.098 1 96.12 130 LEU B C 1
ATOM 3557 O O . LEU B 1 130 ? -13.133 6.984 -5.539 1 96.12 130 LEU B O 1
ATOM 3561 N N . GLU B 1 131 ? -13.609 9.148 -5.738 1 93.25 131 GLU B N 1
ATOM 3562 C CA . GLU B 1 131 ? -14.117 9 -7.102 1 93.25 131 GLU B CA 1
ATOM 3563 C C . GLU B 1 131 ? -13.008 8.578 -8.062 1 93.25 131 GLU B C 1
ATOM 3565 O O . GLU B 1 131 ? -13.227 7.766 -8.953 1 93.25 131 GLU B O 1
ATOM 3570 N N . GLN B 1 132 ? -11.906 9.164 -7.887 1 92.69 132 GLN B N 1
ATOM 3571 C CA . GLN B 1 132 ? -10.75 8.781 -8.695 1 92.69 132 GLN B CA 1
ATOM 3572 C C . GLN B 1 132 ? -10.398 7.312 -8.5 1 92.69 132 GLN B C 1
ATOM 3574 O O . GLN B 1 132 ? -10.125 6.602 -9.469 1 92.69 132 GLN B O 1
ATOM 3579 N N . ALA B 1 133 ? -10.32 6.91 -7.273 1 92.06 133 ALA B N 1
ATOM 3580 C CA . ALA B 1 133 ? -10.039 5.512 -6.973 1 92.06 133 ALA B CA 1
ATOM 3581 C C . ALA B 1 133 ? -11.07 4.59 -7.617 1 92.06 133 ALA B C 1
ATOM 3583 O O . ALA B 1 133 ? -10.727 3.52 -8.125 1 92.06 133 ALA B O 1
ATOM 3584 N N . CYS B 1 134 ? -12.297 4.98 -7.562 1 91.31 134 CYS B N 1
ATOM 3585 C CA . CYS B 1 134 ? -13.375 4.219 -8.195 1 91.31 134 CYS B CA 1
ATOM 3586 C C . CYS B 1 134 ? -13.109 4.047 -9.688 1 91.31 134 CYS B C 1
ATOM 3588 O O . CYS B 1 134 ? -13.203 2.936 -10.211 1 91.31 134 CYS B O 1
ATOM 3590 N N . SER B 1 135 ? -12.75 5.125 -10.273 1 88.62 135 SER B N 1
ATOM 3591 C CA . SER B 1 135 ? -12.469 5.109 -11.703 1 88.62 135 SER B CA 1
ATOM 3592 C C . SER B 1 135 ? -11.258 4.238 -12.023 1 88.62 135 SER B C 1
ATOM 3594 O O . SER B 1 135 ? -11.266 3.492 -13.008 1 88.62 135 SER B O 1
ATOM 3596 N N . GLU B 1 136 ? -10.258 4.348 -11.219 1 84.88 136 GLU B N 1
ATOM 3597 C CA . GLU B 1 136 ? -9.031 3.578 -11.422 1 84.88 136 GLU B CA 1
ATOM 3598 C C . GLU B 1 136 ? -9.297 2.078 -11.328 1 84.88 136 GLU B C 1
ATOM 3600 O O . GLU B 1 136 ? -8.586 1.276 -11.938 1 84.88 136 GLU B O 1
ATOM 3605 N N . ASN B 1 137 ? -10.258 1.757 -10.562 1 82.56 137 ASN B N 1
ATOM 3606 C CA . ASN B 1 137 ? -10.641 0.354 -10.438 1 82.56 137 ASN B CA 1
ATOM 3607 C C . ASN B 1 137 ? -11.68 -0.037 -11.477 1 82.56 137 ASN B C 1
ATOM 3609 O O . ASN B 1 137 ? -12.219 -1.144 -11.438 1 82.56 137 ASN B O 1
ATOM 3613 N N . GLN B 1 138 ? -11.953 0.883 -12.297 1 78.75 138 GLN B N 1
ATOM 3614 C CA . GLN B 1 138 ? -12.867 0.678 -13.414 1 78.75 138 GLN B CA 1
ATOM 3615 C C . GLN B 1 138 ? -14.289 0.428 -12.922 1 78.75 138 GLN B C 1
ATOM 3617 O O . GLN B 1 138 ? -15.008 -0.409 -13.469 1 78.75 138 GLN B O 1
ATOM 3622 N N . TRP B 1 139 ? -14.609 1.003 -11.852 1 83.25 139 TRP B N 1
ATOM 3623 C CA . TRP B 1 139 ? -15.977 1.012 -11.344 1 83.25 139 TRP B CA 1
ATOM 3624 C C . TRP B 1 139 ? -16.688 2.312 -11.703 1 83.25 139 TRP B C 1
ATOM 3626 O O . TRP B 1 139 ? -16.062 3.246 -12.211 1 83.25 139 TRP B O 1
ATOM 3636 N N . ARG B 1 140 ? -18.031 2.283 -11.594 1 86.62 140 ARG B N 1
ATOM 3637 C CA . ARG B 1 140 ? -18.812 3.459 -11.969 1 86.62 140 ARG B CA 1
ATOM 3638 C C . ARG B 1 140 ? -19.469 4.082 -10.742 1 86.62 140 ARG B C 1
ATOM 3640 O O . ARG B 1 140 ? -20.219 3.406 -10.023 1 86.62 140 ARG B O 1
ATOM 3647 N N . ALA B 1 141 ? -19.172 5.285 -10.539 1 90.19 141 ALA B N 1
ATOM 3648 C CA . ALA B 1 141 ? -19.812 6.051 -9.477 1 90.19 141 ALA B CA 1
ATOM 3649 C C . ALA B 1 141 ? -21.047 6.785 -9.992 1 90.19 141 ALA B C 1
ATOM 3651 O O . ALA B 1 141 ? -21.062 7.262 -11.125 1 90.19 141 ALA B O 1
ATOM 3652 N N . PRO B 1 142 ? -22.047 6.855 -9.148 1 88.5 142 PRO B N 1
ATOM 3653 C CA . PRO B 1 142 ? -23.203 7.652 -9.555 1 88.5 142 PRO B CA 1
ATOM 3654 C C . PRO B 1 142 ? -22.891 9.141 -9.68 1 88.5 142 PRO B C 1
ATOM 3656 O O . PRO B 1 142 ? -21.922 9.617 -9.086 1 88.5 142 PRO B O 1
ATOM 3659 N N . SER B 1 143 ? -23.672 9.828 -10.43 1 89.19 143 SE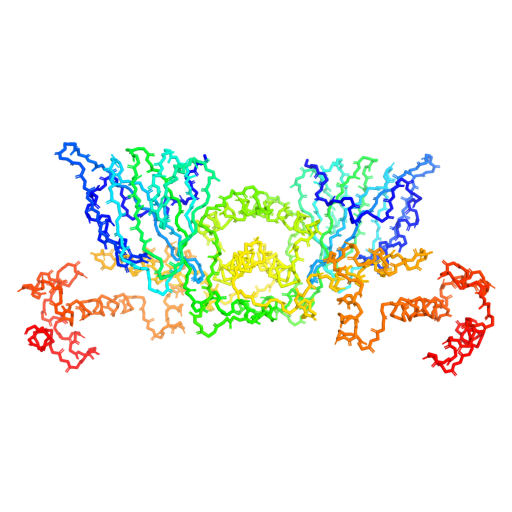R B N 1
ATOM 3660 C CA . SER B 1 143 ? -23.469 11.258 -10.664 1 89.19 143 SER B CA 1
ATOM 3661 C C . SER B 1 143 ? -23.594 12.047 -9.359 1 89.19 143 SER B C 1
ATOM 3663 O O . SER B 1 143 ? -22.969 13.102 -9.211 1 89.19 143 SER B O 1
ATOM 3665 N N . GLY B 1 144 ? -24.422 11.539 -8.438 1 90.25 144 GLY B N 1
ATOM 3666 C CA . GLY B 1 144 ? -24.625 12.227 -7.176 1 90.25 144 GLY B CA 1
ATOM 3667 C C . GLY B 1 144 ? -23.5 11.984 -6.18 1 90.25 144 GLY B C 1
ATOM 3668 O O . GLY B 1 144 ? -23.531 12.531 -5.074 1 90.25 144 GLY B O 1
ATOM 3669 N N . GLY B 1 145 ? -22.547 11.188 -6.582 1 92.81 145 GLY B N 1
ATOM 3670 C CA . GLY B 1 145 ? -21.422 10.898 -5.707 1 92.81 145 GLY B CA 1
ATOM 3671 C C . GLY B 1 145 ? -21.5 9.531 -5.066 1 92.81 145 GLY B C 1
ATOM 3672 O O . GLY B 1 145 ? -22.562 8.891 -5.086 1 92.81 145 GLY B O 1
ATOM 3673 N N . ILE B 1 146 ? -20.438 9.141 -4.543 1 95.69 146 ILE B N 1
ATOM 3674 C CA . ILE B 1 146 ? -20.359 7.84 -3.889 1 95.69 146 ILE B CA 1
ATOM 3675 C C . ILE B 1 146 ? -20.922 7.934 -2.477 1 95.69 146 ILE B C 1
ATOM 3677 O O . ILE B 1 146 ? -20.656 8.898 -1.755 1 95.69 146 ILE B O 1
ATOM 3681 N N . ARG B 1 147 ? -21.734 6.992 -2.115 1 95.12 147 ARG B N 1
ATOM 3682 C CA . ARG B 1 147 ? -22.281 6.906 -0.766 1 95.12 147 ARG B CA 1
ATOM 3683 C C . ARG B 1 147 ? -22.156 5.488 -0.217 1 95.12 147 ARG B C 1
ATOM 3685 O O . ARG B 1 147 ? -22.547 4.527 -0.88 1 95.12 147 ARG B O 1
ATOM 3692 N N . PHE B 1 148 ? -21.625 5.406 0.954 1 93.81 148 PHE B N 1
ATOM 3693 C CA . PHE B 1 148 ? -21.594 4.117 1.634 1 93.81 148 PHE B CA 1
ATOM 3694 C C . PHE B 1 148 ? -22.922 3.844 2.338 1 93.81 148 PHE B C 1
ATOM 3696 O O . PHE B 1 148 ? -23.547 4.762 2.869 1 93.81 148 PHE B O 1
ATOM 3703 N N . SER B 1 149 ? -23.281 2.561 2.406 1 87.88 149 SER B N 1
ATOM 3704 C CA . SER B 1 149 ? -24.609 2.174 2.842 1 87.88 149 SER B CA 1
ATOM 3705 C C . SER B 1 149 ? -24.719 2.191 4.363 1 87.88 149 SER B C 1
ATOM 3707 O O . SER B 1 149 ? -25.781 2.496 4.91 1 87.88 149 SER B O 1
ATOM 3709 N N . ALA B 1 150 ? -23.719 1.778 5.016 1 84.5 150 ALA B N 1
ATOM 3710 C CA . ALA B 1 150 ? -23.719 1.707 6.477 1 84.5 150 ALA B CA 1
ATOM 3711 C C . ALA B 1 150 ? -22.641 2.605 7.078 1 84.5 150 ALA B C 1
ATOM 3713 O O . ALA B 1 150 ? -21.594 2.828 6.465 1 84.5 150 ALA B O 1
ATOM 3714 N N . ASN B 1 151 ? -22.969 3.074 8.266 1 86 151 ASN B N 1
ATOM 3715 C CA . ASN B 1 151 ? -22.016 3.924 8.961 1 86 151 ASN B CA 1
ATOM 3716 C C . ASN B 1 151 ? -21.109 3.109 9.891 1 86 151 ASN B C 1
ATOM 3718 O O . ASN B 1 151 ? -19.969 3.486 10.148 1 86 151 ASN B O 1
ATOM 3722 N N . ARG B 1 152 ? -21.719 2.08 10.258 1 86.62 152 ARG B N 1
ATOM 3723 C CA . ARG B 1 152 ? -21.016 1.283 11.258 1 86.62 152 ARG B CA 1
ATOM 3724 C C . ARG B 1 152 ? -20.344 0.074 10.617 1 86.62 152 ARG B C 1
ATOM 3726 O O . ARG B 1 152 ? -20.969 -0.659 9.852 1 86.62 152 ARG B O 1
ATOM 3733 N N . HIS B 1 153 ? -19.094 -0.104 11.055 1 86.44 153 HIS B N 1
ATOM 3734 C CA . HIS B 1 153 ? -18.344 -1.268 10.586 1 86.44 153 HIS B CA 1
ATOM 3735 C C . HIS B 1 153 ? -17.391 -1.778 11.672 1 86.44 153 HIS B C 1
ATOM 3737 O O . HIS B 1 153 ? -16.953 -1.01 12.523 1 86.44 153 HIS B O 1
ATOM 3743 N N . ALA B 1 154 ? -17.281 -3.07 11.633 1 81.19 154 ALA B N 1
ATOM 3744 C CA . ALA B 1 154 ? -16.25 -3.639 12.492 1 81.19 154 ALA B CA 1
ATOM 3745 C C . ALA B 1 154 ? -14.898 -3.674 11.781 1 81.19 154 ALA B C 1
ATOM 3747 O O . ALA B 1 154 ? -14.828 -3.963 10.586 1 81.19 154 ALA B O 1
ATOM 3748 N N . LEU B 1 155 ? -13.883 -3.354 12.492 1 76 155 LEU B N 1
ATOM 3749 C CA . LEU B 1 155 ? -12.547 -3.363 11.922 1 76 155 LEU B CA 1
ATOM 3750 C C . LEU B 1 155 ? -12.188 -4.75 11.398 1 76 155 LEU B C 1
ATOM 3752 O O . LEU B 1 155 ? -11.508 -4.879 10.375 1 76 155 LEU B O 1
ATOM 3756 N N . GLY B 1 156 ? -12.742 -5.727 11.992 1 73.31 156 GLY B N 1
ATOM 3757 C CA . GLY B 1 156 ? -12.469 -7.105 11.625 1 73.31 156 GLY B CA 1
ATOM 3758 C C . GLY B 1 156 ? -13.148 -7.52 10.336 1 73.31 156 GLY B C 1
ATOM 3759 O O . GLY B 1 156 ? -12.789 -8.539 9.734 1 73.31 156 GLY B O 1
ATOM 3760 N N . GLU B 1 157 ? -14.102 -6.727 9.898 1 72.38 157 GLU B N 1
ATOM 3761 C CA . GLU B 1 157 ? -14.828 -7.039 8.672 1 72.38 157 GLU B CA 1
ATOM 3762 C C . GLU B 1 157 ? -13.977 -6.758 7.438 1 72.38 157 GLU B C 1
ATOM 3764 O O . GLU B 1 157 ? -14.25 -7.273 6.352 1 72.38 157 GLU B O 1
ATOM 3769 N N . MET B 1 158 ? -13.102 -5.977 7.59 1 76.5 158 MET B N 1
ATOM 3770 C CA . MET B 1 158 ? -12.211 -5.637 6.488 1 76.5 158 MET B CA 1
ATOM 3771 C C . MET B 1 158 ? -10.844 -6.285 6.68 1 76.5 158 MET B C 1
ATOM 3773 O O . MET B 1 158 ? -10.047 -5.84 7.508 1 76.5 158 MET B O 1
ATOM 3777 N N . ASP B 1 159 ? -10.617 -7.266 5.879 1 77.81 159 ASP B N 1
ATOM 3778 C CA . ASP B 1 159 ? -9.422 -8.086 6.055 1 77.81 159 ASP B CA 1
ATOM 3779 C C . ASP B 1 159 ? -8.156 -7.234 5.938 1 77.81 159 ASP B C 1
ATOM 3781 O O . ASP B 1 159 ? -7.938 -6.578 4.918 1 77.81 159 ASP B O 1
ATOM 3785 N N . GLY B 1 160 ? -7.457 -7.234 7.059 1 83.44 160 GLY B N 1
ATOM 3786 C CA . GLY B 1 160 ? -6.141 -6.613 7.07 1 83.44 160 GLY B CA 1
ATOM 3787 C C . GLY B 1 160 ? -6.191 -5.105 7.227 1 83.44 160 GLY B C 1
ATOM 3788 O O . GLY B 1 160 ? -5.156 -4.438 7.223 1 83.44 160 GLY B O 1
ATOM 3789 N N . PHE B 1 161 ? -7.363 -4.555 7.348 1 88.19 161 PHE B N 1
ATOM 3790 C CA . PHE B 1 161 ? -7.496 -3.102 7.352 1 88.19 161 PHE B CA 1
ATOM 3791 C C . PHE B 1 161 ? -6.871 -2.504 8.609 1 88.19 161 PHE B C 1
ATOM 3793 O O . PHE B 1 161 ? -6.293 -1.417 8.562 1 88.19 161 PHE B O 1
ATOM 3800 N N . ASP B 1 162 ? -6.992 -3.213 9.734 1 87.94 162 ASP B N 1
ATOM 3801 C CA . ASP B 1 162 ? -6.363 -2.76 10.969 1 87.94 162 ASP B CA 1
ATOM 3802 C C . ASP B 1 162 ? -4.848 -2.666 10.812 1 87.94 162 ASP B C 1
ATOM 3804 O O . ASP B 1 162 ? -4.234 -1.671 11.203 1 87.94 162 ASP B O 1
ATOM 3808 N N . SER B 1 163 ? -4.305 -3.666 10.227 1 89.38 163 SER B N 1
ATOM 3809 C CA . SER B 1 163 ? -2.865 -3.68 9.977 1 89.38 163 SER B CA 1
ATOM 3810 C C . SER B 1 163 ? -2.461 -2.584 9 1 89.38 163 SER B C 1
ATOM 3812 O O . SER B 1 163 ? -1.403 -1.969 9.148 1 89.38 163 SER B O 1
ATOM 3814 N N . LEU B 1 164 ? -3.326 -2.389 8.016 1 92.75 164 LEU B N 1
ATOM 3815 C CA . LEU B 1 164 ? -3.064 -1.347 7.027 1 92.75 164 LEU B CA 1
ATOM 3816 C C . LEU B 1 164 ? -3.043 0.029 7.684 1 92.75 164 LEU B C 1
ATOM 3818 O O . LEU B 1 164 ? -2.107 0.807 7.473 1 92.75 164 LEU B O 1
ATOM 3822 N N . LEU B 1 165 ? -3.99 0.269 8.516 1 91.94 165 LEU B N 1
ATOM 3823 C CA . LEU B 1 165 ? -4.047 1.555 9.203 1 91.94 165 LEU B CA 1
ATOM 3824 C C . LEU B 1 165 ? -2.84 1.733 10.125 1 91.94 165 LEU B C 1
ATOM 3826 O O . LEU B 1 165 ? -2.266 2.822 10.195 1 91.94 165 LEU B O 1
ATOM 3830 N N . GLY B 1 166 ? -2.523 0.698 10.812 1 90.62 166 GLY B N 1
ATOM 3831 C CA . GLY B 1 166 ? -1.324 0.744 11.633 1 90.62 166 GLY B CA 1
ATOM 3832 C C . GLY B 1 166 ? -0.072 1.078 10.844 1 90.62 166 GLY B C 1
ATOM 3833 O O . GLY B 1 166 ? 0.739 1.899 11.273 1 90.62 166 GLY B O 1
ATOM 3834 N N . LEU B 1 167 ? 0.048 0.472 9.727 1 91.19 167 LEU B N 1
ATOM 3835 C CA . LEU B 1 167 ? 1.204 0.703 8.867 1 91.19 167 LEU B CA 1
ATOM 3836 C C . LEU B 1 167 ? 1.21 2.133 8.336 1 91.19 167 LEU B C 1
ATOM 3838 O O . LEU B 1 167 ? 2.26 2.777 8.289 1 91.19 167 LEU B O 1
ATOM 3842 N N . VAL B 1 168 ? 0.091 2.613 7.957 1 92.94 168 VAL B N 1
ATOM 3843 C CA . VAL B 1 168 ? -0.053 3.971 7.445 1 92.94 168 VAL B CA 1
ATOM 3844 C C . VAL B 1 168 ? 0.356 4.977 8.523 1 92.94 168 VAL B C 1
ATOM 3846 O O . VAL B 1 168 ? 1.093 5.926 8.242 1 92.94 168 VAL B O 1
ATOM 3849 N N . CYS B 1 169 ? -0.073 4.742 9.727 1 90.62 169 CYS B N 1
ATOM 3850 C CA . CYS B 1 169 ? 0.263 5.637 10.82 1 90.62 169 CYS B CA 1
ATOM 3851 C C . CYS B 1 169 ? 1.754 5.586 11.133 1 90.62 169 CYS B C 1
ATOM 3853 O O . CYS B 1 169 ? 2.367 6.613 11.43 1 90.62 169 CYS B O 1
ATOM 3855 N N . ARG B 1 170 ? 2.279 4.473 11.047 1 86.56 170 ARG B N 1
ATOM 3856 C CA . ARG B 1 170 ? 3.717 4.324 11.25 1 86.56 170 ARG B CA 1
ATOM 3857 C C . ARG B 1 170 ? 4.5 5.047 10.156 1 86.56 170 ARG B C 1
ATOM 3859 O O . ARG B 1 170 ? 5.488 5.727 10.445 1 86.56 170 ARG B O 1
ATOM 3866 N N . GLU B 1 171 ? 4.027 4.855 8.969 1 86.06 171 GLU B N 1
ATOM 3867 C CA . GLU B 1 171 ? 4.664 5.504 7.828 1 86.06 171 GLU B CA 1
ATOM 3868 C C . GLU B 1 171 ? 4.598 7.023 7.945 1 86.06 171 GLU B C 1
ATOM 3870 O O . GLU B 1 171 ? 5.531 7.727 7.559 1 86.06 171 GLU B O 1
ATOM 3875 N N . ALA B 1 172 ? 3.488 7.453 8.422 1 83.75 172 ALA B N 1
ATOM 3876 C CA . ALA B 1 172 ? 3.285 8.891 8.57 1 83.75 172 ALA B CA 1
ATOM 3877 C C . ALA B 1 172 ? 4.324 9.5 9.516 1 83.75 172 ALA B C 1
ATOM 3879 O O . ALA B 1 172 ? 4.703 10.664 9.359 1 83.75 172 ALA B O 1
ATOM 3880 N N . GLY B 1 173 ? 4.746 8.719 10.406 1 76.38 173 GLY B N 1
ATOM 3881 C CA . GLY B 1 173 ? 5.719 9.203 11.367 1 76.38 173 GLY B CA 1
ATOM 3882 C C . GLY B 1 173 ? 7.156 8.922 10.961 1 76.38 173 GLY B C 1
ATOM 3883 O O . GLY B 1 173 ? 8.094 9.367 11.625 1 76.38 173 GLY B O 1
ATOM 3884 N N . SER B 1 174 ? 7.293 8.211 9.898 1 74.56 174 SER B N 1
ATOM 3885 C CA . SER B 1 174 ? 8.625 7.793 9.492 1 74.56 174 SER B CA 1
ATOM 3886 C C . SER B 1 174 ? 9.375 8.914 8.781 1 74.56 174 SER B C 1
ATOM 3888 O O . SER B 1 174 ? 8.781 9.664 8 1 74.56 174 SER B O 1
ATOM 3890 N N . GLU B 1 175 ? 10.617 8.992 9.023 1 64.75 175 GLU B N 1
ATOM 3891 C CA . GLU B 1 175 ? 11.469 9.984 8.367 1 64.75 175 GLU B CA 1
ATOM 3892 C C . GLU B 1 175 ? 11.781 9.578 6.934 1 64.75 175 GLU B C 1
ATOM 3894 O O . GLU B 1 175 ? 12.164 10.414 6.117 1 64.75 175 GLU B O 1
ATOM 3899 N N . GLN B 1 176 ? 11.594 8.336 6.684 1 64.44 176 GLN B N 1
ATOM 3900 C CA . GLN B 1 176 ? 11.992 7.801 5.387 1 64.44 176 GLN B CA 1
ATOM 3901 C C . GLN B 1 176 ? 10.805 7.746 4.43 1 64.44 176 GLN B C 1
ATOM 3903 O O . GLN B 1 176 ? 10.953 7.363 3.268 1 64.44 176 GLN B O 1
ATOM 3908 N N . SER B 1 177 ? 9.742 8.227 4.957 1 73.25 177 SER B N 1
ATOM 3909 C CA . SER B 1 177 ? 8.562 8.109 4.102 1 73.25 177 SER B CA 1
ATOM 3910 C C . SER B 1 177 ? 8.602 9.125 2.967 1 73.25 177 SER B C 1
ATOM 3912 O O . SER B 1 177 ? 8.844 10.312 3.197 1 73.25 177 SER B O 1
ATOM 3914 N N . ILE B 1 178 ? 8.477 8.594 1.759 1 74.94 178 ILE B N 1
ATOM 3915 C CA . ILE B 1 178 ? 8.469 9.445 0.576 1 74.94 178 ILE B CA 1
ATOM 3916 C C . ILE B 1 178 ? 7.035 9.656 0.094 1 74.94 178 ILE B C 1
ATOM 3918 O O . ILE B 1 178 ? 6.164 8.812 0.338 1 74.94 178 ILE B O 1
ATOM 3922 N N . PRO B 1 179 ? 6.754 10.695 -0.57 1 80.25 179 PRO B N 1
ATOM 3923 C CA . PRO B 1 179 ? 5.398 11.039 -1.003 1 80.25 179 PRO B CA 1
ATOM 3924 C C . PRO B 1 179 ? 4.754 9.953 -1.854 1 80.25 179 PRO B C 1
ATOM 3926 O O . PRO B 1 179 ? 3.553 9.695 -1.734 1 80.25 179 PRO B O 1
ATOM 3929 N N . GLN B 1 180 ? 5.508 9.328 -2.646 1 83.25 180 GLN B N 1
ATOM 3930 C CA . GLN B 1 180 ? 4.965 8.312 -3.535 1 83.25 180 GLN B CA 1
ATOM 3931 C C . GLN B 1 180 ? 4.406 7.133 -2.74 1 83.25 180 GLN B C 1
ATOM 3933 O O . GLN B 1 180 ? 3.355 6.586 -3.084 1 83.25 180 GLN B O 1
ATOM 3938 N N . ILE B 1 181 ? 5.156 6.758 -1.704 1 89.56 181 ILE B N 1
ATOM 3939 C CA . ILE B 1 181 ? 4.699 5.672 -0.846 1 89.56 181 ILE B CA 1
ATOM 3940 C C . ILE B 1 181 ? 3.402 6.074 -0.149 1 89.56 181 ILE B C 1
ATOM 3942 O O . ILE B 1 181 ? 2.457 5.285 -0.076 1 89.56 181 ILE B O 1
ATOM 3946 N N . GLN B 1 182 ? 3.322 7.285 0.269 1 89.94 182 GLN B N 1
ATOM 3947 C CA . GLN B 1 182 ? 2.115 7.793 0.917 1 89.94 182 GLN B CA 1
ATOM 3948 C C . GLN B 1 182 ? 0.933 7.793 -0.046 1 89.94 182 GLN B C 1
ATOM 3950 O O . GLN B 1 182 ? -0.18 7.418 0.33 1 89.94 182 GLN B O 1
ATOM 3955 N N . GLU B 1 183 ? 1.203 8.164 -1.214 1 90.44 183 GLU B N 1
ATOM 3956 C CA . GLU B 1 183 ? 0.16 8.172 -2.234 1 90.44 183 GLU B CA 1
ATOM 3957 C C . GLU B 1 183 ? -0.354 6.766 -2.508 1 90.44 183 GLU B C 1
ATOM 3959 O O . GLU B 1 183 ? -1.561 6.555 -2.654 1 90.44 183 GLU B O 1
ATOM 3964 N N . GLN B 1 184 ? 0.57 5.879 -2.605 1 93.06 184 GLN B N 1
ATOM 3965 C CA . GLN B 1 184 ? 0.181 4.496 -2.857 1 93.06 184 GLN B CA 1
ATOM 3966 C C . GLN B 1 184 ? -0.669 3.945 -1.716 1 93.06 184 GLN B C 1
ATOM 3968 O O . GLN B 1 184 ? -1.689 3.295 -1.951 1 93.06 184 GLN B O 1
ATOM 3973 N N . TYR B 1 185 ? -0.259 4.191 -0.495 1 95 185 TYR B N 1
ATOM 3974 C CA . TYR B 1 185 ? -1.046 3.76 0.654 1 95 185 TYR B CA 1
ATOM 3975 C C . TYR B 1 185 ? -2.441 4.371 0.621 1 95 185 TYR B C 1
ATOM 3977 O O . TYR B 1 185 ? -3.426 3.705 0.95 1 95 185 TYR B O 1
ATOM 3985 N N . SER B 1 186 ? -2.52 5.664 0.255 1 95.62 186 SER B N 1
ATOM 3986 C CA . SER B 1 186 ? -3.811 6.336 0.161 1 95.62 186 SER B CA 1
ATOM 3987 C C . SER B 1 186 ? -4.734 5.625 -0.825 1 95.62 186 SER B C 1
ATOM 3989 O O . SER B 1 186 ? -5.918 5.426 -0.542 1 95.62 186 SER B O 1
ATOM 3991 N N . ARG B 1 187 ? -4.188 5.238 -1.882 1 94.38 187 ARG B N 1
ATOM 3992 C CA . ARG B 1 187 ? -4.969 4.555 -2.908 1 94.38 187 ARG B CA 1
ATOM 3993 C C . ARG B 1 187 ? -5.449 3.195 -2.412 1 94.38 187 ARG B C 1
ATOM 3995 O O . ARG B 1 187 ? -6.566 2.775 -2.723 1 94.38 187 ARG B O 1
ATOM 4002 N N . ILE B 1 188 ? -4.562 2.549 -1.695 1 94.81 188 ILE B N 1
ATOM 4003 C CA . ILE B 1 188 ? -4.941 1.251 -1.146 1 94.81 188 ILE B CA 1
ATOM 4004 C C . ILE B 1 188 ? -6.121 1.42 -0.188 1 94.81 188 ILE B C 1
ATOM 4006 O O . ILE B 1 188 ? -7.102 0.68 -0.268 1 94.81 188 ILE B O 1
ATOM 4010 N N . ILE B 1 189 ? -6.062 2.406 0.652 1 95.44 189 ILE B N 1
ATOM 4011 C CA . ILE B 1 189 ? -7.121 2.666 1.62 1 95.44 189 ILE B CA 1
ATOM 4012 C C . ILE B 1 189 ? -8.43 2.938 0.889 1 95.44 189 ILE B C 1
ATOM 4014 O O . ILE B 1 189 ? -9.461 2.33 1.197 1 95.44 189 ILE B O 1
ATOM 4018 N N . ALA B 1 190 ? -8.414 3.811 -0.066 1 95.12 190 ALA B N 1
ATOM 4019 C CA . ALA B 1 190 ? -9.609 4.164 -0.822 1 95.12 190 ALA B CA 1
ATOM 4020 C C . ALA B 1 190 ? -10.195 2.945 -1.529 1 95.12 190 ALA B C 1
ATOM 4022 O O . ALA B 1 190 ? -11.398 2.689 -1.445 1 95.12 190 ALA B O 1
ATOM 4023 N N . SER B 1 191 ? -9.359 2.197 -2.182 1 91.25 191 SER B N 1
ATOM 4024 C CA . SER B 1 191 ? -9.812 1.03 -2.934 1 91.25 191 SER B CA 1
ATOM 4025 C C . SER B 1 191 ? -10.367 -0.044 -2.006 1 91.25 191 SER B C 1
ATOM 4027 O O . SER B 1 191 ? -11.367 -0.692 -2.33 1 91.25 191 SER B O 1
ATOM 4029 N N . LYS B 1 192 ? -9.672 -0.268 -0.919 1 90.25 192 LYS B N 1
ATOM 4030 C CA . LYS B 1 192 ? -10.141 -1.262 0.043 1 90.25 192 LYS B CA 1
ATOM 4031 C C . LYS B 1 192 ? -11.516 -0.895 0.584 1 90.25 192 LYS B C 1
ATOM 4033 O O . LYS B 1 192 ? -12.375 -1.763 0.75 1 90.25 192 LYS B O 1
ATOM 4038 N N . LEU B 1 193 ? -11.734 0.367 0.907 1 91.38 193 LEU B N 1
ATOM 4039 C CA . LEU B 1 193 ? -13.031 0.822 1.376 1 91.38 193 LEU B CA 1
ATOM 4040 C C . LEU B 1 193 ? -14.117 0.54 0.337 1 91.38 193 LEU B C 1
ATOM 4042 O O . LEU B 1 193 ? -15.164 -0.013 0.665 1 91.38 193 LEU B O 1
ATOM 4046 N N . LEU B 1 194 ? -13.828 0.841 -0.879 1 89.06 194 LEU B N 1
ATOM 4047 C CA . LEU B 1 194 ? -14.805 0.712 -1.958 1 89.06 194 LEU B CA 1
ATOM 4048 C C . LEU B 1 194 ? -15.102 -0.755 -2.244 1 89.06 194 LEU B C 1
ATOM 4050 O O . LEU B 1 194 ? -16.234 -1.102 -2.607 1 89.06 194 LEU B O 1
ATOM 4054 N N . CYS B 1 195 ? -14.102 -1.585 -2.037 1 82.62 195 CYS B N 1
ATOM 4055 C CA . CYS B 1 195 ? -14.273 -2.996 -2.359 1 82.62 195 CYS B CA 1
ATOM 4056 C C . CYS B 1 195 ? -14.938 -3.74 -1.203 1 82.62 195 CYS B C 1
ATOM 4058 O O . CYS B 1 195 ? -15.688 -4.691 -1.421 1 82.62 195 CYS B O 1
ATOM 4060 N N . SER B 1 196 ? -14.664 -3.34 -0.014 1 82 196 SER B N 1
ATOM 4061 C CA . SER B 1 196 ? -15.07 -4.121 1.15 1 82 196 SER B CA 1
ATOM 4062 C C . SER B 1 196 ? -16.406 -3.639 1.698 1 82 196 SER B C 1
ATOM 4064 O O . SER B 1 196 ? -17.156 -4.41 2.311 1 82 196 SER B O 1
ATOM 4066 N N . LEU B 1 197 ? -16.703 -2.365 1.532 1 86.56 197 LEU B N 1
ATOM 4067 C CA . LEU B 1 197 ? -17.906 -1.81 2.129 1 86.56 197 LEU B CA 1
ATOM 4068 C C . LEU B 1 197 ? -19 -1.621 1.079 1 86.56 197 LEU B C 1
ATOM 4070 O O . LEU B 1 197 ? -18.719 -1.237 -0.057 1 86.56 197 LEU B O 1
ATOM 4074 N N . ALA B 1 198 ? -20.203 -1.892 1.515 1 86.62 198 ALA B N 1
ATOM 4075 C CA . ALA B 1 198 ? -21.328 -1.686 0.616 1 86.62 198 ALA B CA 1
ATOM 4076 C C . ALA B 1 198 ? -21.516 -0.205 0.29 1 86.62 198 ALA B C 1
ATOM 4078 O O . ALA B 1 198 ? -21.422 0.648 1.175 1 86.62 198 ALA B O 1
ATOM 4079 N N . SER B 1 199 ? -21.609 0.078 -0.94 1 90.69 199 SER B N 1
ATOM 4080 C CA . SER B 1 199 ? -21.812 1.437 -1.434 1 90.69 199 SER B CA 1
ATOM 4081 C C . SER B 1 199 ? -22.719 1.449 -2.66 1 90.69 199 SER B C 1
ATOM 4083 O O . SER B 1 199 ? -23.234 0.406 -3.072 1 90.69 199 SER B O 1
ATOM 4085 N N . ASN B 1 200 ? -22.984 2.617 -3.191 1 90.38 200 ASN B N 1
ATOM 4086 C CA . ASN B 1 200 ? -23.875 2.76 -4.336 1 90.38 200 ASN B CA 1
ATOM 4087 C C . ASN B 1 200 ? -23.109 2.654 -5.656 1 90.38 200 ASN B C 1
ATOM 4089 O O . ASN B 1 200 ? -23.656 2.965 -6.715 1 90.38 200 ASN B O 1
ATOM 4093 N N . ILE B 1 201 ? -21.844 2.27 -5.535 1 88.88 201 ILE B N 1
ATOM 4094 C CA . ILE B 1 201 ? -21.062 2.139 -6.762 1 88.88 201 ILE B CA 1
ATOM 4095 C C . ILE B 1 201 ? -21.5 0.881 -7.516 1 88.88 201 ILE B C 1
ATOM 4097 O O . ILE B 1 201 ? -21.984 -0.08 -6.906 1 88.88 201 ILE B O 1
ATOM 4101 N N . GLN B 1 202 ? -21.484 1.07 -8.82 1 81.06 202 GLN B N 1
ATOM 4102 C CA . GLN B 1 202 ? -21.766 -0.087 -9.672 1 81.06 202 GLN B CA 1
ATOM 4103 C C . GLN B 1 202 ? -20.469 -0.768 -10.109 1 81.06 202 GLN B C 1
ATOM 4105 O O . GLN B 1 202 ? -19.578 -0.122 -10.656 1 81.06 202 GLN B O 1
ATOM 4110 N N . ARG B 1 203 ? -20.359 -1.864 -9.57 1 70.25 203 ARG B N 1
ATOM 4111 C CA . ARG B 1 203 ? -19.188 -2.654 -9.93 1 70.25 203 ARG B CA 1
ATOM 4112 C C . ARG B 1 203 ? -19.484 -3.572 -11.109 1 70.25 203 ARG B C 1
ATOM 4114 O O . ARG B 1 203 ? -20.562 -4.164 -11.18 1 70.25 203 ARG B O 1
ATOM 4121 N N . ASP B 1 204 ? -19 -3.086 -12.242 1 56.59 204 ASP B N 1
ATOM 4122 C CA . ASP B 1 204 ? -19.219 -3.986 -13.367 1 56.59 204 ASP B CA 1
ATOM 4123 C C . ASP B 1 204 ? -18.719 -5.395 -13.055 1 56.59 204 ASP B C 1
ATOM 4125 O O . ASP B 1 204 ? -17.531 -5.605 -12.852 1 56.59 204 ASP B O 1
ATOM 4129 N N . PRO B 1 205 ? -19.656 -6.227 -12.578 1 52.09 205 PRO B N 1
ATOM 4130 C CA . PRO B 1 205 ? -19.25 -7.602 -12.273 1 52.09 205 PRO B CA 1
ATOM 4131 C C . PRO B 1 205 ? -18.219 -8.141 -13.258 1 52.09 205 PRO B C 1
ATOM 4133 O O . PRO B 1 205 ? -17.453 -9.047 -12.914 1 52.09 205 PRO B O 1
ATOM 4136 N N . PHE B 1 206 ? -18.391 -7.543 -14.484 1 49.12 206 PHE B N 1
ATOM 4137 C CA . PHE B 1 206 ? -17.547 -8.062 -15.562 1 49.12 206 PHE B CA 1
ATOM 4138 C C . PHE B 1 206 ? -16.328 -7.172 -15.789 1 49.12 206 PHE B C 1
ATOM 4140 O O . PHE B 1 206 ? -15.594 -7.352 -16.75 1 49.12 206 PHE B O 1
ATOM 4147 N N . GLY B 1 207 ? -16.234 -6.18 -15.008 1 49.81 207 GLY B N 1
ATOM 4148 C CA . GLY B 1 207 ? -15.18 -5.234 -15.305 1 49.81 207 GLY B CA 1
ATOM 4149 C C . GLY B 1 207 ? -13.805 -5.734 -14.891 1 49.81 207 GLY B C 1
ATOM 4150 O O . GLY B 1 207 ? -13.68 -6.805 -14.289 1 49.81 207 GLY B O 1
ATOM 4151 N N . ASP B 1 208 ? -12.766 -5.273 -15.531 1 47.78 208 ASP B N 1
ATOM 4152 C CA . ASP B 1 208 ? -11.359 -5.625 -15.336 1 47.78 208 ASP B CA 1
ATOM 4153 C C . ASP B 1 208 ? -11.016 -5.727 -13.852 1 47.78 208 ASP B C 1
ATOM 4155 O O . ASP B 1 208 ? -10.062 -6.406 -13.477 1 47.78 208 ASP B O 1
ATOM 4159 N N . SER B 1 209 ? -11.797 -5.012 -13.203 1 46.69 209 SER B N 1
ATOM 4160 C CA . SER B 1 209 ? -11.484 -4.922 -11.781 1 46.69 209 SER B CA 1
ATOM 4161 C C . SER B 1 209 ? -12.086 -6.098 -11.008 1 46.69 209 SER B C 1
ATOM 4163 O O . SER B 1 209 ? -11.992 -6.148 -9.781 1 46.69 209 SER B O 1
ATOM 4165 N N . CYS B 1 210 ? -12.914 -6.859 -11.672 1 48.94 210 CYS B N 1
ATOM 4166 C CA . CYS B 1 210 ? -13.492 -7.977 -10.93 1 48.94 210 CYS B CA 1
ATOM 4167 C C . CYS B 1 210 ? -12.398 -8.945 -10.477 1 48.94 210 CYS B C 1
ATOM 4169 O O . CYS B 1 210 ? -11.695 -9.523 -11.305 1 48.94 210 CYS B O 1
ATOM 4171 N N . PRO B 1 211 ? -11.906 -8.773 -9.289 1 50.19 211 PRO B N 1
ATOM 4172 C CA . PRO B 1 211 ? -10.914 -9.695 -8.734 1 50.19 211 PRO B CA 1
ATOM 4173 C C . PRO B 1 211 ? -11.094 -11.125 -9.25 1 50.19 211 PRO B C 1
ATOM 4175 O O . PRO B 1 211 ? -10.117 -11.883 -9.328 1 50.19 211 PRO B O 1
ATOM 4178 N N . SER B 1 212 ? -12.234 -11.273 -9.859 1 57.56 212 SER B N 1
ATOM 4179 C CA . SER B 1 212 ? -12.648 -12.648 -10.094 1 57.56 212 SER B CA 1
ATOM 4180 C C . SER B 1 212 ? -12 -13.227 -11.344 1 57.56 212 SER B C 1
ATOM 4182 O O . SER B 1 212 ? -11.555 -14.375 -11.352 1 57.56 212 SER B O 1
ATOM 4184 N N . PHE B 1 213 ? -11.695 -12.25 -12.305 1 66.81 213 PHE B N 1
ATOM 4185 C CA . PHE B 1 213 ? -11.258 -12.898 -13.531 1 66.81 213 PHE B CA 1
ATOM 4186 C C . PHE B 1 213 ? -9.797 -13.32 -13.43 1 66.81 213 PHE B C 1
ATOM 4188 O O . PHE B 1 213 ? -9.43 -14.422 -13.844 1 66.81 213 PHE B O 1
ATOM 4195 N N . GLY B 1 214 ? -9.031 -12.398 -12.883 1 64.88 214 GLY B N 1
ATOM 4196 C CA . GLY B 1 214 ? -7.641 -12.773 -12.695 1 64.88 214 GLY B CA 1
ATOM 4197 C C . GLY B 1 214 ? -7.477 -14 -11.812 1 64.88 214 GLY B C 1
ATOM 4198 O O . GLY B 1 214 ? -6.707 -14.906 -12.141 1 64.88 214 GLY B O 1
ATOM 4199 N N . ARG B 1 215 ? -8.18 -13.906 -10.844 1 66.44 215 ARG B N 1
ATOM 4200 C CA . ARG B 1 215 ? -8.156 -15.055 -9.953 1 66.44 215 ARG B CA 1
ATOM 4201 C C . ARG B 1 215 ? -8.641 -16.312 -10.664 1 66.44 215 ARG B C 1
ATOM 4203 O O . ARG B 1 215 ? -8.094 -17.391 -10.461 1 66.44 215 ARG B O 1
ATOM 4210 N N . LEU B 1 216 ? -9.609 -16.078 -11.438 1 75.44 216 LEU B N 1
ATOM 4211 C CA . LEU B 1 216 ? -10.156 -17.219 -12.172 1 75.44 216 LEU B CA 1
ATOM 4212 C C . LEU B 1 216 ? -9.133 -17.75 -13.172 1 75.44 216 LEU B C 1
ATOM 4214 O O . LEU B 1 216 ? -8.93 -18.969 -13.266 1 75.44 216 LEU B O 1
ATOM 4218 N N . THR B 1 217 ? -8.484 -16.781 -13.797 1 78.81 217 THR B N 1
ATOM 4219 C CA . THR B 1 217 ? -7.531 -17.234 -14.805 1 78.81 217 THR B CA 1
ATOM 4220 C C . THR B 1 217 ? -6.297 -17.844 -14.156 1 78.81 217 THR B C 1
ATOM 4222 O O . THR B 1 217 ? -5.746 -18.828 -14.656 1 78.81 217 THR B O 1
ATOM 4225 N N . ASP B 1 218 ? -5.914 -17.297 -13.109 1 72.75 218 ASP B N 1
ATOM 4226 C CA . ASP B 1 218 ? -4.82 -17.891 -12.359 1 72.75 218 ASP B CA 1
ATOM 4227 C C . ASP B 1 218 ? -5.188 -19.312 -11.898 1 72.75 218 ASP B C 1
ATOM 4229 O O . ASP B 1 218 ? -4.379 -20.234 -12.008 1 72.75 218 ASP B O 1
ATOM 4233 N N . TYR B 1 219 ? -6.32 -19.422 -11.375 1 76.56 219 TYR B N 1
ATOM 4234 C CA . TYR B 1 219 ? -6.812 -20.734 -10.938 1 76.56 219 TYR B CA 1
ATOM 4235 C C . TYR B 1 219 ? -6.828 -21.719 -12.094 1 76.56 219 TYR B C 1
ATOM 4237 O O . TYR B 1 219 ? -6.395 -22.875 -11.938 1 76.56 219 TYR B O 1
ATOM 4245 N N . ILE B 1 220 ? -7.27 -21.219 -13.188 1 85.06 220 ILE B N 1
ATOM 4246 C CA . ILE B 1 220 ? -7.34 -22.078 -14.359 1 85.06 220 ILE B CA 1
ATOM 4247 C C . ILE B 1 220 ? -5.938 -22.547 -14.742 1 85.06 220 ILE B C 1
ATOM 4249 O O . ILE B 1 220 ? -5.699 -23.75 -14.922 1 85.06 220 ILE B O 1
ATOM 4253 N N . ASP B 1 221 ? -5.043 -21.594 -14.703 1 81.5 221 ASP B N 1
ATOM 4254 C CA . ASP B 1 221 ? -3.678 -21.922 -15.117 1 81.5 221 ASP B CA 1
ATOM 4255 C C . ASP B 1 221 ? -3.021 -22.891 -14.148 1 81.5 221 ASP B C 1
ATOM 4257 O O . ASP B 1 221 ? -2.264 -23.781 -14.555 1 81.5 221 ASP B O 1
ATOM 4261 N N . GLU B 1 222 ? -3.393 -22.75 -12.984 1 75.75 222 GLU B N 1
ATOM 4262 C CA . GLU B 1 222 ? -2.791 -23.578 -11.938 1 75.75 222 GLU B CA 1
ATOM 4263 C C . GLU B 1 222 ? -3.404 -24.969 -11.906 1 75.75 222 GLU B C 1
ATOM 4265 O O . GLU B 1 222 ? -2.795 -25.906 -11.398 1 75.75 222 GLU B O 1
ATOM 4270 N N . HIS B 1 223 ? -4.547 -25.109 -12.508 1 81.62 223 HIS B N 1
ATOM 4271 C CA . HIS B 1 223 ? -5.277 -26.359 -12.375 1 81.62 223 HIS B CA 1
ATOM 4272 C C . HIS B 1 223 ? -5.652 -26.922 -13.734 1 81.62 223 HIS B C 1
ATOM 4274 O O . HIS B 1 223 ? -6.715 -27.531 -13.891 1 81.62 223 HIS B O 1
ATOM 4280 N N . LEU B 1 224 ? -4.84 -26.766 -14.602 1 86.81 224 LEU B N 1
ATOM 4281 C CA . LEU B 1 224 ? -5.16 -27.125 -15.984 1 86.81 224 LEU B CA 1
ATOM 4282 C C . LEU B 1 224 ? -5.266 -28.625 -16.141 1 86.81 224 LEU B C 1
ATOM 4284 O O . LEU B 1 224 ? -5.977 -29.125 -17.016 1 86.81 224 LEU B O 1
ATOM 4288 N N . LYS B 1 225 ? -4.57 -29.344 -15.305 1 84.19 225 LYS B N 1
ATOM 4289 C CA . LYS B 1 225 ? -4.57 -30.797 -15.43 1 84.19 225 LYS B CA 1
ATOM 4290 C C . LYS B 1 225 ? -5.77 -31.406 -14.711 1 84.19 225 LYS B C 1
ATOM 4292 O O . LYS B 1 225 ? -5.988 -32.625 -14.789 1 84.19 225 LYS B O 1
ATOM 4297 N N . GLN B 1 226 ? -6.477 -30.562 -14.078 1 81.44 226 GLN B N 1
ATOM 4298 C CA . GLN B 1 226 ? -7.676 -31.016 -13.383 1 81.44 226 GLN B CA 1
ATOM 4299 C C . GLN B 1 226 ? -8.93 -30.703 -14.195 1 81.44 226 GLN B C 1
ATOM 4301 O O . GLN B 1 226 ? -8.875 -29.969 -15.18 1 81.44 226 GLN B O 1
ATOM 4306 N N . ASP B 1 227 ? -10.008 -31.484 -13.797 1 82.44 227 ASP B N 1
ATOM 4307 C CA . ASP B 1 227 ? -11.305 -31.188 -14.398 1 82.44 227 ASP B CA 1
ATOM 4308 C C . ASP B 1 227 ? -11.953 -29.969 -13.742 1 82.44 227 ASP B C 1
ATOM 4310 O O . ASP B 1 227 ? -12.531 -30.078 -12.664 1 82.44 227 ASP B O 1
ATOM 4314 N N . ILE B 1 228 ? -11.742 -28.828 -14.391 1 85 228 ILE B N 1
ATOM 4315 C CA . ILE B 1 228 ? -12.289 -27.578 -13.867 1 85 228 ILE B CA 1
ATOM 4316 C C . ILE B 1 228 ? -13.711 -27.375 -14.383 1 85 228 ILE B C 1
ATOM 4318 O O . ILE B 1 228 ? -13.93 -27.25 -15.586 1 85 228 ILE B O 1
ATOM 4322 N N . SER B 1 229 ? -14.648 -27.453 -13.508 1 87.44 229 SER B N 1
ATOM 4323 C CA . SER B 1 229 ? -16.016 -27.188 -13.93 1 87.44 229 SER B CA 1
ATOM 4324 C C . SER B 1 229 ? -16.328 -25.688 -13.891 1 87.44 229 SER B C 1
ATOM 4326 O O . SER B 1 229 ? -15.727 -24.953 -13.109 1 87.44 229 SER B O 1
ATOM 4328 N N . VAL B 1 230 ? -17.203 -25.328 -14.828 1 87.5 230 VAL B N 1
ATOM 4329 C CA . VAL B 1 230 ? -17.625 -23.938 -14.867 1 87.5 230 VAL B CA 1
ATOM 4330 C C . VAL B 1 230 ? -18.328 -23.562 -13.562 1 87.5 230 VAL B C 1
ATOM 4332 O O . VAL B 1 230 ? -18.219 -22.422 -13.102 1 87.5 230 VAL B O 1
ATOM 4335 N N . GLU B 1 231 ? -18.953 -24.547 -12.977 1 85.25 231 GLU B N 1
ATOM 4336 C CA . GLU B 1 231 ? -19.625 -24.328 -11.695 1 85.25 231 GLU B CA 1
ATOM 4337 C C . GLU B 1 231 ? -18.609 -24 -10.594 1 85.25 231 GLU B C 1
ATOM 4339 O O . GLU B 1 231 ? -18.859 -23.109 -9.773 1 85.25 231 GLU B O 1
ATOM 4344 N N . GLN B 1 232 ? -17.578 -24.734 -10.656 1 83.31 232 GLN B N 1
ATOM 4345 C CA . GLN B 1 232 ? -16.5 -24.469 -9.703 1 83.31 232 GLN B CA 1
ATOM 4346 C C . GLN B 1 232 ? -15.945 -23.062 -9.875 1 83.31 232 GLN B C 1
ATOM 4348 O O . GLN B 1 232 ? -15.672 -22.375 -8.891 1 83.31 232 GLN B O 1
ATOM 4353 N N . LEU B 1 233 ? -15.758 -22.703 -11.086 1 84.88 233 LEU B N 1
ATOM 4354 C CA . LEU B 1 233 ? -15.25 -21.375 -11.383 1 84.88 233 LEU B CA 1
ATOM 4355 C C . LEU B 1 233 ? -16.234 -20.297 -10.898 1 84.88 233 LEU B C 1
ATOM 4357 O O . LEU B 1 233 ? -15.812 -19.281 -10.336 1 84.88 233 LEU B O 1
ATOM 4361 N N . ALA B 1 234 ? -17.469 -20.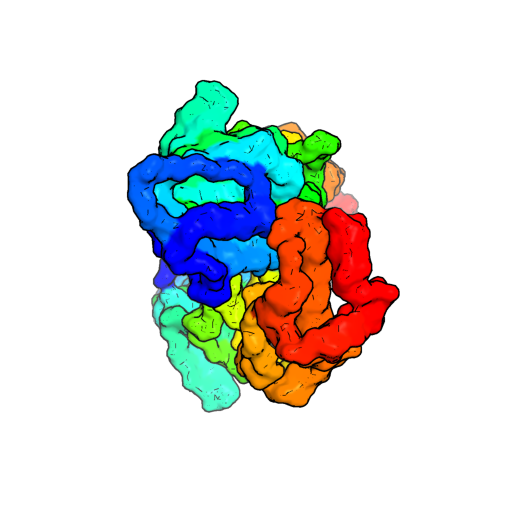547 -11.109 1 80 234 ALA B N 1
ATOM 4362 C CA . ALA B 1 234 ? -18.5 -19.609 -10.68 1 80 234 ALA B CA 1
ATOM 4363 C C . ALA B 1 234 ? -18.5 -19.453 -9.164 1 80 234 ALA B C 1
ATOM 4365 O O . ALA B 1 234 ? -18.609 -18.328 -8.648 1 80 234 ALA B O 1
ATOM 4366 N N . GLU B 1 235 ? -18.359 -20.562 -8.523 1 75.38 235 GLU B N 1
ATOM 4367 C CA . GLU B 1 235 ? -18.297 -20.547 -7.062 1 75.38 235 GLU B CA 1
ATOM 4368 C C . GLU B 1 235 ? -17.062 -19.781 -6.574 1 75.38 235 GLU B C 1
ATOM 4370 O O . GLU B 1 235 ? -17.156 -18.984 -5.637 1 75.38 235 GLU B O 1
ATOM 4375 N N . LEU B 1 236 ? -16.031 -20.062 -7.25 1 70.81 236 LEU B N 1
ATOM 4376 C CA . LEU B 1 236 ? -14.773 -19.422 -6.887 1 70.81 236 LEU B CA 1
ATOM 4377 C C . LEU B 1 236 ? -14.891 -17.906 -7.012 1 70.81 236 LEU B C 1
ATOM 4379 O O . LEU B 1 236 ? -14.328 -17.172 -6.195 1 70.81 236 LEU B O 1
ATOM 4383 N N . ALA B 1 237 ? -15.609 -17.5 -8.008 1 69.94 237 ALA B N 1
ATOM 4384 C CA . ALA B 1 237 ? -15.742 -16.078 -8.289 1 69.94 237 ALA B CA 1
ATOM 4385 C C . ALA B 1 237 ? -17 -15.5 -7.648 1 69.94 237 ALA B C 1
ATOM 4387 O O . ALA B 1 237 ? -17.297 -14.32 -7.809 1 69.94 237 ALA B O 1
ATOM 4388 N N . ASN B 1 238 ? -17.781 -16.375 -6.938 1 70.38 238 ASN B N 1
ATOM 4389 C CA . ASN B 1 238 ? -19.047 -15.992 -6.336 1 70.38 238 ASN B CA 1
ATOM 4390 C C . ASN B 1 238 ? -19.953 -15.281 -7.344 1 70.38 238 ASN B C 1
ATOM 4392 O O . ASN B 1 238 ? -20.469 -14.195 -7.066 1 70.38 238 ASN B O 1
ATOM 4396 N N . MET B 1 239 ? -20 -15.914 -8.43 1 69.81 239 MET B N 1
ATOM 4397 C CA . MET B 1 239 ? -20.828 -15.398 -9.516 1 69.81 239 MET B CA 1
ATOM 4398 C C . MET B 1 239 ? -21.797 -16.469 -10.008 1 69.81 239 MET B C 1
ATOM 4400 O O . MET B 1 239 ? -21.562 -17.656 -9.82 1 69.81 239 MET B O 1
ATOM 4404 N N . SER B 1 240 ? -22.922 -16 -10.492 1 72.12 240 SER B N 1
ATOM 4405 C CA . SER B 1 240 ? -23.797 -16.922 -11.219 1 72.12 240 SER B CA 1
ATOM 4406 C C . SER B 1 240 ? -23.125 -17.422 -12.492 1 72.12 240 SER B C 1
ATOM 4408 O O . SER B 1 240 ? -22.156 -16.812 -12.969 1 72.12 240 SER B O 1
ATOM 4410 N N . LEU B 1 241 ? -23.625 -18.594 -12.906 1 80.56 241 LEU B N 1
ATOM 4411 C CA . LEU B 1 241 ? -23.109 -19.125 -14.164 1 80.56 241 LEU B CA 1
ATOM 4412 C C . LEU B 1 241 ? -23.266 -18.094 -15.289 1 80.56 241 LEU B C 1
ATOM 4414 O O . LEU B 1 241 ? -22.344 -17.922 -16.094 1 80.56 241 LEU B O 1
ATOM 4418 N N . ARG B 1 242 ? -24.359 -17.438 -15.211 1 77.94 242 ARG B N 1
ATOM 4419 C CA . ARG B 1 242 ? -24.594 -16.422 -16.234 1 77.94 242 ARG B CA 1
ATOM 4420 C C . ARG B 1 242 ? -23.562 -15.305 -16.156 1 77.94 242 ARG B C 1
ATOM 4422 O O . ARG B 1 242 ? -23.016 -14.898 -17.188 1 77.94 242 ARG B O 1
ATOM 4429 N N . SER B 1 243 ? -23.312 -14.812 -15.039 1 74.88 243 SER B N 1
ATOM 4430 C CA . SER B 1 243 ? -22.344 -13.734 -14.836 1 74.88 243 SER B CA 1
ATOM 4431 C C . SER B 1 243 ? -20.938 -14.172 -15.219 1 74.88 243 SER B C 1
ATOM 4433 O O . SER B 1 243 ? -20.156 -13.375 -15.75 1 74.88 243 SER B O 1
ATOM 4435 N N . LEU B 1 244 ? -20.672 -15.422 -14.891 1 81.69 244 LEU B N 1
ATOM 4436 C CA . LEU B 1 244 ? -19.359 -15.953 -15.242 1 81.69 244 LEU B CA 1
ATOM 4437 C C . LEU B 1 244 ? -19.156 -15.969 -16.75 1 81.69 244 LEU B C 1
ATOM 4439 O O . LEU B 1 244 ? -18.125 -15.547 -17.25 1 81.69 244 LEU B O 1
ATOM 4443 N N . TYR B 1 245 ? -20.172 -16.453 -17.406 1 82.25 245 TYR B N 1
ATOM 4444 C CA . TYR B 1 245 ? -20.094 -16.5 -18.859 1 82.25 245 TYR B CA 1
ATOM 4445 C C . TYR B 1 245 ? -19.953 -15.102 -19.453 1 82.25 245 TYR B C 1
ATOM 4447 O O . TYR B 1 245 ? -19.172 -14.883 -20.375 1 82.25 245 TYR B O 1
ATOM 4455 N N . LEU B 1 246 ? -20.641 -14.18 -18.859 1 76.75 246 LEU B N 1
ATOM 4456 C CA . LEU B 1 246 ? -20.547 -12.797 -19.312 1 76.75 246 LEU B CA 1
ATOM 4457 C C . LEU B 1 246 ? -19.156 -12.227 -19.047 1 76.75 246 LEU B C 1
ATOM 4459 O O . LEU B 1 246 ? -18.625 -11.492 -19.891 1 76.75 246 LEU B O 1
ATOM 4463 N N . LEU B 1 247 ? -18.656 -12.617 -17.922 1 77.31 247 LEU B N 1
ATOM 4464 C CA . LEU B 1 247 ? -17.312 -12.156 -17.562 1 77.31 247 LEU B CA 1
ATOM 4465 C C . LEU B 1 247 ? -16.281 -12.609 -18.594 1 77.31 247 LEU B C 1
ATOM 4467 O O . LEU B 1 247 ? -15.5 -11.797 -19.094 1 77.31 247 LEU B O 1
ATOM 4471 N N . PHE B 1 248 ? -16.281 -13.867 -18.891 1 83.25 248 PHE B N 1
ATOM 4472 C CA . PHE B 1 248 ? -15.328 -14.406 -19.859 1 83.25 248 PHE B CA 1
ATOM 4473 C C . PHE B 1 248 ? -15.578 -13.836 -21.25 1 83.25 248 PHE B C 1
ATOM 4475 O O . PHE B 1 248 ? -14.633 -13.516 -21.969 1 83.25 248 PHE B O 1
ATOM 4482 N N . GLU B 1 249 ? -16.828 -13.703 -21.531 1 80.06 249 GLU B N 1
ATOM 4483 C CA . GLU B 1 249 ? -17.156 -13.102 -22.812 1 80.06 249 GLU B CA 1
ATOM 4484 C C . GLU B 1 249 ? -16.609 -11.688 -22.922 1 80.06 249 GLU B C 1
ATOM 4486 O O . GLU B 1 249 ? -16.016 -11.328 -23.938 1 80.06 249 GLU B O 1
ATOM 4491 N N . ARG B 1 250 ? -16.734 -11.047 -21.922 1 72.75 250 ARG B N 1
ATOM 4492 C CA . ARG B 1 250 ? -16.312 -9.648 -21.922 1 72.75 250 ARG B CA 1
ATOM 4493 C C . ARG B 1 250 ? -14.789 -9.531 -21.875 1 72.75 250 ARG B C 1
ATOM 4495 O O . ARG B 1 250 ? -14.211 -8.672 -22.547 1 72.75 250 ARG B O 1
ATOM 4502 N N . LYS B 1 251 ? -14.242 -10.414 -21.031 1 73.44 251 LYS B N 1
ATOM 4503 C CA . LYS B 1 251 ? -12.812 -10.258 -20.75 1 73.44 251 LYS B CA 1
ATOM 4504 C C . LYS B 1 251 ? -11.969 -10.891 -21.859 1 73.44 251 LYS B C 1
ATOM 4506 O O . LYS B 1 251 ? -10.906 -10.375 -22.203 1 73.44 251 LYS B O 1
ATOM 4511 N N . VAL B 1 252 ? -12.391 -12.023 -22.281 1 79.19 252 VAL B N 1
ATOM 4512 C CA . VAL B 1 252 ? -11.523 -12.758 -23.188 1 79.19 252 VAL B CA 1
ATOM 4513 C C . VAL B 1 252 ? -12.305 -13.156 -24.438 1 79.19 252 VAL B C 1
ATOM 4515 O O . VAL B 1 252 ? -11.766 -13.812 -25.328 1 79.19 252 VAL B O 1
ATOM 4518 N N . GLY B 1 253 ? -13.562 -12.742 -24.453 1 78.94 253 GLY B N 1
ATOM 4519 C CA . GLY B 1 253 ? -14.375 -12.93 -25.656 1 78.94 253 GLY B CA 1
ATOM 4520 C C . GLY B 1 253 ? -14.781 -14.375 -25.875 1 78.94 253 GLY B C 1
ATOM 4521 O O . GLY B 1 253 ? -15.031 -14.789 -27.016 1 78.94 253 GLY B O 1
ATOM 4522 N N . THR B 1 254 ? -14.656 -15.18 -24.953 1 86.25 254 THR B N 1
ATOM 4523 C CA . THR B 1 254 ? -15.016 -16.594 -25.094 1 86.25 254 THR B CA 1
ATOM 4524 C C . THR B 1 254 ? -15.664 -17.109 -23.812 1 86.25 254 THR B C 1
ATOM 4526 O O . THR B 1 254 ? -15.922 -16.328 -22.875 1 86.25 254 THR B O 1
ATOM 4529 N N . THR B 1 255 ? -16.125 -18.375 -23.859 1 88.56 255 THR B N 1
ATOM 4530 C CA . THR B 1 255 ? -16.734 -18.984 -22.672 1 88.56 255 THR B CA 1
ATOM 4531 C C . THR B 1 255 ? -15.672 -19.531 -21.719 1 88.56 255 THR B C 1
ATOM 4533 O O . THR B 1 255 ? -14.531 -19.766 -22.141 1 88.56 255 THR B O 1
ATOM 4536 N N . PRO B 1 256 ? -16.094 -19.656 -20.484 1 89.69 256 PRO B N 1
ATOM 4537 C CA . PRO B 1 256 ? -15.148 -20.25 -19.531 1 89.69 256 PRO B CA 1
ATOM 4538 C C . PRO B 1 256 ? -14.633 -21.625 -19.984 1 89.69 256 PRO B C 1
ATOM 4540 O O . PRO B 1 256 ? -13.43 -21.891 -19.875 1 89.69 256 PRO B O 1
ATOM 4543 N N . LYS B 1 257 ? -15.469 -22.422 -20.5 1 89.06 257 LYS B N 1
ATOM 4544 C CA . LYS B 1 257 ? -15.086 -23.766 -20.953 1 89.06 257 LYS B CA 1
ATOM 4545 C C . LYS B 1 257 ? -14.078 -23.688 -22.109 1 89.06 257 LYS B C 1
ATOM 4547 O O . LYS B 1 257 ? -13.07 -24.391 -22.094 1 89.06 257 LYS B O 1
ATOM 4552 N N . SER B 1 258 ? -14.406 -22.781 -23.031 1 89.75 258 SER B N 1
ATOM 4553 C CA . SER B 1 258 ? -13.508 -22.625 -24.172 1 89.75 258 SER B CA 1
ATOM 4554 C C . SER B 1 258 ? -12.164 -22.047 -23.734 1 89.75 258 SER B C 1
ATOM 4556 O O . SER B 1 258 ? -11.117 -22.453 -24.25 1 89.75 258 SER B O 1
ATOM 4558 N N . TYR B 1 259 ? -12.219 -21.125 -22.797 1 91.19 259 TYR B N 1
ATOM 4559 C CA . TYR B 1 259 ? -10.992 -20.516 -22.281 1 91.19 259 TYR B CA 1
ATOM 4560 C C . TYR B 1 259 ? -10.102 -21.578 -21.641 1 91.19 259 TYR B C 1
ATOM 4562 O O . TYR B 1 259 ? -8.898 -21.625 -21.906 1 91.19 259 TYR B O 1
ATOM 4570 N N . ILE B 1 260 ? -10.719 -22.453 -20.906 1 91.38 260 ILE B N 1
ATOM 4571 C CA . ILE B 1 260 ? -9.992 -23.516 -20.234 1 91.38 260 ILE B CA 1
ATOM 4572 C C . ILE B 1 260 ? -9.359 -24.438 -21.266 1 91.38 260 ILE B C 1
ATOM 4574 O O . ILE B 1 260 ? -8.18 -24.797 -21.156 1 91.38 260 ILE B O 1
ATOM 4578 N N . ARG B 1 261 ? -10.133 -24.812 -22.172 1 89.25 261 ARG B N 1
ATOM 4579 C CA . ARG B 1 261 ? -9.656 -25.688 -23.234 1 89.25 261 ARG B CA 1
ATOM 4580 C C . ARG B 1 261 ? -8.477 -25.062 -23.969 1 89.25 261 ARG B C 1
ATOM 4582 O O . ARG B 1 261 ? -7.477 -25.734 -24.234 1 89.25 261 ARG B O 1
ATOM 4589 N N . GLN B 1 262 ? -8.648 -23.797 -24.234 1 88.62 262 GLN B N 1
ATOM 4590 C CA . GLN B 1 262 ? -7.59 -23.078 -24.938 1 88.62 262 GLN B CA 1
ATOM 4591 C C . GLN B 1 262 ? -6.309 -23.031 -24.109 1 88.62 262 GLN B C 1
ATOM 4593 O O . GLN B 1 262 ? -5.211 -23.219 -24.641 1 88.62 262 GLN B O 1
ATOM 4598 N N . ARG B 1 263 ? -6.523 -22.797 -22.906 1 90.19 263 ARG B N 1
ATOM 4599 C CA . ARG B 1 263 ? -5.371 -22.734 -22.016 1 90.19 263 ARG B CA 1
ATOM 4600 C C . ARG B 1 263 ? -4.676 -24.094 -21.938 1 90.19 263 ARG B C 1
ATOM 4602 O O . ARG B 1 263 ? -3.447 -24.172 -21.922 1 90.19 263 ARG B O 1
ATOM 4609 N N . LYS B 1 264 ? -5.441 -25.156 -21.891 1 90.69 264 LYS B N 1
ATOM 4610 C CA . LYS B 1 264 ? -4.891 -26.5 -21.906 1 90.69 264 LYS B CA 1
ATOM 4611 C C . LYS B 1 264 ? -4.094 -26.766 -23.172 1 90.69 264 LYS B C 1
ATOM 4613 O O . LYS B 1 264 ? -2.98 -27.297 -23.125 1 90.69 264 LYS B O 1
ATOM 4618 N N . LEU B 1 265 ? -4.668 -26.344 -24.172 1 89.69 265 LEU B N 1
ATOM 4619 C CA . LEU B 1 265 ? -4.004 -26.547 -25.453 1 89.69 265 LEU B CA 1
ATOM 4620 C C . LEU B 1 265 ? -2.688 -25.781 -25.516 1 89.69 265 LEU B C 1
ATOM 4622 O O . LEU B 1 265 ? -1.686 -26.297 -26.016 1 89.69 265 LEU B O 1
ATOM 4626 N N . GLU B 1 266 ? -2.76 -24.625 -25.016 1 87.62 266 GLU B N 1
ATOM 4627 C CA . GLU B 1 266 ? -1.562 -23.781 -25.016 1 87.62 266 GLU B CA 1
ATOM 4628 C C . GLU B 1 266 ? -0.45 -24.406 -24.188 1 87.62 266 GLU B C 1
ATOM 4630 O O . GLU B 1 266 ? 0.718 -24.391 -24.578 1 87.62 266 GLU B O 1
ATOM 4635 N N . GLN B 1 267 ? -0.797 -24.906 -23.172 1 86.5 267 GLN B N 1
ATOM 4636 C CA . GLN B 1 267 ? 0.185 -25.562 -22.312 1 86.5 267 GLN B CA 1
ATOM 4637 C C . GLN B 1 267 ? 0.767 -26.797 -23 1 86.5 267 GLN B C 1
ATOM 4639 O O . GLN B 1 267 ? 1.978 -27.031 -22.953 1 86.5 267 GLN B O 1
ATOM 4644 N N . ILE B 1 268 ? -0.08 -27.531 -23.562 1 85.5 268 ILE B N 1
ATOM 4645 C CA . ILE B 1 268 ? 0.364 -28.719 -24.297 1 85.5 268 ILE B CA 1
ATOM 4646 C C . ILE B 1 268 ? 1.293 -28.297 -25.438 1 85.5 268 ILE B C 1
ATOM 4648 O O . ILE B 1 268 ? 2.357 -28.891 -25.625 1 85.5 268 ILE B O 1
ATOM 4652 N N . HIS B 1 269 ? 0.878 -27.266 -26.047 1 85.56 269 HIS B N 1
ATOM 4653 C CA . HIS B 1 269 ? 1.698 -26.766 -27.141 1 85.56 269 HIS B CA 1
ATOM 4654 C C . HIS B 1 269 ? 3.078 -26.328 -26.641 1 85.56 269 HIS B C 1
ATOM 4656 O O . HIS B 1 269 ? 4.086 -26.609 -27.297 1 85.56 269 HIS B O 1
ATOM 4662 N N . GLY B 1 270 ? 3.021 -25.703 -25.609 1 81.25 270 GLY B N 1
ATOM 4663 C CA . GLY B 1 270 ? 4.285 -25.297 -25.016 1 81.25 270 GLY B CA 1
ATOM 4664 C C . GLY B 1 270 ? 5.188 -26.484 -24.688 1 81.25 270 GLY B C 1
ATOM 4665 O O . GLY B 1 270 ? 6.395 -26.422 -24.938 1 81.25 270 GLY B O 1
ATOM 4666 N N . ARG B 1 271 ? 4.641 -27.484 -24.25 1 81 271 ARG B N 1
ATOM 4667 C CA . ARG B 1 271 ? 5.395 -28.672 -23.891 1 81 271 ARG B CA 1
ATOM 4668 C C . ARG B 1 271 ? 5.879 -29.406 -25.141 1 81 271 ARG B C 1
ATOM 4670 O O . ARG B 1 271 ? 7.008 -29.906 -25.188 1 81 271 ARG B O 1
ATOM 4677 N N . LEU B 1 272 ? 5 -29.406 -26.062 1 83.75 272 LEU B N 1
ATOM 4678 C CA . LEU B 1 272 ? 5.355 -30.094 -27.297 1 83.75 272 LEU B CA 1
ATOM 4679 C C . LEU B 1 272 ? 6.438 -29.312 -28.047 1 83.75 272 LEU B C 1
ATOM 4681 O O . LEU B 1 272 ? 7.234 -29.906 -28.781 1 83.75 272 LEU B O 1
ATOM 4685 N N . SER B 1 273 ? 6.422 -28.016 -27.766 1 78.88 273 SER B N 1
ATOM 4686 C CA . SER B 1 273 ? 7.355 -27.156 -28.484 1 78.88 273 SER B CA 1
ATOM 4687 C C . SER B 1 273 ? 8.688 -27.047 -27.75 1 78.88 273 SER B C 1
ATOM 4689 O O . SER B 1 273 ? 9.641 -26.453 -28.25 1 78.88 273 SER B O 1
ATOM 4691 N N . ASP B 1 274 ? 8.695 -27.484 -26.641 1 72.81 274 ASP B N 1
ATOM 4692 C CA . ASP B 1 274 ? 9.906 -27.438 -25.828 1 72.81 274 ASP B CA 1
ATOM 4693 C C . ASP B 1 274 ? 10.727 -28.719 -25.984 1 72.81 274 ASP B C 1
ATOM 4695 O O . ASP B 1 274 ? 10.344 -29.781 -25.5 1 72.81 274 ASP B O 1
ATOM 4699 N N . PRO B 1 275 ? 11.891 -28.578 -26.609 1 70.44 275 PRO B N 1
ATOM 4700 C CA . PRO B 1 275 ? 12.711 -29.766 -26.828 1 70.44 275 PRO B CA 1
ATOM 4701 C C . PRO B 1 275 ? 13.227 -30.375 -25.531 1 70.44 275 PRO B C 1
ATOM 4703 O O . PRO B 1 275 ? 13.547 -31.562 -25.484 1 70.44 275 PRO B O 1
ATOM 4706 N N . SER B 1 276 ? 13.289 -29.594 -24.641 1 66.25 276 SER B N 1
ATOM 4707 C CA . SER B 1 276 ? 13.805 -30.078 -23.359 1 66.25 276 SER B CA 1
ATOM 4708 C C . SER B 1 276 ? 12.742 -30.859 -22.594 1 66.25 276 SER B C 1
ATOM 4710 O O . SER B 1 276 ? 13.062 -31.609 -21.672 1 66.25 276 SER B O 1
ATOM 4712 N N . ALA B 1 277 ? 11.562 -30.703 -23.109 1 64.5 277 ALA B N 1
ATOM 4713 C CA . ALA B 1 277 ? 10.453 -31.406 -22.469 1 64.5 277 ALA B CA 1
ATOM 4714 C C . ALA B 1 277 ? 10.375 -32.844 -22.953 1 64.5 277 ALA B C 1
ATOM 4716 O O . ALA B 1 277 ? 10.578 -33.156 -24.125 1 64.5 277 ALA B O 1
ATOM 4717 N N . ARG B 1 278 ? 10.82 -33.906 -22.266 1 65.5 278 ARG B N 1
ATOM 4718 C CA . ARG B 1 278 ? 10.766 -35.312 -22.641 1 65.5 278 ARG B CA 1
ATOM 4719 C C . ARG B 1 278 ? 9.328 -35.781 -22.875 1 65.5 278 ARG B C 1
ATOM 4721 O O . ARG B 1 278 ? 8.719 -36.406 -22 1 65.5 278 ARG B O 1
ATOM 4728 N N . VAL B 1 279 ? 8.719 -35.281 -24.031 1 65.44 279 VAL B N 1
ATOM 4729 C CA . VAL B 1 279 ? 7.363 -35.688 -24.375 1 65.44 279 VAL B CA 1
ATOM 4730 C C . VAL B 1 279 ? 7.398 -36.938 -25.219 1 65.44 279 VAL B C 1
ATOM 4732 O O . VAL B 1 279 ? 7.969 -36.969 -26.312 1 65.44 279 VAL B O 1
ATOM 4735 N N . ARG B 1 280 ? 7.18 -38.125 -24.75 1 66.38 280 ARG B N 1
ATOM 4736 C CA . ARG B 1 280 ? 7.301 -39.375 -25.484 1 66.38 280 ARG B CA 1
ATOM 4737 C C . ARG B 1 280 ? 5.98 -39.75 -26.156 1 66.38 280 ARG B C 1
ATOM 4739 O O . ARG B 1 280 ? 5.973 -40.406 -27.203 1 66.38 280 ARG B O 1
ATOM 4746 N N . ASN B 1 281 ? 4.871 -39.25 -25.5 1 82.06 281 ASN B N 1
ATOM 4747 C CA . ASN B 1 281 ? 3.566 -39.719 -25.953 1 82.06 281 ASN B CA 1
ATOM 4748 C C . ASN B 1 281 ? 2.516 -38.594 -25.906 1 82.06 281 ASN B C 1
ATOM 4750 O O . ASN B 1 281 ? 2.189 -38.094 -24.828 1 82.06 281 ASN B O 1
ATOM 4754 N N . ILE B 1 282 ? 2.025 -38.25 -27.109 1 86.62 282 ILE B N 1
ATOM 4755 C CA . ILE B 1 282 ? 1.035 -37.188 -27.266 1 86.62 282 ILE B CA 1
ATOM 4756 C C . ILE B 1 282 ? -0.254 -37.562 -26.547 1 86.62 282 ILE B C 1
ATOM 4758 O O . ILE B 1 282 ? -0.907 -36.719 -25.938 1 86.62 282 ILE B O 1
ATOM 4762 N N . THR B 1 283 ? -0.509 -38.844 -26.625 1 86.5 283 THR B N 1
ATOM 4763 C CA . THR B 1 283 ? -1.715 -39.344 -25.984 1 86.5 283 THR B CA 1
ATOM 4764 C C . THR B 1 283 ? -1.665 -39.125 -24.469 1 86.5 283 THR B C 1
ATOM 4766 O O . THR B 1 283 ? -2.646 -38.656 -23.891 1 86.5 283 THR B O 1
ATOM 4769 N N . GLU B 1 284 ? -0.584 -39.344 -23.969 1 86.88 284 GLU B N 1
ATOM 4770 C CA . GLU B 1 284 ? -0.42 -39.188 -22.531 1 86.88 284 GLU B CA 1
ATOM 4771 C C . GLU B 1 284 ? -0.572 -37.75 -22.109 1 86.88 284 GLU B C 1
ATOM 4773 O O . GLU B 1 284 ? -1.244 -37.438 -21.109 1 86.88 284 GLU B O 1
ATOM 4778 N N . ILE B 1 285 ? 0.048 -36.875 -22.859 1 87.62 285 ILE B N 1
ATOM 4779 C CA . ILE B 1 285 ? -0.002 -35.469 -22.516 1 87.62 285 ILE B CA 1
ATOM 4780 C C . ILE B 1 285 ? -1.424 -34.938 -22.688 1 87.62 285 ILE B C 1
ATOM 4782 O O . ILE B 1 285 ? -1.911 -34.156 -21.859 1 87.62 285 ILE B O 1
ATOM 4786 N N . ALA B 1 286 ? -2.02 -35.375 -23.703 1 89.62 286 ALA B N 1
ATOM 4787 C CA . ALA B 1 286 ? -3.4 -34.969 -23.953 1 89.62 286 ALA B CA 1
ATOM 4788 C C . ALA B 1 286 ? -4.312 -35.406 -22.812 1 89.62 286 ALA B C 1
ATOM 4790 O O . ALA B 1 286 ? -5.113 -34.594 -22.312 1 89.62 286 ALA B O 1
ATOM 4791 N N . MET B 1 287 ? -4.102 -36.562 -22.391 1 87.25 287 MET B N 1
ATOM 4792 C CA . MET B 1 287 ? -4.93 -37.125 -21.312 1 87.25 287 MET B CA 1
ATOM 4793 C C . MET B 1 287 ? -4.629 -36.438 -19.984 1 87.25 287 MET B C 1
ATOM 4795 O O . MET B 1 287 ? -5.531 -36.219 -19.172 1 87.25 287 MET B O 1
ATOM 4799 N N . ASP B 1 288 ? -3.395 -36.094 -19.859 1 86.81 288 ASP B N 1
ATOM 4800 C CA . ASP B 1 288 ? -2.977 -35.375 -18.641 1 86.81 288 ASP B CA 1
ATOM 4801 C C . ASP B 1 288 ? -3.752 -34.094 -18.469 1 86.81 288 ASP B C 1
ATOM 4803 O O . ASP B 1 288 ? -4.027 -33.656 -17.344 1 86.81 288 ASP B O 1
ATOM 4807 N N . TYR B 1 289 ? -4.062 -33.594 -19.609 1 89.81 289 TYR B N 1
ATOM 4808 C CA . TYR B 1 289 ? -4.75 -32.312 -19.578 1 89.81 289 TYR B CA 1
ATOM 4809 C C . TYR B 1 289 ? -6.246 -32.469 -19.797 1 89.81 289 TYR B C 1
ATOM 4811 O O . TYR B 1 289 ? -6.965 -31.5 -20.016 1 89.81 289 TYR B O 1
ATOM 4819 N N . GLY B 1 290 ? -6.707 -33.719 -19.828 1 87.12 290 GLY B N 1
ATOM 4820 C CA . GLY B 1 290 ? -8.133 -34 -19.766 1 87.12 290 GLY B CA 1
ATOM 4821 C C . GLY B 1 290 ? -8.758 -34.219 -21.125 1 87.12 290 GLY B C 1
ATOM 4822 O O . GLY B 1 290 ? -9.984 -34.281 -21.25 1 87.12 290 GLY B O 1
ATOM 4823 N N . PHE B 1 291 ? -7.961 -34.375 -22.094 1 89.69 291 PHE B N 1
ATOM 4824 C CA . PHE B 1 291 ? -8.508 -34.688 -23.406 1 89.69 291 PHE B CA 1
ATOM 4825 C C . PHE B 1 291 ? -8.68 -36.188 -23.562 1 89.69 291 PHE B C 1
ATOM 4827 O O . PHE B 1 291 ? -7.711 -36.906 -23.781 1 89.69 291 PHE B O 1
ATOM 4834 N N . MET B 1 292 ? -9.984 -36.562 -23.484 1 85.75 292 MET B N 1
ATOM 4835 C CA . MET B 1 292 ? -10.281 -38 -23.484 1 85.75 292 MET B CA 1
ATOM 4836 C C . MET B 1 292 ? -10.492 -38.5 -24.906 1 85.75 292 MET B C 1
ATOM 4838 O O . MET B 1 292 ? -10.336 -39.719 -25.156 1 85.75 292 MET B O 1
ATOM 4842 N N . HIS B 1 293 ? -10.977 -37.625 -25.703 1 85.69 293 HIS B N 1
ATOM 4843 C CA . HIS B 1 293 ? -11.172 -37.969 -27.094 1 85.69 293 HIS B CA 1
ATOM 4844 C C . HIS B 1 293 ? -10.055 -37.438 -27.969 1 85.69 293 HIS B C 1
ATOM 4846 O O . HIS B 1 293 ? -10.078 -36.25 -28.344 1 85.69 293 HIS B O 1
ATOM 4852 N N . LEU B 1 294 ? -9.133 -38.312 -28.344 1 87.38 294 LEU B N 1
ATOM 4853 C CA . LEU B 1 294 ? -7.914 -37.906 -29.016 1 87.38 294 LEU B CA 1
ATOM 4854 C C . LEU B 1 294 ? -8.227 -37.312 -30.391 1 87.38 294 LEU B C 1
ATOM 4856 O O . LEU B 1 294 ? -7.52 -36.406 -30.859 1 87.38 294 LEU B O 1
ATOM 4860 N N . GLY B 1 295 ? -9.266 -37.812 -31 1 88.88 295 GLY B N 1
ATOM 4861 C CA . GLY B 1 295 ? -9.688 -37.219 -32.25 1 88.88 295 GLY B CA 1
ATOM 4862 C C . GLY B 1 295 ? -10.109 -35.781 -32.125 1 88.88 295 GLY B C 1
ATOM 4863 O O . GLY B 1 295 ? -9.648 -34.938 -32.875 1 88.88 295 GLY B O 1
ATOM 4864 N N . ARG B 1 296 ? -10.984 -35.562 -31.141 1 89.38 296 ARG B N 1
ATOM 4865 C CA . ARG B 1 296 ? -11.461 -34.219 -30.891 1 89.38 296 ARG B CA 1
ATOM 4866 C C . ARG B 1 296 ? -10.312 -33.281 -30.453 1 89.38 296 ARG B C 1
ATOM 4868 O O . ARG B 1 296 ? -10.281 -32.125 -30.812 1 89.38 296 ARG B O 1
ATOM 4875 N N . PHE B 1 297 ? -9.43 -33.875 -29.672 1 93.5 297 PHE B N 1
ATOM 4876 C CA . PHE B 1 297 ? -8.242 -33.156 -29.25 1 93.5 297 PHE B CA 1
ATOM 4877 C C . PHE B 1 297 ? -7.422 -32.688 -30.453 1 93.5 297 PHE B C 1
ATOM 4879 O O . PHE B 1 297 ? -7.074 -31.516 -30.562 1 93.5 297 PHE B O 1
ATOM 4886 N N . SER B 1 298 ? -7.16 -33.594 -31.328 1 91.56 298 SER B N 1
ATOM 4887 C CA . SER B 1 298 ? -6.352 -33.281 -32.5 1 91.56 298 SER B CA 1
ATOM 4888 C C . SER B 1 298 ? -7.02 -32.219 -33.375 1 91.56 298 SER B C 1
ATOM 4890 O O . SER B 1 298 ? -6.348 -31.328 -33.906 1 91.56 298 SER B O 1
ATOM 4892 N N . GLU B 1 299 ? -8.273 -32.344 -33.438 1 90.56 299 GLU B N 1
ATOM 4893 C CA . GLU B 1 299 ? -9.031 -31.375 -34.219 1 90.56 299 GLU B CA 1
ATOM 4894 C C . GLU B 1 299 ? -8.969 -30 -33.562 1 90.56 299 GLU B C 1
ATOM 4896 O O . GLU B 1 299 ? -8.75 -29 -34.25 1 90.56 299 GLU B O 1
ATOM 4901 N N . SER B 1 300 ? -9.172 -29.969 -32.312 1 91.19 300 SER B N 1
ATOM 4902 C CA . SER B 1 300 ? -9.133 -28.703 -31.594 1 91.19 300 SER B CA 1
ATOM 4903 C C . SER B 1 300 ? -7.742 -28.078 -31.656 1 91.19 300 SER B C 1
ATOM 4905 O O . SER B 1 300 ? -7.613 -26.859 -31.797 1 91.19 300 SER B O 1
ATOM 4907 N N . TYR B 1 301 ? -6.734 -28.891 -31.5 1 93.38 301 TYR B N 1
ATOM 4908 C CA . TYR B 1 301 ? -5.352 -28.438 -31.562 1 93.38 301 TYR B CA 1
ATOM 4909 C C . TYR B 1 301 ? -5.043 -27.828 -32.938 1 93.38 301 TYR B C 1
ATOM 4911 O O . TYR B 1 301 ? -4.488 -26.734 -33.031 1 93.38 301 TYR B O 1
ATOM 4919 N N . LYS B 1 302 ? -5.488 -28.5 -33.875 1 91.62 302 LYS B N 1
ATOM 4920 C CA . LYS B 1 302 ? -5.266 -28.031 -35.25 1 91.62 302 LYS B CA 1
ATOM 4921 C C . LYS B 1 302 ? -6.008 -26.719 -35.5 1 91.62 302 LYS B C 1
ATOM 4923 O O . LYS B 1 302 ? -5.477 -25.812 -36.156 1 91.62 302 LYS B O 1
ATOM 4928 N N . SER B 1 303 ? -7.133 -26.672 -35.031 1 89.25 303 SER B N 1
ATOM 4929 C CA . SER B 1 303 ? -7.926 -25.453 -35.188 1 89.25 303 SER B CA 1
ATOM 4930 C C . SER B 1 303 ? -7.27 -24.266 -34.5 1 89.25 303 SER B C 1
ATOM 4932 O O . SER B 1 303 ? -7.34 -23.141 -35 1 89.25 303 SER B O 1
ATOM 4934 N N . THR B 1 304 ? -6.609 -24.578 -33.438 1 87.44 304 THR B N 1
ATOM 4935 C CA . THR B 1 304 ? -6.027 -23.516 -32.625 1 87.44 304 THR B CA 1
ATOM 4936 C C . THR B 1 304 ? -4.652 -23.109 -33.156 1 87.44 304 THR B C 1
ATOM 4938 O O . THR B 1 304 ? -4.32 -21.922 -33.219 1 87.44 304 THR B O 1
ATOM 4941 N N . PHE B 1 305 ? -3.809 -24.062 -33.625 1 90.12 305 PHE B N 1
ATOM 4942 C CA . PHE B 1 305 ? -2.41 -23.766 -33.906 1 90.12 305 PHE B CA 1
ATOM 4943 C C . PHE B 1 305 ? -2.09 -24 -35.375 1 90.12 305 PHE B C 1
ATOM 4945 O O . PHE B 1 305 ? -0.983 -23.703 -35.844 1 90.12 305 PHE B O 1
ATOM 4952 N N . GLY B 1 306 ? -3.061 -24.547 -36.094 1 87.75 306 GLY B N 1
ATOM 4953 C CA . GLY B 1 306 ? -2.916 -24.703 -37.531 1 87.75 306 GLY B CA 1
ATOM 4954 C C . GLY B 1 306 ? -2.176 -25.953 -37.906 1 87.75 306 GLY B C 1
ATOM 4955 O O . GLY B 1 306 ? -1.921 -26.188 -39.094 1 87.75 306 GLY B O 1
ATOM 4956 N N . GLU B 1 307 ? -1.795 -26.75 -37 1 89.44 307 GLU B N 1
ATOM 4957 C CA . GLU B 1 307 ? -1.114 -28.016 -37.25 1 89.44 307 GLU B CA 1
ATOM 4958 C C . GLU B 1 307 ? -1.506 -29.062 -36.188 1 89.44 307 GLU B C 1
ATOM 4960 O O . GLU B 1 307 ? -2.064 -28.719 -35.156 1 89.44 307 GLU B O 1
ATOM 4965 N N . LEU B 1 308 ? -1.209 -30.328 -36.531 1 91.75 308 LEU B N 1
ATOM 4966 C CA . LEU B 1 308 ? -1.502 -31.422 -35.594 1 91.75 308 LEU B CA 1
ATOM 4967 C C . LEU B 1 308 ? -0.458 -31.484 -34.5 1 91.75 308 LEU B C 1
ATOM 4969 O O . LEU B 1 308 ? 0.685 -31.062 -34.688 1 91.75 308 LEU B O 1
ATOM 4973 N N . PRO B 1 309 ? -0.933 -32 -33.375 1 91.5 309 PRO B N 1
ATOM 4974 C CA . PRO B 1 309 ? 0.038 -32.156 -32.281 1 91.5 309 PRO B CA 1
ATOM 4975 C C . PRO B 1 309 ? 1.266 -32.969 -32.688 1 91.5 309 PRO B C 1
ATOM 4977 O O . PRO B 1 309 ? 2.387 -32.625 -32.281 1 91.5 309 PRO B O 1
ATOM 4980 N N . SER B 1 310 ? 1.099 -33.938 -33.438 1 89.19 310 SER B N 1
ATOM 4981 C CA . SER B 1 310 ? 2.195 -34.781 -33.906 1 89.19 310 SER B CA 1
ATOM 4982 C C . SER B 1 310 ? 3.186 -33.969 -34.75 1 89.19 310 SER B C 1
ATOM 4984 O O . SER B 1 310 ? 4.395 -34.219 -34.688 1 89.19 310 SER B O 1
ATOM 4986 N N . ASP B 1 311 ? 2.633 -33.094 -35.5 1 90.12 311 ASP B N 1
ATOM 4987 C CA . ASP B 1 311 ? 3.486 -32.219 -36.344 1 90.12 311 ASP B CA 1
ATOM 4988 C C . ASP B 1 311 ? 4.34 -31.312 -35.469 1 90.12 311 ASP B C 1
ATOM 4990 O O . ASP B 1 311 ? 5.527 -31.109 -35.75 1 90.12 311 ASP B O 1
ATOM 4994 N N . THR B 1 312 ? 3.703 -30.75 -34.469 1 88.44 312 THR B N 1
ATOM 4995 C CA . THR B 1 312 ? 4.438 -29.875 -33.562 1 88.44 312 THR B CA 1
ATOM 4996 C C . THR B 1 312 ? 5.574 -30.641 -32.875 1 88.44 312 THR B C 1
ATOM 4998 O O . THR B 1 312 ? 6.691 -30.125 -32.781 1 88.44 312 THR B O 1
ATOM 5001 N N . LEU B 1 313 ? 5.254 -31.844 -32.375 1 87.69 313 LEU B N 1
ATOM 5002 C CA . LEU B 1 313 ? 6.25 -32.656 -31.719 1 87.69 313 LEU B CA 1
ATOM 5003 C C . LEU B 1 313 ? 7.402 -33 -32.656 1 87.69 313 LEU B C 1
ATOM 5005 O O . LEU B 1 313 ? 8.57 -32.938 -32.281 1 87.69 313 LEU B O 1
ATOM 5009 N N . ARG B 1 314 ? 7.098 -33.344 -33.812 1 84.75 314 ARG B N 1
ATOM 5010 C CA . ARG B 1 314 ? 8.102 -33.719 -34.812 1 84.75 314 ARG B CA 1
ATOM 5011 C C . ARG B 1 314 ? 8.984 -32.531 -35.156 1 84.75 314 ARG B C 1
ATOM 5013 O O . ARG B 1 314 ? 10.195 -32.688 -35.375 1 84.75 314 ARG B O 1
ATOM 5020 N N . ARG B 1 315 ? 8.375 -31.422 -35.125 1 80.69 315 ARG B N 1
ATOM 5021 C CA . ARG B 1 315 ? 9.094 -30.219 -35.5 1 80.69 315 ARG B CA 1
ATOM 5022 C C . ARG B 1 315 ? 10.086 -29.797 -34.438 1 80.69 315 ARG B C 1
ATOM 5024 O O . ARG B 1 315 ? 11.133 -29.219 -34.719 1 80.69 315 ARG B O 1
ATOM 5031 N N . HIS B 1 316 ? 9.836 -30.062 -33.281 1 73.5 316 HIS B N 1
ATOM 5032 C CA . HIS B 1 316 ? 10.641 -29.5 -32.188 1 73.5 316 HIS B CA 1
ATOM 5033 C C . HIS B 1 316 ? 11.461 -30.578 -31.484 1 73.5 316 HIS B C 1
ATOM 5035 O O . HIS B 1 316 ? 12.273 -30.281 -30.609 1 73.5 316 HIS B O 1
ATOM 5041 N N . HIS B 1 317 ? 11.156 -31.766 -31.812 1 70.94 317 HIS B N 1
ATOM 5042 C CA . HIS B 1 317 ? 11.938 -32.875 -31.234 1 70.94 317 HIS B CA 1
ATOM 5043 C C . HIS B 1 317 ? 12.547 -33.75 -32.344 1 70.94 317 HIS B C 1
ATOM 5045 O O . HIS B 1 317 ? 11.953 -33.906 -33.406 1 70.94 317 HIS B O 1
#

pLDDT: mean 85.73, std 10.48, range [43.75, 97.75]

Secondary structure (DSSP, 8-state):
----S-GGGEEEEEE-HHHHHHHHHHHT---EEE--SS----EEEEEEEETTEEEEEEE-SS-EEEEES--SSEEEEEEEEES-EEEEETTEEEEE-TTEEEEE-TTS-EEEEE-TT-EEEEEEEEHHHHHHHHHHTT-B--TT---BS-SEEEGGGSTTHHHHHHHHHHHHH-TT--HHHHHHHHHHHHHHHHHHS-BS-B--TTSTT-HHHHHHHHHHHHTTTS---HHHHHHHTT--HHHHHHHHHHHHSS-HHHHHHHHHHHHHHHHHH-TTS----HHHHHHHTT---HHHHHHHHHHHHSS-HHHHHHHH-/----S-GGGEEEEEE-HHHHHHHHHHHT---EEE--SS----EEEEEEEETTEEEEEEE-SS-EEEEES--SSEEEEEEEEES-EEEEETTEEEEE-TTEEEEE-TTS-EEEEE-TT-EEEEEEEEHHHHHHHHHHTT-B--TT---BS-SEEEGGGSTTHHHHHHHHHHHHH-TT--HHHHHHHHHHHHHHHHHHS-BS-B--TTSTT-HHHHHHHHHHHHTTTS---HHHHHHHTT--HHHHHHHHHHHHSS-HHHHHHHHHHHHHHHHHH-TTS----HHHHHHHTT---HHHHHHHHHHHHSS-HHHHHHHH-

Sequence (634 aa):
MERLLNEKSRIFERADPHAVSDYVNQHVGVHCIRLPRTGTPQASLSHCKFGKLDLCQISYGGSVHVTSPALETIYHLQLLQRGHCLWRGRGQEHYFTPGELLLINPDDPVDLTYSDDCEKLIVKLPASFLEQACSENQWRAPSGGIRFSANRHALGEMDGFDSLLGLVCREAGSEQSIPQIQEQYSRIIASKLLCSLASNIQRDPFGDSCPSFGRLTDYIDEHLKQDISVEQLAELANMSLRSLYLLFERKVGTTPKSYIRQRKLEQIHGRLSDPSARVRNITEIAMDYGFMHLGRFSESYKSTFGELPSDTLRRHHMERLLNEKSRIFERADPHAVSDYVNQHVGVHCIRLPRTGTPQASLSHCKFGKLDLCQISYGGSVHVTSPALETIYHLQLLQRGHCLWRGRGQEHYFTPGELLLINPDDPVDLTYSDDCEKLIVKLPASFLEQACSENQWRAPSGGIRFSANRHALGEMDGFDSLLGLVCREAGSEQSIPQIQEQYSRIIASKLLCSLASNIQRDPFGDSCPSFGRLTDYIDEHLKQDISVEQLAELANMSLRSLYLLFERKVGTTPKSYIRQRKLEQIHGRLSDPSARVRNITEIAMDYGFMHLGRFSESYKSTFGELPSDTLRRHH

Nearest PDB structures (foldseek):
  2arc-assembly1_A  TM=6.124E-01  e=1.452E-06  Escherichia coli
  5fpx-assembly1_A  TM=7.606E-01  e=2.285E-04  Yersinia enterocolitica subsp. enterocolitica 8081
  6o2d-assembly1_A  TM=7.273E-01  e=3.036E-04  Schizosaccharomyces pombe
  1y3t-assembly1_B  TM=6.923E-01  e=1.871E-03  Bacillus subtilis
  2h0v-assembly1_B  TM=4.587E-01  e=1.060E-03  Bacillus subtilis

Organism: Stutzerimonas stutzeri (strain A1501) (NCBI:txid379731)

InterPro domains:
  IPR009057 Homedomain-like superfamily [SSF46689] (214-262)
  IPR018060 AraC-like, DNA binding HTH domain [PF12833] (233-315)
  IPR018060 AraC-like, DNA binding HTH domain [PS01124] (214-315)
  IPR018060 AraC-like, DNA binding HTH domain [SM00342] (227-313)
  IPR018062 HTH domain AraC-type, conserved site [PS00041] (264-309)
  IPR035418 Transcription regulator HTH, AraC- type, ligand binding domain-like [PF14525] (22-191)
  IPR037923 Transcription regulator HTH-like [SSF51215] (74-130)
  IPR050204 AraC/XylS family transcriptional regulators [PTHR46796] (24-315)

Foldseek 3Di:
DDDLADPVQWDFWQDQLVVVLVVCVVPPANKDKDFDPDDGWGKTKGWDDFQQKIKMKIARLAKMKIKDQFRAFKKKKKAKADAWKWWDFPNDIDIDDHQKIFIGDRRGITTMITHNTTIMMIMIHGQVRLCVLCVVLVWAADPVGKDFDDGIDGNVQQPCVVVLSSVLNVLRNDPPRDNVNRNVSSSVNSNSCPVRTHMPIGDLCQDPNLPLVVVLVVVLLVQQLDDDDCVNSCVSSVHDSVSQQVNCCVPVNGGPVVVSLLSLLVVLLVLLQDPVRPDPDSVVSCVSRPNPDVVVVQVVNCVNPVHGSVVSNVVRD/DDDLADPVQWDFWQDQLVVVLVVCCVPPANKDKDFDPDDGWGKTKGWDDFQQKIKMKIARLAKMKIWDQFRAFKKKKKAKADFWKWWDFPNDIDIDDHQKIFIDDRRGITTMITHNTTIMMIMIHGQVRLCVLCVVLVWAADPVGKDFDDGIDGNVQQPCVVVLSSVLNVLRNDPPRDNVNRNVSVSVNSNSCVVRTHMPIGDLCQDPNQPLVVVLVVVLLVQQLDDDDCVNSCVSSVHDSVSQQVNCCVPVNGGPVVSSLLSLLVVLLVLLQDLVRPDPDSVVSCVSRPNPDVVVVQVVNCVNPVHGSVVSNVVRD